Protein AF-B1MA61-F1 (afdb_monomer_lite)

Radius of gyration: 29.43 Å; chains: 1; bounding box: 80×77×82 Å

Secondary structure (DSSP, 8-state):
-PPPPPP-----PPPPEEEEETTEEEEESHHHHHHTSTTHHHHHHHHHTTSTTEEEEEEETTTTEEEEEESS-GGGGSSHHHHHHHHHHH-PPPTT----SHHHHHHT---SS-EEEEEETTEEESSEEEEEETTEEEEE-GGGGSHHHHHHHHHHHHHTTS-EEEESTTTTTTEEEEE--TT-TTHHHHHHHHHHHHHHHHHHHHTS----HHHHHHHHHHHHHHHHHHTT-GGGHHHHHHHHHHHHHHHHHHHHHHHHTT---HHHHHHHHHHHHHHHT-HHHHHHHHHHHHHHHHHHHHHHHHHHHHHHHHHHHHTTT-HHHHHHHHHHHHHHHHS----HHHHHHHHHHHHHHHHHHHHHHHHHHHHHHHHHH-S-SSHHHHHHHHHHHHHHHHHHHHTTEEES-HHHHHHHTT--EEEEETTS--B-TT--TTHHHHHHHHTT-SEEEEEES-SSS----HHHHHT-SEEEE--SS--HHHHHHHHHHTT--EEEEEES-SS-GGGG-SEEEEESGGGGT-TT-SEEESS-BHHHHHHHHHHHHHHHHHHHHHHHHHHHHHHHHHHHHHHH---HHHHHHHHHHHHHHHHHHHHHHHHHHHHHHHHS--

Foldseek 3Di:
DDDDDPDDPPDPFDDWDWDFDFQKIKTFGPVLLVCQAPPNVLVQVQLLLVQPQFFKWKDDNVRSMIMTGGPGTQVVVPCRPVVSVCSNPPPDGDPPQPPQCPVVVSNPDDDNDMQMWGDDNSHTASWRWDDPDDQKIKTAHPQLLPVLLVLLLVLLCVLLVLFDFDDPPCSNVRMTMTGGDPPDPCSVVVSRSLSRLLVSLLVLLCVPPPPPVVVVVVLLVVLLVLLVVCVVVVVSLVVSLVSLCVSLVVLVVVLVVCVVVVQDFVSVLLSVLSVLCSVVSVSNLNSLLVVLVVVLVVLLVVLLSVLLSLQLNLQSVVCSSDSLSSSLSSNLSSLLSSPLDVPPVLRVVRSVCRVVLVVLLVVLCVPPNSQSSSLLSRQDLRSLLSSLVSLLLSLLSSVCSNQQKGANHSVLLVLLLQAQEEEEEPQAPADCVPAAFLRLVVLSVVLRRPFYEYEAAADPDDPDPVCRRNNGPYYYYDDPCDDPLNVLQVVVVVVHAYEYEYEPDDDDSLVRHSAYEYEDDCPSVDNSHRMYHHHNYSVSVSVSSVSSNVVVVVSVVSSVVSVVQSVVLSCCCVPVVQGSNNSSVSSSVVSVVSSVVSVVVSVVSVVVVVVVVD

Organism: Methylobacterium radiotolerans (strain ATCC 27329 / DSM 1819 / JCM 2831 / NBRC 15690 / NCIMB 10815 / 0-1) (NCBI:txid426355)

Structure (mmCIF, N/CA/C/O backbone):
data_AF-B1MA61-F1
#
_entry.id   AF-B1MA61-F1
#
loop_
_atom_site.group_PDB
_atom_site.id
_atom_site.type_symbol
_atom_site.label_atom_id
_atom_site.label_alt_id
_atom_site.label_comp_id
_atom_site.label_asym_id
_atom_site.label_entity_id
_atom_site.label_seq_id
_atom_site.pdbx_PDB_ins_code
_atom_site.Cartn_x
_atom_site.Cartn_y
_atom_site.Cartn_z
_atom_site.occupancy
_atom_site.B_iso_or_equiv
_atom_site.auth_seq_id
_atom_site.auth_comp_id
_atom_site.auth_asym_id
_atom_site.auth_atom_id
_atom_site.pdbx_PDB_model_num
ATOM 1 N N . MET A 1 1 ? -4.453 -53.811 1.223 1.00 41.31 1 MET A N 1
ATOM 2 C CA . MET A 1 1 ? -3.571 -53.604 0.053 1.00 41.31 1 MET A CA 1
ATOM 3 C C . MET A 1 1 ? -3.976 -52.305 -0.628 1.00 41.31 1 MET A C 1
ATOM 5 O O . MET A 1 1 ? -5.119 -52.232 -1.062 1.00 41.31 1 MET A O 1
ATOM 9 N N . PRO A 1 2 ? -3.129 -51.264 -0.660 1.00 44.72 2 PRO A N 1
ATOM 10 C CA . PRO A 1 2 ? -3.457 -50.029 -1.361 1.00 44.72 2 PRO A CA 1
ATOM 11 C C . PRO A 1 2 ? -3.292 -50.233 -2.873 1.00 44.72 2 PRO A C 1
ATOM 13 O O . PRO A 1 2 ? -2.256 -50.705 -3.335 1.00 44.72 2 PRO A O 1
ATOM 16 N N . SER A 1 3 ? -4.338 -49.909 -3.632 1.00 50.31 3 SER A N 1
ATOM 17 C CA . SER A 1 3 ? -4.369 -49.947 -5.095 1.00 50.31 3 SER A CA 1
ATOM 18 C C . SER A 1 3 ? -3.313 -49.009 -5.682 1.00 50.31 3 SER A C 1
ATOM 20 O O . SER A 1 3 ? -3.292 -47.821 -5.353 1.00 50.31 3 SER A O 1
ATOM 22 N N . ALA A 1 4 ? -2.453 -49.540 -6.552 1.00 47.12 4 ALA A N 1
ATOM 23 C CA . ALA A 1 4 ? -1.447 -48.765 -7.268 1.00 47.12 4 ALA A CA 1
ATOM 24 C C . ALA A 1 4 ? -2.108 -47.604 -8.041 1.00 47.12 4 ALA A C 1
ATOM 26 O O . ALA A 1 4 ? -3.145 -47.814 -8.677 1.00 47.12 4 ALA A O 1
ATOM 27 N N . PRO A 1 5 ? -1.545 -46.382 -7.997 1.00 57.44 5 PRO A N 1
ATOM 28 C CA . PRO A 1 5 ? -2.091 -45.262 -8.748 1.00 57.44 5 PRO A CA 1
ATOM 29 C C . PRO A 1 5 ? -2.050 -45.582 -10.252 1.00 57.44 5 PRO A C 1
ATOM 31 O O . PRO A 1 5 ? -1.060 -46.150 -10.723 1.00 57.44 5 PRO A O 1
ATOM 34 N N . PRO A 1 6 ? -3.101 -45.235 -11.017 1.00 61.69 6 PRO A N 1
ATOM 35 C CA . PRO A 1 6 ? -3.156 -45.504 -12.448 1.00 61.69 6 PRO A CA 1
ATOM 36 C C . PRO A 1 6 ? -1.943 -44.873 -13.135 1.00 61.69 6 PRO A C 1
ATOM 38 O O . PRO A 1 6 ? -1.631 -43.698 -12.919 1.00 61.69 6 PRO A O 1
ATOM 41 N N . GLY A 1 7 ? -1.235 -45.677 -13.932 1.00 58.34 7 GLY A N 1
ATOM 42 C CA . GLY A 1 7 ? -0.021 -45.263 -14.624 1.00 58.34 7 GLY A CA 1
ATOM 43 C C . GLY A 1 7 ? -0.262 -43.986 -15.424 1.00 58.34 7 GLY A C 1
ATOM 44 O O . GLY A 1 7 ? -1.071 -43.969 -16.350 1.00 58.34 7 GLY A O 1
ATOM 45 N N . ARG A 1 8 ? 0.444 -42.905 -15.064 1.00 55.75 8 ARG A N 1
ATOM 46 C CA . ARG A 1 8 ? 0.536 -41.689 -15.881 1.00 55.75 8 ARG A CA 1
ATOM 47 C C . ARG A 1 8 ? 1.063 -42.099 -17.254 1.00 55.75 8 ARG A C 1
ATOM 49 O O . ARG A 1 8 ? 2.262 -42.323 -17.404 1.00 55.75 8 ARG A O 1
ATOM 56 N N . GLN A 1 9 ? 0.183 -42.185 -18.251 1.00 56.47 9 GLN A N 1
ATOM 57 C CA . GLN A 1 9 ? 0.598 -42.208 -19.649 1.00 56.47 9 GLN A CA 1
ATOM 58 C C . GLN A 1 9 ? 1.488 -40.983 -19.876 1.00 56.47 9 GLN A C 1
ATOM 60 O O . GLN A 1 9 ? 1.076 -39.848 -19.618 1.00 56.47 9 GLN A O 1
ATOM 65 N N . ALA A 1 10 ? 2.736 -41.218 -20.279 1.00 53.38 10 ALA A N 1
ATOM 66 C CA . ALA A 1 10 ? 3.677 -40.162 -20.602 1.00 53.38 10 ALA A CA 1
ATOM 67 C C . ALA A 1 10 ? 3.117 -39.376 -21.795 1.00 53.38 10 ALA A C 1
ATOM 69 O O . ALA A 1 10 ? 3.215 -39.808 -22.939 1.00 53.38 10 ALA A O 1
ATOM 70 N N . SER A 1 11 ? 2.477 -38.240 -21.510 1.00 59.09 11 SER A N 1
ATOM 71 C CA . SER A 1 11 ? 2.082 -37.260 -22.517 1.00 59.09 11 SER A CA 1
ATOM 72 C C . SER A 1 11 ? 3.323 -36.920 -23.341 1.00 59.09 11 SER A C 1
ATOM 74 O O . SER A 1 11 ? 4.295 -36.374 -22.811 1.00 59.09 11 SER A O 1
ATOM 76 N N . ILE A 1 12 ? 3.316 -37.313 -24.618 1.00 70.38 12 ILE A N 1
ATOM 77 C CA . ILE A 1 12 ? 4.352 -36.954 -25.585 1.00 70.38 12 ILE A CA 1
ATOM 78 C C . ILE A 1 12 ? 4.347 -35.428 -25.643 1.00 70.38 12 ILE A C 1
ATOM 80 O O . ILE A 1 12 ? 3.415 -34.816 -26.163 1.00 70.38 12 ILE A O 1
ATOM 84 N N . ALA A 1 13 ? 5.348 -34.811 -25.013 1.00 66.81 13 ALA A N 1
ATOM 85 C CA . ALA A 1 13 ? 5.424 -33.366 -24.895 1.00 66.81 13 ALA A CA 1
ATOM 86 C C . ALA A 1 13 ? 5.412 -32.748 -26.297 1.00 66.81 13 ALA A C 1
ATOM 88 O O . ALA A 1 13 ? 6.254 -33.090 -27.127 1.00 66.81 13 ALA A O 1
ATOM 89 N N . ALA A 1 14 ? 4.460 -31.844 -26.547 1.00 75.62 14 ALA A N 1
ATOM 90 C CA . ALA A 1 14 ? 4.357 -31.146 -27.820 1.00 75.62 14 ALA A CA 1
ATOM 91 C C . ALA A 1 14 ? 5.721 -30.533 -28.212 1.00 75.62 14 ALA A C 1
ATOM 93 O O . ALA A 1 14 ? 6.403 -29.965 -27.343 1.00 75.62 14 ALA A O 1
ATOM 94 N N . PRO A 1 15 ? 6.141 -30.664 -29.485 1.00 84.31 15 PRO A N 1
ATOM 95 C CA . PRO A 1 15 ? 7.455 -30.223 -29.935 1.00 84.31 15 PRO A CA 1
ATOM 96 C C . PRO A 1 15 ? 7.645 -28.712 -29.736 1.00 84.31 15 PRO A C 1
ATOM 98 O O . PRO A 1 15 ? 6.693 -27.932 -29.792 1.00 84.31 15 PRO A O 1
ATOM 101 N N . LEU A 1 16 ? 8.893 -28.294 -29.499 1.00 90.94 16 LEU A N 1
ATOM 102 C CA . LEU A 1 16 ? 9.270 -26.881 -29.442 1.00 90.94 16 LEU A CA 1
ATOM 103 C C . LEU A 1 16 ? 9.000 -26.235 -30.807 1.00 90.94 16 LEU A C 1
ATOM 105 O O . LEU A 1 16 ? 9.601 -26.625 -31.806 1.00 90.94 16 LEU A O 1
ATOM 109 N N . SER A 1 17 ? 8.127 -25.233 -30.845 1.00 92.69 17 SER A N 1
ATOM 110 C CA . SER A 1 17 ? 7.888 -24.443 -32.054 1.00 92.69 17 SER A CA 1
ATOM 111 C C . SER A 1 17 ? 8.859 -23.264 -32.102 1.00 92.69 17 SER A C 1
ATOM 113 O O . SER A 1 17 ? 9.049 -22.571 -31.102 1.00 92.69 17 SER A O 1
ATOM 115 N N . VAL A 1 18 ? 9.496 -23.057 -33.255 1.00 93.25 18 VAL A N 1
ATOM 116 C CA . VAL A 1 18 ? 10.453 -21.968 -33.487 1.00 93.25 18 VAL A CA 1
ATOM 117 C C . VAL A 1 18 ? 9.957 -21.142 -34.664 1.00 93.25 18 VAL A C 1
ATOM 119 O O . VAL A 1 18 ? 9.772 -21.669 -35.758 1.00 93.25 18 VAL A O 1
ATOM 122 N N . ARG A 1 19 ? 9.747 -19.843 -34.451 1.00 93.94 19 ARG A N 1
ATOM 123 C CA . ARG A 1 19 ? 9.324 -18.898 -35.485 1.00 93.94 19 ARG A CA 1
ATOM 124 C C . ARG A 1 19 ? 10.304 -17.737 -35.561 1.00 93.94 19 ARG A C 1
ATOM 126 O O . ARG A 1 19 ? 10.623 -17.124 -34.550 1.00 93.94 19 ARG A O 1
ATOM 133 N N . VAL A 1 20 ? 10.744 -17.408 -36.769 1.00 93.12 20 VAL A N 1
ATOM 134 C CA . VAL A 1 20 ? 11.578 -16.230 -37.035 1.00 93.12 20 VAL A CA 1
ATOM 135 C C . VAL A 1 20 ? 10.686 -15.104 -37.553 1.00 93.12 20 VAL A C 1
ATOM 137 O O . VAL A 1 20 ? 9.903 -15.318 -38.477 1.00 93.12 20 VAL A O 1
ATOM 140 N N . ALA A 1 21 ? 10.786 -13.919 -36.956 1.00 92.50 21 ALA A N 1
ATOM 141 C CA . ALA A 1 21 ? 10.020 -12.734 -37.326 1.00 92.50 21 ALA A CA 1
ATOM 142 C C . ALA A 1 21 ? 10.944 -11.504 -37.379 1.00 92.50 21 ALA A C 1
ATOM 144 O O . ALA A 1 21 ? 11.102 -10.769 -36.409 1.00 92.50 21 ALA A O 1
ATOM 145 N N . GLY A 1 22 ? 11.589 -11.284 -38.528 1.00 92.62 22 GLY A N 1
ATOM 146 C CA . GLY A 1 22 ? 12.503 -10.154 -38.722 1.00 92.62 22 GLY A CA 1
ATOM 147 C C . GLY A 1 22 ? 13.729 -10.231 -37.805 1.00 92.62 22 GLY A C 1
ATOM 148 O O . GLY A 1 22 ? 14.616 -11.060 -38.016 1.00 92.62 22 GLY A O 1
ATOM 149 N N . SER A 1 23 ? 13.789 -9.347 -36.808 1.00 94.38 23 SER A N 1
ATOM 150 C CA . SER A 1 23 ? 14.844 -9.301 -35.788 1.00 94.38 23 SER A CA 1
ATOM 151 C C . SER A 1 23 ? 14.492 -10.047 -34.496 1.00 94.38 23 SER A C 1
ATOM 153 O O . SER A 1 23 ? 15.244 -9.952 -33.528 1.00 94.38 23 SER A O 1
ATOM 155 N N . SER A 1 24 ? 13.385 -10.798 -34.456 1.00 95.06 24 SER A N 1
ATOM 156 C CA . SER A 1 24 ? 13.044 -11.640 -33.309 1.00 95.06 24 SER A CA 1
ATOM 157 C C . SER A 1 24 ? 12.932 -13.128 -33.646 1.00 95.06 24 SER A C 1
ATOM 159 O O . SER A 1 24 ? 12.522 -13.525 -34.741 1.00 95.06 24 SER A O 1
ATOM 161 N N . LEU A 1 25 ? 13.338 -13.970 -32.692 1.00 95.00 25 LEU A N 1
ATOM 162 C CA . LEU A 1 25 ? 13.192 -15.423 -32.730 1.00 95.00 25 LEU A CA 1
ATOM 163 C C . LEU A 1 25 ? 12.288 -15.857 -31.581 1.00 95.00 25 LEU A C 1
ATOM 165 O O . LEU A 1 25 ? 12.649 -15.723 -30.416 1.00 95.00 25 LEU A O 1
ATOM 169 N N . VAL A 1 26 ? 11.117 -16.386 -31.912 1.00 95.69 26 VAL A N 1
ATOM 170 C CA . VAL A 1 26 ? 10.102 -16.810 -30.951 1.00 95.69 26 VAL A CA 1
ATOM 171 C C . VAL A 1 26 ? 10.159 -18.324 -30.784 1.00 95.69 26 VAL A C 1
ATOM 173 O O . VAL A 1 26 ? 9.972 -19.077 -31.736 1.00 95.69 26 VAL A O 1
ATOM 176 N N . LEU A 1 27 ? 10.403 -18.754 -29.555 1.00 94.88 27 LEU A N 1
ATOM 177 C CA . LEU A 1 27 ? 10.313 -20.122 -29.069 1.00 94.88 27 LEU A CA 1
ATOM 178 C C . LEU A 1 27 ? 8.980 -20.270 -28.331 1.00 94.88 27 LEU A C 1
ATOM 180 O O . LEU A 1 27 ? 8.715 -19.510 -27.404 1.00 94.88 27 LEU A O 1
ATOM 184 N N . SER A 1 28 ? 8.150 -21.239 -28.699 1.00 95.25 28 SER A N 1
ATOM 185 C CA . SER A 1 28 ? 6.861 -21.473 -28.031 1.00 95.25 28 SER A CA 1
ATOM 186 C C . SER A 1 28 ? 6.576 -22.953 -27.787 1.00 95.25 28 SER A C 1
ATOM 188 O O . SER A 1 28 ? 7.010 -23.825 -28.546 1.00 95.25 28 SER A O 1
ATOM 190 N N . GLY A 1 29 ? 5.828 -23.238 -26.719 1.00 93.31 29 GLY A N 1
ATOM 191 C CA . GLY A 1 29 ? 5.382 -24.579 -26.338 1.00 93.31 29 GLY A CA 1
ATOM 192 C C . GLY A 1 29 ? 5.949 -25.048 -24.997 1.00 93.31 29 GLY A C 1
ATOM 193 O O . GLY A 1 29 ? 6.686 -24.336 -24.318 1.00 93.31 29 GLY A O 1
ATOM 194 N N . ALA A 1 30 ? 5.630 -26.284 -24.602 1.00 90.25 30 ALA A N 1
ATOM 195 C CA . ALA A 1 30 ? 5.961 -26.809 -23.271 1.00 90.25 30 ALA A CA 1
ATOM 196 C C . ALA A 1 30 ? 7.470 -26.792 -22.959 1.00 90.25 30 ALA A C 1
ATOM 198 O O . ALA A 1 30 ? 7.871 -26.570 -21.818 1.00 90.25 30 ALA A O 1
ATOM 199 N N . VAL A 1 31 ? 8.323 -26.999 -23.969 1.00 90.12 31 VAL A N 1
ATOM 200 C CA . VAL A 1 31 ? 9.783 -26.903 -23.817 1.00 90.12 31 VAL A CA 1
ATOM 201 C C . VAL A 1 31 ? 10.214 -25.471 -23.500 1.00 90.12 31 VAL A C 1
ATOM 203 O O . VAL A 1 31 ? 11.005 -25.292 -22.582 1.00 90.12 31 VAL A O 1
ATOM 206 N N . ALA A 1 32 ? 9.666 -24.459 -24.178 1.00 89.38 32 ALA A N 1
ATOM 207 C CA . ALA A 1 32 ? 9.949 -23.057 -23.870 1.00 89.38 32 ALA A CA 1
ATOM 208 C C . ALA A 1 32 ? 9.453 -22.688 -22.460 1.00 89.38 32 ALA A C 1
ATOM 210 O O . ALA A 1 32 ? 10.186 -22.069 -21.695 1.00 89.38 32 ALA A O 1
ATOM 211 N N . GLY A 1 33 ? 8.276 -23.178 -22.058 1.00 86.88 33 GLY A N 1
ATOM 212 C CA . GLY A 1 33 ? 7.789 -23.038 -20.682 1.00 86.88 33 GLY A CA 1
ATOM 213 C C . GLY A 1 33 ? 8.710 -23.674 -19.629 1.00 86.88 33 GLY A C 1
ATOM 214 O O . GLY A 1 33 ? 8.856 -23.123 -18.541 1.00 86.88 33 GLY A O 1
ATOM 215 N N . ARG A 1 34 ? 9.365 -24.803 -19.948 1.00 88.56 34 ARG A N 1
ATOM 216 C CA . ARG A 1 34 ? 10.376 -25.439 -19.078 1.00 88.56 34 ARG A CA 1
ATOM 217 C C . ARG A 1 34 ? 11.704 -24.687 -19.069 1.00 88.56 34 ARG A C 1
ATOM 219 O O . ARG A 1 34 ? 12.266 -24.512 -17.999 1.00 88.56 34 ARG A O 1
ATOM 226 N N . LEU A 1 35 ? 12.180 -24.223 -20.226 1.00 86.69 35 LEU A N 1
ATOM 227 C CA . LEU A 1 35 ? 13.386 -23.391 -20.335 1.00 86.69 35 LEU A CA 1
ATOM 228 C C . LEU A 1 35 ? 13.227 -22.058 -19.598 1.00 86.69 35 LEU A C 1
ATOM 230 O O . LEU A 1 35 ? 14.199 -21.517 -19.096 1.00 86.69 35 LEU A O 1
ATOM 234 N N . GLY A 1 36 ? 12.003 -21.539 -19.503 1.00 82.00 36 GLY A N 1
ATOM 235 C CA . GLY A 1 36 ? 11.681 -20.345 -18.727 1.00 82.00 36 GLY A CA 1
ATOM 236 C C . GLY A 1 36 ? 11.646 -20.551 -17.206 1.00 82.00 36 GLY A C 1
ATOM 237 O O . GLY A 1 36 ? 11.332 -19.609 -16.485 1.00 82.00 36 GLY A O 1
ATOM 238 N N . ARG A 1 37 ? 11.914 -21.766 -16.708 1.00 82.94 37 ARG A N 1
ATOM 239 C CA . ARG A 1 37 ? 11.865 -22.133 -15.285 1.00 82.94 37 ARG A CA 1
ATOM 240 C C . ARG A 1 37 ? 13.173 -22.785 -14.853 1.00 82.94 37 ARG A C 1
ATOM 242 O O . ARG A 1 37 ? 13.928 -23.309 -15.670 1.00 82.94 37 ARG A O 1
ATOM 249 N N . GLU A 1 38 ? 13.443 -22.763 -13.556 1.00 78.06 38 GLU A N 1
ATOM 250 C CA . GLU A 1 38 ? 14.659 -23.371 -13.027 1.00 78.06 38 GLU A CA 1
ATOM 251 C C . GLU A 1 38 ? 14.584 -24.886 -12.848 1.00 78.06 38 GLU A C 1
ATOM 253 O O . GLU A 1 38 ? 13.495 -25.429 -12.634 1.00 78.06 38 GLU A O 1
ATOM 258 N N . PRO A 1 39 ? 15.734 -25.579 -12.993 1.00 81.38 39 PRO A N 1
ATOM 259 C CA . PRO A 1 39 ? 17.101 -25.037 -13.170 1.00 81.38 39 PRO A CA 1
ATOM 260 C C . PRO A 1 39 ? 17.488 -24.626 -14.610 1.00 81.38 39 PRO A C 1
ATOM 262 O O . PRO A 1 39 ? 18.492 -23.951 -14.821 1.00 81.38 39 PRO A O 1
ATOM 265 N N . ALA A 1 40 ? 16.683 -24.987 -15.615 1.00 84.06 40 ALA A N 1
ATOM 266 C CA . ALA A 1 40 ? 17.041 -24.842 -17.033 1.00 84.06 40 ALA A CA 1
ATOM 267 C C . ALA A 1 40 ? 17.211 -23.387 -17.513 1.00 84.06 40 ALA A C 1
ATOM 269 O O . ALA A 1 40 ? 17.925 -23.137 -18.486 1.00 84.06 40 ALA A O 1
ATOM 270 N N . LEU A 1 41 ? 16.565 -22.431 -16.842 1.00 86.12 41 LEU A N 1
ATOM 271 C CA . LEU A 1 41 ? 16.629 -21.014 -17.190 1.00 86.12 41 LEU A CA 1
ATOM 272 C C . LEU A 1 41 ? 18.042 -20.436 -17.109 1.00 86.12 41 LEU A C 1
ATOM 274 O O . LEU A 1 41 ? 18.435 -19.693 -18.009 1.00 86.12 41 LEU A O 1
ATOM 278 N N . SER A 1 42 ? 18.796 -20.765 -16.059 1.00 83.56 42 SER A N 1
ATOM 279 C CA . SER A 1 42 ? 20.150 -20.239 -15.886 1.00 83.56 42 SER A CA 1
ATOM 280 C C . SER A 1 42 ? 21.032 -20.674 -17.059 1.00 83.56 42 SER A C 1
ATOM 282 O O . SER A 1 42 ? 21.524 -19.837 -17.819 1.00 83.56 42 SER A O 1
ATOM 284 N N . ASP A 1 43 ? 21.101 -21.980 -17.326 1.00 85.50 43 ASP A N 1
ATOM 285 C CA . ASP A 1 43 ? 21.864 -22.531 -18.451 1.00 85.50 43 ASP A CA 1
ATOM 286 C C . ASP A 1 43 ? 21.434 -21.937 -19.797 1.00 85.50 43 ASP A C 1
ATOM 288 O O . ASP A 1 43 ? 22.270 -21.592 -20.639 1.00 85.50 43 ASP A O 1
ATOM 292 N N . PHE A 1 44 ? 20.125 -21.774 -20.001 1.00 89.06 44 PHE A N 1
ATOM 293 C CA . PHE A 1 44 ? 19.578 -21.169 -21.209 1.00 89.06 44 PHE A CA 1
ATOM 294 C C . PHE A 1 44 ? 20.045 -19.717 -21.392 1.00 89.06 44 PHE A C 1
ATOM 296 O O . PHE A 1 44 ? 20.511 -19.354 -22.477 1.00 89.06 44 PHE A O 1
ATOM 303 N N . LEU A 1 45 ? 19.980 -18.891 -20.344 1.00 88.50 45 LEU A N 1
ATOM 304 C CA . LEU A 1 45 ? 20.441 -17.501 -20.379 1.00 88.50 45 LEU A CA 1
ATOM 305 C C . LEU A 1 45 ? 21.956 -17.403 -20.603 1.00 88.50 45 LEU A C 1
ATOM 307 O O . LEU A 1 45 ? 22.404 -16.569 -21.398 1.00 88.50 45 LEU A O 1
ATOM 311 N N . HIS A 1 46 ? 22.740 -18.293 -19.982 1.00 85.81 46 HIS A N 1
ATOM 312 C CA . HIS A 1 46 ? 24.188 -18.375 -20.197 1.00 85.81 46 HIS A CA 1
ATOM 313 C C . HIS A 1 46 ? 24.536 -18.659 -21.662 1.00 85.81 46 HIS A C 1
ATOM 315 O O . HIS A 1 46 ? 25.456 -18.048 -22.215 1.00 85.81 46 HIS A O 1
ATOM 321 N N . ARG A 1 47 ? 23.781 -19.546 -22.319 1.00 88.31 47 ARG A N 1
ATOM 322 C CA . ARG A 1 47 ? 23.954 -19.834 -23.750 1.00 88.31 47 ARG A CA 1
ATOM 323 C C . ARG A 1 47 ? 23.499 -18.662 -24.619 1.00 88.31 47 ARG A C 1
ATOM 325 O O . ARG A 1 47 ? 24.217 -18.297 -25.548 1.00 88.31 47 ARG A O 1
ATOM 332 N N . CYS A 1 48 ? 22.372 -18.023 -24.295 1.00 87.12 48 CYS A N 1
ATOM 333 C CA . CYS A 1 48 ? 21.861 -16.869 -25.043 1.00 87.12 48 CYS A CA 1
ATOM 334 C C . CYS A 1 48 ? 22.872 -15.718 -25.106 1.00 87.12 48 CYS A C 1
ATOM 336 O O . CYS A 1 48 ? 23.052 -15.108 -26.153 1.00 87.12 48 CYS A O 1
ATOM 338 N N . LEU A 1 49 ? 23.606 -15.457 -24.026 1.00 85.56 49 LEU A N 1
ATOM 339 C CA . LEU A 1 49 ? 24.618 -14.398 -23.992 1.00 85.56 49 LEU A CA 1
ATOM 340 C C . LEU A 1 49 ? 25.811 -14.602 -24.935 1.00 85.56 49 LEU A C 1
ATOM 342 O O . LEU A 1 49 ? 26.565 -13.658 -25.181 1.00 85.56 49 LEU A O 1
ATOM 346 N N . ARG A 1 50 ? 25.988 -15.809 -25.479 1.00 86.19 50 ARG A N 1
ATOM 347 C CA . ARG A 1 50 ? 26.993 -16.094 -26.512 1.00 86.19 50 ARG A CA 1
ATOM 348 C C . ARG A 1 50 ? 26.515 -15.739 -27.919 1.00 86.19 50 ARG A C 1
ATOM 350 O O . ARG A 1 50 ? 27.324 -15.768 -28.835 1.00 86.19 50 ARG A O 1
ATOM 357 N N . LEU A 1 51 ? 25.228 -15.444 -28.098 1.00 89.19 51 LEU A N 1
ATOM 3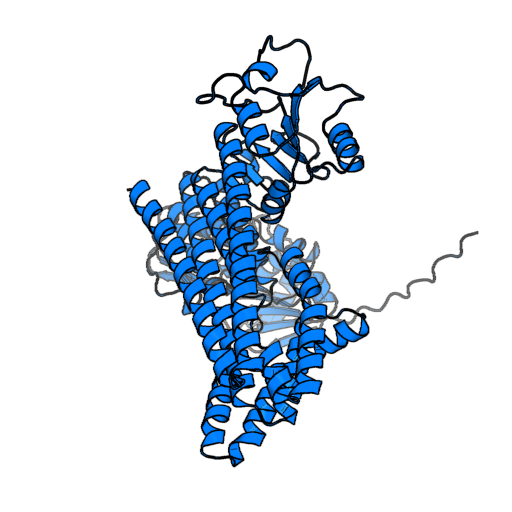58 C CA . LEU A 1 51 ? 24.669 -15.093 -29.397 1.00 89.19 51 LEU A CA 1
ATOM 359 C C . LEU A 1 51 ? 25.090 -13.673 -29.769 1.00 89.19 51 LEU A C 1
ATOM 361 O O . LEU A 1 51 ? 24.761 -12.716 -29.065 1.00 89.19 51 LEU A O 1
ATOM 365 N N . ASP A 1 52 ? 25.803 -13.520 -30.877 1.00 88.31 52 ASP A N 1
ATOM 366 C CA . ASP A 1 52 ? 26.177 -12.204 -31.385 1.00 88.31 52 ASP A CA 1
ATOM 367 C C . ASP A 1 52 ? 24.940 -11.426 -31.849 1.00 88.31 52 ASP A C 1
ATOM 369 O O . ASP A 1 52 ? 24.000 -11.976 -32.422 1.00 88.31 52 ASP A O 1
ATOM 373 N N . GLY A 1 53 ? 24.911 -10.127 -31.546 1.00 90.25 53 GLY A N 1
ATOM 374 C CA . GLY A 1 53 ? 23.790 -9.252 -31.895 1.00 90.25 53 GLY A CA 1
ATOM 375 C C . GLY A 1 53 ? 22.522 -9.424 -31.051 1.00 90.25 53 GLY A C 1
ATOM 376 O O . GLY A 1 53 ? 21.562 -8.700 -31.298 1.00 90.25 53 GLY A O 1
ATOM 377 N N . LEU A 1 54 ? 22.493 -10.324 -30.059 1.00 92.81 54 LEU A N 1
ATOM 378 C CA . LEU A 1 54 ? 21.371 -10.420 -29.117 1.00 92.81 54 LEU A CA 1
ATOM 379 C C . LEU A 1 54 ? 21.253 -9.120 -28.303 1.00 92.81 54 LEU A C 1
ATOM 381 O O . LEU A 1 54 ? 22.159 -8.793 -27.540 1.00 92.81 54 LEU A O 1
ATOM 385 N N . GLU A 1 55 ? 20.137 -8.407 -28.436 1.00 95.00 55 GLU A N 1
ATOM 386 C CA . GLU A 1 55 ? 19.794 -7.229 -27.628 1.00 95.00 55 GLU A CA 1
ATOM 387 C C . GLU A 1 55 ? 19.033 -7.592 -26.359 1.00 95.00 55 GLU A C 1
ATOM 389 O O . GLU A 1 55 ? 19.160 -6.898 -25.352 1.00 95.00 55 GLU A O 1
ATOM 394 N N . GLY A 1 56 ? 18.225 -8.650 -26.386 1.00 94.19 56 GLY A N 1
ATOM 395 C CA . GLY A 1 56 ? 17.427 -9.023 -25.230 1.00 94.19 56 GLY A CA 1
ATOM 396 C C . GLY A 1 56 ? 16.669 -10.332 -25.375 1.00 94.19 56 GLY A C 1
ATOM 397 O O . GLY A 1 56 ? 16.626 -10.936 -26.441 1.00 94.19 56 GLY A O 1
ATOM 398 N N . VAL A 1 57 ? 16.070 -10.772 -24.277 1.00 94.75 57 VAL A N 1
ATOM 399 C CA . VAL A 1 57 ? 15.272 -11.990 -24.166 1.00 94.75 57 VAL A CA 1
ATOM 400 C C . VAL A 1 57 ? 13.978 -11.647 -23.445 1.00 94.75 57 VAL A C 1
ATOM 402 O O . VAL A 1 57 ? 14.002 -11.218 -22.293 1.00 94.75 57 VAL A O 1
ATOM 405 N N . ARG A 1 58 ? 12.841 -11.826 -24.109 1.00 94.56 58 ARG A N 1
ATOM 406 C CA . ARG A 1 58 ? 11.512 -11.633 -23.538 1.00 94.56 58 ARG A CA 1
ATOM 407 C C . ARG A 1 58 ? 10.892 -12.974 -23.160 1.00 94.56 58 ARG A C 1
ATOM 409 O O . ARG A 1 58 ? 10.774 -13.859 -23.995 1.00 94.56 58 ARG A O 1
ATOM 416 N N . PHE A 1 59 ? 10.464 -13.104 -21.916 1.00 92.25 59 PHE A N 1
ATOM 417 C CA . PHE A 1 59 ? 9.764 -14.262 -21.378 1.00 92.25 59 PHE A CA 1
ATOM 418 C C . PHE A 1 59 ? 8.284 -13.944 -21.231 1.00 92.25 59 PHE A C 1
ATOM 420 O O . PHE A 1 59 ? 7.935 -12.914 -20.664 1.00 92.25 59 PHE A O 1
ATOM 427 N N . ASP A 1 60 ? 7.430 -14.841 -21.699 1.00 92.38 60 ASP A N 1
ATOM 428 C CA . ASP A 1 60 ? 6.000 -14.871 -21.419 1.00 92.38 60 ASP A CA 1
ATOM 429 C C . ASP A 1 60 ? 5.650 -16.294 -20.971 1.00 92.38 60 ASP A C 1
ATOM 431 O O . ASP A 1 60 ? 5.414 -17.201 -21.772 1.00 92.38 60 ASP A O 1
ATOM 435 N N . LEU A 1 61 ? 5.738 -16.525 -19.660 1.00 88.50 61 LEU A N 1
ATOM 436 C CA . LEU A 1 61 ? 5.570 -17.863 -19.094 1.00 88.50 61 LEU A CA 1
ATOM 437 C C . LEU A 1 61 ? 4.108 -18.316 -19.084 1.00 88.50 61 LEU A C 1
ATOM 439 O O . LEU A 1 61 ? 3.870 -19.525 -19.061 1.00 88.50 61 LEU A O 1
ATOM 443 N N . ALA A 1 62 ? 3.158 -17.376 -19.120 1.00 87.94 62 ALA A N 1
ATOM 444 C CA . ALA A 1 62 ? 1.734 -17.671 -19.234 1.00 87.94 62 ALA A CA 1
ATOM 445 C C . ALA A 1 62 ? 1.421 -18.293 -20.603 1.00 87.94 62 ALA A C 1
ATOM 447 O O . ALA A 1 62 ? 0.700 -19.286 -20.677 1.00 87.94 62 ALA A O 1
ATOM 448 N N . GLU A 1 63 ? 2.046 -17.781 -21.667 1.00 91.50 63 GLU A N 1
ATOM 449 C CA . GLU A 1 63 ? 1.945 -18.336 -23.024 1.00 91.50 63 GLU A CA 1
ATOM 450 C C . GLU A 1 63 ? 2.990 -19.427 -23.331 1.00 91.50 63 GLU A C 1
ATOM 452 O O . GLU A 1 63 ? 3.035 -19.953 -24.445 1.00 91.50 63 GLU A O 1
ATOM 457 N N . ALA A 1 64 ? 3.851 -19.775 -22.365 1.00 92.62 64 ALA A N 1
ATOM 458 C CA . ALA A 1 64 ? 5.007 -20.654 -22.563 1.00 92.62 64 ALA A CA 1
ATOM 459 C C . ALA A 1 64 ? 5.848 -20.239 -23.790 1.00 92.62 64 ALA A C 1
ATOM 461 O O . ALA A 1 64 ? 6.186 -21.059 -24.651 1.00 92.62 64 ALA A O 1
ATOM 462 N N . ARG A 1 65 ? 6.160 -18.942 -23.869 1.00 94.31 65 ARG A N 1
ATOM 463 C CA . ARG A 1 65 ? 6.810 -18.282 -24.999 1.00 94.31 65 ARG A CA 1
ATOM 464 C C . ARG A 1 65 ? 8.079 -17.549 -24.553 1.00 94.31 65 ARG A C 1
ATOM 466 O O . ARG A 1 65 ? 8.093 -16.850 -23.545 1.00 94.31 65 ARG A O 1
ATOM 473 N N . ILE A 1 66 ? 9.153 -17.695 -25.324 1.00 94.75 66 ILE A N 1
ATOM 474 C CA . ILE A 1 66 ? 10.419 -16.971 -25.162 1.00 94.75 66 ILE A CA 1
ATOM 475 C C . ILE A 1 66 ? 10.746 -16.302 -26.494 1.00 94.75 66 ILE A C 1
ATOM 477 O O . ILE A 1 66 ? 10.791 -16.960 -27.524 1.00 94.75 66 ILE A O 1
ATOM 481 N N . GLU A 1 67 ? 10.988 -15.002 -26.496 1.00 96.38 67 GLU A N 1
ATOM 482 C CA . GLU A 1 67 ? 11.342 -14.228 -27.680 1.00 96.38 67 GLU A CA 1
ATOM 483 C C . GLU A 1 67 ? 12.756 -13.656 -27.531 1.00 96.38 67 GLU A C 1
ATOM 485 O O . GLU A 1 67 ? 13.022 -12.837 -26.657 1.00 96.38 67 GLU A O 1
ATOM 490 N N . LEU A 1 68 ? 13.680 -14.092 -28.384 1.00 95.75 68 LEU A N 1
ATOM 491 C CA . LEU A 1 68 ? 15.027 -13.534 -28.484 1.00 95.75 68 LEU A CA 1
ATOM 492 C C . LEU A 1 68 ? 14.993 -12.335 -29.432 1.00 95.75 68 LEU A C 1
ATOM 494 O O . LEU A 1 68 ? 14.540 -12.463 -30.568 1.00 95.75 68 LEU A O 1
ATOM 498 N N . LEU A 1 69 ? 15.472 -11.183 -28.974 1.00 95.81 69 LEU A N 1
ATOM 499 C CA . LEU A 1 69 ? 15.490 -9.919 -29.705 1.00 95.81 69 LEU A CA 1
ATOM 500 C C . LEU A 1 69 ? 16.916 -9.623 -30.173 1.00 95.81 69 LEU A C 1
ATOM 502 O O . LEU A 1 69 ? 17.833 -9.597 -29.354 1.00 95.81 69 LEU A O 1
ATOM 506 N N . PHE A 1 70 ? 17.102 -9.365 -31.465 1.00 94.81 70 PHE A N 1
ATOM 507 C CA . PHE A 1 70 ? 18.396 -9.062 -32.078 1.00 94.81 70 PHE A CA 1
ATOM 508 C C . PHE A 1 70 ? 18.445 -7.627 -32.611 1.00 94.81 70 PHE A C 1
ATOM 510 O O . PHE A 1 70 ? 17.426 -7.058 -32.999 1.00 94.81 70 PHE A O 1
ATOM 517 N N . SER A 1 71 ? 19.647 -7.054 -32.677 1.00 93.12 71 SER A N 1
ATOM 518 C CA . SER A 1 71 ? 19.876 -5.698 -33.199 1.00 93.12 71 SER A CA 1
ATOM 519 C C . SER A 1 71 ? 19.747 -5.603 -34.716 1.00 93.12 71 SER A C 1
ATOM 521 O O . SER A 1 71 ? 19.550 -4.523 -35.270 1.00 93.12 71 SER A O 1
ATOM 523 N N . ARG A 1 72 ? 19.863 -6.740 -35.408 1.00 92.94 72 ARG A N 1
ATOM 524 C CA . ARG A 1 72 ? 19.747 -6.861 -36.863 1.00 92.94 72 ARG A CA 1
ATOM 525 C C . ARG A 1 72 ? 18.811 -8.021 -37.217 1.00 92.94 72 ARG A C 1
ATOM 527 O O . ARG A 1 72 ? 18.674 -8.948 -36.417 1.00 92.94 72 ARG A O 1
ATOM 534 N N . PRO A 1 73 ? 18.169 -7.999 -38.399 1.00 92.38 73 PRO A N 1
ATOM 535 C CA . PRO A 1 73 ? 17.361 -9.120 -38.867 1.00 92.38 73 PRO A CA 1
ATOM 536 C C . PRO A 1 73 ? 18.154 -10.432 -38.869 1.00 92.38 73 PRO A C 1
ATOM 538 O O . PRO A 1 73 ? 19.297 -10.466 -39.323 1.00 92.38 73 PRO A O 1
ATOM 541 N N . ILE A 1 74 ? 17.535 -11.526 -38.418 1.00 86.12 74 ILE A N 1
ATOM 542 C CA . ILE A 1 74 ? 18.205 -12.832 -38.266 1.00 86.12 74 ILE A CA 1
ATOM 543 C C . ILE A 1 74 ? 18.686 -13.388 -39.614 1.00 86.12 74 ILE A C 1
ATOM 545 O O . ILE A 1 74 ? 19.713 -14.057 -39.680 1.00 86.12 74 ILE A O 1
ATOM 549 N N . ALA A 1 75 ? 17.994 -13.060 -40.707 1.00 80.88 75 ALA A N 1
ATOM 550 C CA . ALA A 1 75 ? 18.404 -13.444 -42.059 1.00 80.88 75 ALA A CA 1
ATOM 551 C C . ALA A 1 75 ? 19.768 -12.853 -42.468 1.00 80.88 75 ALA A C 1
ATOM 553 O O . ALA A 1 75 ? 20.497 -13.469 -43.237 1.00 80.88 75 ALA A O 1
ATOM 554 N N . ALA A 1 76 ? 20.142 -11.692 -41.921 1.00 73.88 76 ALA A N 1
ATOM 555 C CA . ALA A 1 76 ? 21.422 -11.045 -42.204 1.00 73.88 76 ALA A CA 1
ATOM 556 C C . ALA A 1 76 ? 22.602 -11.662 -41.425 1.00 73.88 76 ALA A C 1
ATOM 558 O O . ALA A 1 76 ? 23.743 -11.260 -41.632 1.00 73.88 76 ALA A O 1
ATOM 559 N N . LEU A 1 77 ? 22.351 -12.629 -40.532 1.00 70.31 77 LEU A N 1
ATOM 560 C CA . LEU A 1 77 ? 23.375 -13.283 -39.707 1.00 70.31 77 LEU A CA 1
ATOM 561 C C . LEU A 1 77 ? 24.063 -14.487 -40.390 1.00 70.31 77 LEU A C 1
ATOM 563 O O . LEU A 1 77 ? 24.808 -15.190 -39.716 1.00 70.31 77 LEU A O 1
ATOM 567 N N . GLY A 1 78 ? 23.851 -14.726 -41.694 1.00 64.44 78 GLY A N 1
ATOM 568 C CA . GLY A 1 78 ? 24.599 -15.684 -42.538 1.00 64.44 78 GLY A CA 1
ATOM 569 C C . GLY A 1 78 ? 24.431 -17.165 -42.158 1.00 64.44 78 GLY A C 1
ATOM 570 O O . GLY A 1 78 ? 23.733 -17.910 -42.837 1.00 64.44 78 GLY A O 1
ATOM 571 N N . ASP A 1 79 ? 25.006 -17.564 -41.022 1.00 69.62 79 ASP A N 1
ATOM 572 C CA . ASP A 1 79 ? 24.923 -18.889 -40.381 1.00 69.62 79 ASP A CA 1
ATOM 573 C C . ASP A 1 79 ? 23.875 -18.955 -39.243 1.00 69.62 79 ASP A C 1
ATOM 575 O O . ASP A 1 79 ? 23.780 -19.944 -38.506 1.00 69.62 79 ASP A O 1
ATOM 579 N N . GLY A 1 80 ? 23.080 -17.890 -39.087 1.00 69.19 80 GLY A N 1
ATOM 580 C CA . GLY A 1 80 ? 22.369 -17.510 -37.860 1.00 69.19 80 GLY A CA 1
ATOM 581 C C . GLY A 1 80 ? 21.624 -18.626 -37.120 1.00 69.19 80 GLY A C 1
ATOM 582 O O . GLY A 1 80 ? 21.885 -18.848 -35.940 1.00 69.19 80 GLY A O 1
ATOM 583 N N . LEU A 1 81 ? 20.727 -19.371 -37.779 1.00 80.06 81 LEU A N 1
ATOM 584 C CA . LEU A 1 81 ? 19.940 -20.418 -37.102 1.00 80.06 81 LEU A CA 1
ATOM 585 C C . LEU A 1 81 ? 20.764 -21.658 -36.735 1.00 80.06 81 LEU A C 1
ATOM 587 O O . LEU A 1 81 ? 20.535 -22.245 -35.678 1.00 80.06 81 LEU A O 1
ATOM 591 N N . ARG A 1 82 ? 21.730 -22.059 -37.573 1.00 84.50 82 ARG A N 1
ATOM 592 C CA . ARG A 1 82 ? 22.603 -23.208 -37.273 1.00 84.50 82 ARG A CA 1
ATOM 593 C C . ARG A 1 82 ? 23.587 -22.863 -36.162 1.00 84.50 82 ARG A C 1
ATOM 595 O O . ARG A 1 82 ? 23.794 -23.680 -35.268 1.00 84.50 82 ARG A O 1
ATOM 602 N N . GLY A 1 83 ? 24.145 -21.653 -36.189 1.00 81.69 83 GLY A N 1
ATOM 603 C CA . GLY A 1 83 ? 24.988 -21.124 -35.118 1.00 81.69 83 GLY A CA 1
ATOM 604 C C . GLY A 1 83 ? 24.228 -21.025 -33.797 1.00 81.69 83 GLY A C 1
ATOM 605 O O . GLY A 1 83 ? 24.711 -21.503 -32.774 1.00 81.69 83 GLY A O 1
ATOM 606 N N . LEU A 1 84 ? 22.996 -20.510 -33.832 1.00 83.75 84 LEU A N 1
ATOM 607 C CA . LEU A 1 84 ? 22.118 -20.431 -32.666 1.00 83.75 84 LEU A CA 1
ATOM 608 C C . LEU A 1 84 ? 21.780 -21.818 -32.112 1.00 83.75 84 LEU A C 1
ATOM 610 O O . LEU A 1 84 ? 21.922 -22.043 -30.913 1.00 83.75 84 LEU A O 1
ATOM 614 N N . ALA A 1 85 ? 21.410 -22.771 -32.972 1.00 86.25 85 ALA A N 1
ATOM 615 C CA . ALA A 1 85 ? 21.145 -24.147 -32.560 1.00 86.25 85 ALA A CA 1
ATOM 616 C C . ALA A 1 85 ? 22.382 -24.811 -31.933 1.00 86.25 85 ALA A C 1
ATOM 618 O O . ALA A 1 85 ? 22.256 -25.479 -30.909 1.00 86.25 85 ALA A O 1
ATOM 619 N N . ARG A 1 86 ? 23.576 -24.592 -32.500 1.00 88.44 86 ARG A N 1
ATOM 620 C CA . ARG A 1 86 ? 24.847 -25.108 -31.967 1.00 88.44 86 ARG A CA 1
ATOM 621 C C . ARG A 1 86 ? 25.175 -24.504 -30.601 1.00 88.44 86 ARG A C 1
ATOM 623 O O . ARG A 1 86 ? 25.464 -25.238 -29.664 1.00 88.44 86 ARG A O 1
ATOM 630 N N . ILE A 1 87 ? 25.068 -23.182 -30.456 1.00 85.12 87 ILE A N 1
ATOM 631 C CA . ILE A 1 87 ? 25.318 -22.477 -29.187 1.00 85.12 87 ILE A CA 1
ATOM 632 C C . ILE A 1 87 ? 24.335 -22.931 -28.102 1.00 85.12 87 ILE A C 1
ATOM 634 O O . ILE A 1 87 ? 24.739 -23.165 -26.962 1.00 85.12 87 ILE A O 1
ATOM 638 N N . LEU A 1 88 ? 23.057 -23.096 -28.456 1.00 83.19 88 LEU A N 1
ATOM 639 C CA . LEU A 1 88 ? 22.031 -23.566 -27.530 1.00 83.19 88 LEU A CA 1
ATOM 640 C C . LEU A 1 88 ? 22.151 -25.056 -27.197 1.00 83.19 88 LEU A C 1
ATOM 642 O O . LEU A 1 88 ? 21.616 -25.448 -26.165 1.00 83.19 88 LEU A O 1
ATOM 646 N N . ARG A 1 89 ? 22.826 -25.881 -28.009 1.00 84.81 89 ARG A N 1
ATOM 647 C CA . ARG A 1 89 ? 22.994 -27.325 -27.765 1.00 84.81 89 ARG A CA 1
ATOM 648 C C . ARG A 1 89 ? 24.283 -27.648 -27.009 1.00 84.81 89 ARG A C 1
ATOM 650 O O . ARG A 1 89 ? 24.211 -28.268 -25.952 1.00 84.81 89 ARG A O 1
ATOM 657 N N . ASP A 1 90 ? 25.415 -27.161 -27.512 1.00 80.31 90 ASP A N 1
ATOM 658 C CA . ASP A 1 90 ? 26.755 -27.652 -27.155 1.00 80.31 90 ASP A CA 1
ATOM 659 C C . ASP A 1 90 ? 27.543 -26.662 -26.279 1.00 80.31 90 ASP A C 1
ATOM 661 O O . ASP A 1 90 ? 28.691 -26.900 -25.903 1.00 80.31 90 ASP A O 1
ATOM 665 N N . GLY A 1 91 ? 26.953 -25.508 -25.962 1.00 68.69 91 GLY A N 1
ATOM 666 C CA . GLY A 1 91 ? 27.605 -24.498 -25.146 1.00 68.69 91 GLY A CA 1
ATOM 667 C C . GLY A 1 91 ? 27.735 -24.938 -23.690 1.00 68.69 91 GLY A C 1
ATOM 668 O O . GLY A 1 91 ? 26.756 -24.865 -22.948 1.00 68.69 91 GLY A O 1
ATOM 669 N N . ALA A 1 92 ? 28.951 -25.300 -23.263 1.00 72.31 92 ALA A N 1
ATOM 670 C CA . ALA A 1 92 ? 29.293 -25.311 -21.843 1.00 72.31 92 ALA A CA 1
ATOM 671 C C . ALA A 1 92 ? 28.947 -23.935 -21.228 1.00 72.31 92 ALA A C 1
ATOM 673 O O . ALA A 1 92 ? 29.184 -22.903 -21.886 1.00 72.31 92 ALA A O 1
ATOM 674 N N . PRO A 1 93 ? 28.336 -23.896 -20.028 1.00 66.75 93 PRO A N 1
ATOM 675 C CA . PRO A 1 93 ? 28.016 -22.642 -19.359 1.00 66.75 93 PRO A CA 1
ATOM 676 C C . PRO A 1 93 ? 29.304 -21.837 -19.144 1.00 66.75 93 PRO A C 1
ATOM 678 O O . PRO A 1 93 ? 30.357 -22.390 -18.849 1.00 66.75 93 PRO A O 1
ATOM 681 N N . ARG A 1 94 ? 29.252 -20.515 -19.353 1.00 63.88 94 ARG A N 1
ATOM 682 C CA . ARG A 1 94 ? 30.378 -19.639 -18.993 1.00 63.88 94 ARG A CA 1
ATOM 683 C C . ARG A 1 94 ? 30.404 -19.462 -17.477 1.00 63.88 94 ARG A C 1
ATOM 685 O O . ARG A 1 94 ? 29.415 -18.975 -16.934 1.00 63.88 94 ARG A O 1
ATOM 692 N N . ASP A 1 95 ? 31.553 -19.719 -16.858 1.00 59.41 95 ASP A N 1
ATOM 693 C CA . ASP A 1 95 ? 31.768 -19.572 -15.407 1.00 59.41 95 ASP A CA 1
ATOM 694 C C . ASP A 1 95 ? 31.688 -18.115 -14.905 1.00 59.41 95 ASP A C 1
ATOM 696 O O . ASP A 1 95 ? 31.527 -17.864 -13.716 1.00 59.41 95 ASP A O 1
ATOM 700 N N . ASN A 1 96 ? 31.745 -17.128 -15.807 1.00 57.47 96 ASN A N 1
ATOM 701 C CA . ASN A 1 96 ? 31.910 -15.710 -15.449 1.00 57.47 96 ASN A CA 1
ATOM 702 C C . ASN A 1 96 ? 30.652 -14.853 -15.600 1.00 57.47 96 ASN A C 1
ATOM 704 O O . ASN A 1 96 ? 30.730 -13.621 -15.610 1.00 57.47 96 ASN A O 1
ATOM 708 N N . LEU A 1 97 ? 29.484 -15.471 -15.729 1.00 57.06 97 LEU A N 1
ATOM 709 C CA . LEU A 1 97 ? 28.240 -14.719 -15.721 1.00 57.06 97 LEU A CA 1
ATOM 710 C C . LEU A 1 97 ? 27.936 -14.273 -14.296 1.00 57.06 97 LEU A C 1
ATOM 712 O O . LEU A 1 97 ? 27.353 -14.990 -13.491 1.00 57.06 97 LEU A O 1
ATOM 716 N N . ARG A 1 98 ? 28.363 -13.046 -13.991 1.00 58.50 98 ARG A N 1
ATOM 717 C CA . ARG A 1 98 ? 28.012 -12.328 -12.768 1.00 58.50 98 ARG A CA 1
ATOM 718 C C . ARG A 1 98 ? 26.538 -11.933 -12.835 1.00 58.50 98 ARG A C 1
ATOM 720 O O . ARG A 1 98 ? 26.211 -10.764 -12.997 1.00 58.50 98 ARG A O 1
ATOM 727 N N . SER A 1 99 ? 25.641 -12.911 -12.753 1.00 51.09 99 SER A N 1
ATOM 728 C CA . SER A 1 99 ? 24.237 -12.637 -12.474 1.00 51.09 99 SER A CA 1
ATOM 729 C C . SER A 1 99 ? 24.123 -12.237 -11.007 1.00 51.09 99 SER A C 1
ATOM 731 O O . SER A 1 99 ? 23.924 -13.062 -10.115 1.00 51.09 99 SER A O 1
ATOM 733 N N . THR A 1 100 ? 24.270 -10.948 -10.756 1.00 58.47 100 THR A N 1
ATOM 734 C CA . THR A 1 100 ? 24.086 -10.333 -9.450 1.00 58.47 100 THR A CA 1
ATOM 735 C C . THR A 1 100 ? 22.592 -10.315 -9.128 1.00 58.47 100 THR A C 1
ATOM 737 O O . THR A 1 100 ? 21.850 -9.559 -9.729 1.00 58.47 100 THR A O 1
ATOM 740 N N . ALA A 1 101 ? 22.131 -11.185 -8.225 1.00 56.59 101 ALA A N 1
ATOM 741 C CA . ALA A 1 101 ? 20.765 -11.246 -7.671 1.00 56.59 101 ALA A CA 1
ATOM 742 C C . ALA A 1 101 ? 19.594 -11.600 -8.623 1.00 56.59 101 ALA A C 1
ATOM 744 O O . ALA A 1 101 ? 18.656 -12.266 -8.184 1.00 56.59 101 ALA A O 1
ATOM 745 N N . PHE A 1 102 ? 19.650 -11.248 -9.909 1.00 61.81 102 PHE A N 1
ATOM 746 C CA . PHE A 1 102 ? 18.520 -11.369 -10.830 1.00 61.81 102 PHE A CA 1
ATOM 747 C C . PHE A 1 102 ? 18.081 -12.818 -11.112 1.00 61.81 102 PHE A C 1
ATOM 749 O O . PHE A 1 102 ? 16.912 -13.130 -10.914 1.00 61.81 102 PHE A O 1
ATOM 756 N N . ILE A 1 103 ? 18.984 -13.738 -11.493 1.00 65.12 103 ILE A N 1
ATOM 757 C CA . ILE A 1 103 ? 18.618 -15.154 -11.752 1.00 65.12 103 ILE A CA 1
ATOM 758 C C . ILE A 1 103 ? 17.958 -15.803 -10.519 1.00 65.12 103 ILE A C 1
ATOM 760 O O . ILE A 1 103 ? 16.964 -16.521 -10.645 1.00 65.12 103 ILE A O 1
ATOM 764 N N . ARG A 1 104 ? 18.431 -15.471 -9.309 1.00 63.50 104 ARG A N 1
ATOM 765 C CA . ARG A 1 104 ? 17.836 -15.958 -8.054 1.00 63.50 104 ARG A CA 1
ATOM 766 C C . ARG A 1 104 ? 16.406 -15.445 -7.856 1.00 63.50 104 ARG A C 1
ATOM 768 O O . ARG A 1 104 ? 15.546 -16.201 -7.423 1.00 63.50 104 ARG A O 1
ATOM 775 N N . ASP A 1 105 ? 16.141 -14.190 -8.197 1.00 62.84 105 ASP A N 1
ATOM 776 C CA . ASP A 1 105 ? 14.798 -13.616 -8.106 1.00 62.84 105 ASP A CA 1
ATOM 777 C C . ASP A 1 105 ? 13.872 -14.110 -9.230 1.00 62.84 105 ASP A C 1
ATOM 779 O O . ASP A 1 105 ? 12.666 -14.232 -9.020 1.00 62.84 105 ASP A O 1
ATOM 783 N N . VAL A 1 106 ? 14.409 -14.417 -10.414 1.00 65.00 106 VAL A N 1
ATOM 784 C CA . VAL A 1 106 ? 13.631 -14.894 -11.571 1.00 65.00 106 VAL A CA 1
ATOM 785 C C . VAL A 1 106 ? 13.185 -16.332 -11.405 1.00 65.00 106 VAL A C 1
ATOM 787 O O . VAL A 1 106 ? 12.050 -16.656 -11.750 1.00 65.00 106 VAL A O 1
ATOM 790 N N . SER A 1 107 ? 14.059 -17.174 -10.860 1.00 62.47 107 SER A N 1
ATOM 791 C CA . SER A 1 107 ? 13.802 -18.592 -10.615 1.00 62.47 107 SER A CA 1
ATOM 792 C C . SER A 1 107 ? 12.687 -18.837 -9.604 1.00 62.47 107 SER A C 1
ATOM 794 O O . SER A 1 107 ? 11.917 -19.785 -9.741 1.00 62.47 107 SER A O 1
ATOM 796 N N . GLN A 1 108 ? 12.572 -17.958 -8.608 1.00 63.53 108 GLN A N 1
ATOM 797 C CA . GLN A 1 108 ? 11.604 -18.078 -7.520 1.00 63.53 108 GLN A CA 1
ATOM 798 C C . GLN A 1 108 ? 10.231 -17.474 -7.847 1.00 63.53 108 GLN A C 1
ATOM 800 O O . GLN A 1 108 ? 9.310 -17.584 -7.036 1.00 63.53 108 GLN A O 1
ATOM 805 N N . ARG A 1 109 ? 10.061 -16.826 -9.007 1.00 63.62 109 ARG A N 1
ATOM 806 C CA . ARG A 1 109 ? 8.843 -16.071 -9.336 1.00 63.62 109 ARG A CA 1
ATOM 807 C C . ARG A 1 109 ? 8.037 -16.731 -10.450 1.00 63.62 109 ARG A C 1
ATOM 809 O O . ARG A 1 109 ? 8.547 -17.045 -11.521 1.00 63.62 109 ARG A O 1
ATOM 816 N N . VAL A 1 110 ? 6.734 -16.877 -10.215 1.00 59.16 110 VAL A N 1
ATOM 817 C CA . VAL A 1 110 ? 5.751 -17.127 -11.275 1.00 59.16 110 VAL A CA 1
ATOM 818 C C . VAL A 1 110 ? 5.444 -15.777 -11.913 1.00 59.16 110 VAL A C 1
ATOM 820 O O . VAL A 1 110 ? 4.802 -14.926 -11.304 1.00 59.16 110 VAL A O 1
ATOM 823 N N . TRP A 1 111 ? 5.968 -15.547 -13.111 1.00 68.81 111 TRP A N 1
ATOM 824 C CA . TRP A 1 111 ? 5.731 -14.309 -13.843 1.00 68.81 111 TRP A CA 1
ATOM 825 C C . TRP A 1 111 ? 4.363 -14.382 -14.520 1.00 68.81 111 TRP A C 1
ATOM 827 O O . TRP A 1 111 ? 4.188 -15.122 -15.486 1.00 68.81 111 TRP A O 1
ATOM 837 N N . GLU A 1 112 ? 3.394 -13.639 -13.990 1.00 71.88 112 GLU A N 1
ATOM 838 C CA . GLU A 1 112 ? 2.081 -13.468 -14.629 1.00 71.88 112 GLU A CA 1
ATOM 839 C C . GLU A 1 112 ? 2.158 -12.520 -15.835 1.00 71.88 112 GLU A C 1
ATOM 841 O O . GLU A 1 112 ? 1.352 -12.618 -16.755 1.00 71.88 112 GLU A O 1
ATOM 846 N N . GLU A 1 113 ? 3.153 -11.628 -15.848 1.00 81.56 113 GLU A N 1
ATOM 847 C CA . GLU A 1 113 ? 3.370 -10.647 -16.908 1.00 81.56 113 GLU A CA 1
ATOM 848 C C . GLU A 1 113 ? 4.635 -10.950 -17.724 1.00 81.56 113 GLU A C 1
ATOM 850 O O . GLU A 1 113 ? 5.622 -11.456 -17.174 1.00 81.56 113 GLU A O 1
ATOM 855 N N . PRO A 1 114 ? 4.663 -10.577 -19.018 1.00 87.44 114 PRO A N 1
ATOM 856 C CA . PRO A 1 114 ? 5.855 -10.719 -19.835 1.00 87.44 114 PRO A CA 1
ATOM 857 C C . PRO A 1 114 ? 7.027 -9.881 -19.305 1.00 87.44 114 PRO A C 1
ATOM 859 O O . PRO A 1 114 ? 6.893 -8.685 -19.044 1.00 87.44 114 PRO A O 1
ATOM 862 N N . VAL A 1 115 ? 8.214 -10.478 -19.226 1.00 87.94 115 VAL A N 1
ATOM 863 C CA . VAL A 1 115 ? 9.449 -9.830 -18.754 1.00 87.94 115 VAL A CA 1
ATOM 864 C C . VAL A 1 115 ? 10.422 -9.719 -19.902 1.00 87.94 115 VAL A C 1
ATOM 866 O O . VAL A 1 115 ? 10.580 -10.669 -20.650 1.00 87.94 115 VAL A O 1
ATOM 869 N N . THR A 1 116 ? 11.115 -8.594 -20.051 1.00 92.12 116 THR A N 1
ATOM 870 C CA . THR A 1 116 ? 12.207 -8.470 -21.027 1.00 92.12 116 THR A CA 1
ATOM 871 C C . THR A 1 116 ? 13.523 -8.232 -20.311 1.00 92.12 116 THR A C 1
ATOM 873 O O . THR A 1 116 ? 13.631 -7.296 -19.525 1.00 92.12 116 THR A O 1
ATOM 876 N N . LEU A 1 117 ? 14.505 -9.080 -20.598 1.00 92.56 117 LEU A N 1
ATOM 877 C CA . LEU A 1 117 ? 15.896 -8.922 -20.197 1.00 92.56 117 LEU A CA 1
ATOM 878 C C . LEU A 1 117 ? 16.645 -8.284 -21.349 1.00 92.56 117 LEU A C 1
ATOM 880 O O . LEU A 1 117 ? 16.595 -8.784 -22.464 1.00 92.56 117 LEU A O 1
ATOM 884 N N . TRP A 1 118 ? 17.353 -7.206 -21.092 1.00 94.12 118 TRP A N 1
ATOM 885 C CA . TRP A 1 118 ? 18.209 -6.530 -22.043 1.00 94.12 118 TRP A CA 1
ATOM 886 C C . TRP A 1 118 ? 19.655 -6.909 -21.783 1.00 94.12 118 TRP A C 1
ATOM 888 O O . TRP A 1 118 ? 20.104 -6.999 -20.640 1.00 94.12 118 TRP A O 1
ATOM 898 N N . ARG A 1 119 ? 20.393 -7.121 -22.866 1.00 91.75 119 ARG A N 1
ATOM 899 C CA . ARG A 1 119 ? 21.826 -7.348 -22.829 1.00 91.75 119 ARG A CA 1
ATOM 900 C C . ARG A 1 119 ? 22.559 -6.014 -22.858 1.00 91.75 119 ARG A C 1
ATOM 902 O O . ARG A 1 119 ? 22.359 -5.205 -23.759 1.00 91.75 119 ARG A O 1
ATOM 909 N N . SER A 1 120 ? 23.478 -5.835 -21.918 1.00 88.81 120 SER A N 1
ATOM 910 C CA . SER A 1 120 ? 24.470 -4.763 -21.929 1.00 88.81 120 SER A CA 1
ATOM 911 C C . SER A 1 120 ? 25.862 -5.365 -21.761 1.00 88.81 120 SER A C 1
ATOM 913 O O . SER A 1 120 ? 26.303 -5.673 -20.653 1.00 88.81 120 SER A O 1
ATOM 915 N N . GLY A 1 121 ? 26.548 -5.597 -22.882 1.00 87.00 121 GLY A N 1
ATOM 916 C CA . GLY A 1 121 ? 27.834 -6.293 -22.900 1.00 87.00 121 GLY A CA 1
ATOM 917 C C . GLY A 1 121 ? 27.697 -7.749 -22.448 1.00 87.00 121 GLY A C 1
ATOM 918 O O . GLY A 1 121 ? 27.134 -8.579 -23.165 1.00 87.00 121 GLY A O 1
ATOM 919 N N . GLN A 1 122 ? 28.226 -8.061 -21.264 1.00 84.19 122 GLN A N 1
ATOM 920 C CA . GLN A 1 122 ? 28.149 -9.394 -20.650 1.00 84.19 122 GLN A CA 1
ATOM 921 C C . GLN A 1 122 ? 27.030 -9.520 -19.604 1.00 84.19 122 GLN A C 1
ATOM 923 O O . GLN A 1 122 ? 26.893 -10.572 -18.987 1.00 84.19 122 GLN A O 1
ATOM 928 N N . LEU A 1 123 ? 26.238 -8.466 -19.403 1.00 83.12 123 LEU A N 1
ATOM 929 C CA . LEU A 1 123 ? 25.186 -8.419 -18.393 1.00 83.12 123 LEU A CA 1
ATOM 930 C C . LEU A 1 123 ? 23.817 -8.590 -19.030 1.00 83.12 123 LEU A C 1
ATOM 932 O O . LEU A 1 123 ? 23.560 -8.030 -20.096 1.00 83.12 123 LEU A O 1
ATOM 936 N N . LEU A 1 124 ? 22.944 -9.325 -18.347 1.00 87.50 124 LEU A N 1
ATOM 937 C CA . LEU A 1 124 ? 21.506 -9.305 -18.585 1.00 87.50 124 LEU A CA 1
ATOM 938 C C . LEU A 1 124 ? 20.848 -8.580 -17.425 1.00 87.50 124 LEU A C 1
ATOM 940 O O . LEU A 1 124 ? 21.115 -8.908 -16.274 1.00 87.50 124 LEU A O 1
ATOM 944 N N . SER A 1 125 ? 19.990 -7.625 -17.748 1.00 90.12 125 SER A N 1
ATOM 945 C CA . SER A 1 125 ? 19.233 -6.852 -16.772 1.00 90.12 125 SER A CA 1
ATOM 946 C C . SER A 1 125 ? 17.823 -6.615 -17.289 1.00 90.12 125 SER A C 1
ATOM 948 O O . SER A 1 125 ? 17.611 -6.507 -18.492 1.00 90.12 125 SER A O 1
ATOM 950 N N . THR A 1 126 ? 16.838 -6.472 -16.414 1.00 91.50 126 THR A N 1
ATOM 951 C CA . THR A 1 126 ? 15.522 -5.915 -16.787 1.00 91.50 126 THR A CA 1
ATOM 952 C C . THR A 1 126 ? 15.631 -4.484 -17.313 1.00 91.50 126 THR A C 1
ATOM 954 O O . THR A 1 126 ? 14.770 -4.026 -18.070 1.00 91.50 126 THR A O 1
ATOM 957 N N . TRP A 1 127 ? 16.710 -3.784 -16.965 1.00 93.38 127 TRP A N 1
ATOM 958 C CA . TRP A 1 127 ? 16.993 -2.413 -17.354 1.00 93.38 127 TRP A CA 1
ATOM 959 C C . TRP A 1 127 ? 17.684 -2.348 -18.709 1.00 93.38 127 TRP A C 1
ATOM 961 O O . TRP A 1 127 ? 18.705 -2.993 -18.948 1.00 93.38 127 TRP A O 1
ATOM 971 N N . ARG A 1 128 ? 17.163 -1.501 -19.601 1.00 94.31 128 ARG A N 1
ATOM 972 C CA . ARG A 1 128 ? 17.837 -1.203 -20.863 1.00 94.31 128 ARG A CA 1
ATOM 973 C C . ARG A 1 128 ? 18.791 -0.034 -20.670 1.00 94.31 128 ARG A C 1
ATOM 975 O O . ARG A 1 128 ? 18.369 1.062 -20.302 1.00 94.31 128 ARG A O 1
ATOM 982 N N . LEU A 1 129 ? 20.062 -0.273 -20.959 1.00 93.69 129 LEU A N 1
ATOM 983 C CA . LEU A 1 129 ? 21.121 0.726 -20.921 1.00 93.69 129 LEU A CA 1
ATOM 984 C C . LEU A 1 129 ? 21.324 1.350 -22.300 1.00 93.69 129 LEU A C 1
ATOM 986 O O . LEU A 1 129 ? 21.477 0.639 -23.291 1.00 93.69 129 LEU A O 1
ATOM 990 N N . TYR A 1 130 ? 21.368 2.678 -22.347 1.00 92.88 130 TYR A N 1
ATOM 991 C CA . TYR A 1 130 ? 21.754 3.432 -23.533 1.00 92.88 130 TYR A CA 1
ATOM 992 C C . TYR A 1 130 ? 22.953 4.325 -23.195 1.00 92.88 130 TYR A C 1
ATOM 994 O O . TYR A 1 130 ? 22.803 5.256 -22.398 1.00 92.88 130 TYR A O 1
ATOM 1002 N N . PRO A 1 131 ? 24.140 4.080 -23.773 1.00 91.38 131 PRO A N 1
ATOM 1003 C CA . PRO A 1 131 ? 25.235 5.034 -23.671 1.00 91.38 131 PRO A CA 1
ATOM 1004 C C . PRO A 1 131 ? 24.857 6.291 -24.465 1.00 91.38 131 PRO A C 1
ATOM 1006 O O . PRO A 1 131 ? 24.557 6.204 -25.654 1.00 91.38 131 PRO A O 1
ATOM 1009 N N . ILE A 1 132 ? 24.834 7.455 -23.811 1.00 91.50 132 ILE A N 1
ATOM 1010 C CA . ILE A 1 132 ? 24.563 8.740 -24.488 1.00 91.50 132 ILE A CA 1
ATOM 1011 C C . ILE A 1 132 ? 25.871 9.356 -25.023 1.00 91.50 132 ILE A C 1
ATOM 1013 O O . ILE A 1 132 ? 25.845 10.203 -25.911 1.00 91.50 132 ILE A O 1
ATOM 1017 N N . GLY A 1 133 ? 27.019 8.897 -24.519 1.00 89.81 133 GLY A N 1
ATOM 1018 C CA . GLY A 1 133 ? 28.341 9.436 -24.828 1.00 89.81 133 GLY A CA 1
ATOM 1019 C C . GLY A 1 133 ? 28.977 10.105 -23.610 1.00 89.81 133 GLY A C 1
ATOM 1020 O O . GLY A 1 133 ? 28.292 10.512 -22.665 1.00 89.81 133 GLY A O 1
ATOM 1021 N N . GLY A 1 134 ? 30.310 10.170 -23.610 1.00 87.12 134 GLY A N 1
ATOM 1022 C CA . GLY A 1 134 ? 31.081 10.529 -22.420 1.00 87.12 134 GLY A CA 1
ATOM 1023 C C . GLY A 1 134 ? 30.768 9.588 -21.253 1.00 87.12 134 GLY A C 1
ATOM 1024 O O . GLY A 1 134 ? 30.550 8.394 -21.446 1.00 87.12 134 GLY A O 1
ATOM 1025 N N . ASN A 1 135 ? 30.667 10.144 -20.048 1.00 89.50 135 ASN A N 1
ATOM 1026 C CA . ASN A 1 135 ? 30.392 9.371 -18.833 1.00 89.50 135 ASN A CA 1
ATOM 1027 C C . ASN A 1 135 ? 28.893 9.313 -18.500 1.00 89.50 135 ASN A C 1
ATOM 1029 O O . ASN A 1 135 ? 28.520 9.161 -17.340 1.00 89.50 135 ASN A O 1
ATOM 1033 N N . ARG A 1 136 ? 28.019 9.500 -19.500 1.00 92.25 136 ARG A N 1
ATOM 1034 C CA . ARG A 1 136 ? 26.563 9.548 -19.321 1.00 92.25 136 ARG A CA 1
ATOM 1035 C C . ARG A 1 136 ? 25.890 8.286 -19.838 1.00 92.25 136 ARG A C 1
ATOM 1037 O O . ARG A 1 136 ? 26.112 7.842 -20.967 1.00 92.25 136 ARG A O 1
ATOM 1044 N N . VAL A 1 137 ? 25.006 7.755 -19.010 1.00 92.69 137 VAL A N 1
ATOM 1045 C CA . VAL A 1 137 ? 24.270 6.521 -19.244 1.00 92.69 137 VAL A CA 1
ATOM 1046 C C . VAL A 1 137 ? 22.793 6.781 -18.991 1.00 92.69 137 VAL A C 1
ATOM 1048 O O . VAL A 1 137 ? 22.412 7.308 -17.950 1.00 92.69 137 VAL A O 1
ATOM 1051 N N . ARG A 1 138 ? 21.945 6.386 -19.937 1.00 93.75 138 ARG A N 1
ATOM 1052 C CA . ARG A 1 138 ? 20.492 6.411 -19.784 1.00 93.75 138 ARG A CA 1
ATOM 1053 C C . ARG A 1 138 ? 19.989 5.029 -19.418 1.00 93.75 138 ARG A C 1
ATOM 1055 O O . ARG A 1 138 ? 20.124 4.082 -20.193 1.00 93.75 138 ARG A O 1
ATOM 1062 N N . LEU A 1 139 ? 19.372 4.937 -18.250 1.00 94.06 139 LEU A N 1
ATOM 1063 C CA . LEU A 1 139 ? 18.631 3.771 -17.799 1.00 94.06 139 LEU A CA 1
ATOM 1064 C C . LEU A 1 139 ? 17.185 3.888 -18.260 1.00 94.06 139 LEU A C 1
ATOM 1066 O O . LEU A 1 139 ? 16.516 4.866 -17.946 1.00 94.06 139 LEU A O 1
ATOM 1070 N N . ARG A 1 140 ? 16.671 2.890 -18.974 1.00 93.69 140 ARG A N 1
ATOM 1071 C CA . ARG A 1 140 ? 15.262 2.811 -19.365 1.00 93.69 140 ARG A CA 1
ATOM 1072 C C . ARG A 1 140 ? 14.627 1.575 -18.751 1.00 93.69 140 ARG A C 1
ATOM 1074 O O . ARG A 1 140 ? 15.127 0.465 -18.918 1.00 93.69 140 ARG A O 1
ATOM 1081 N N . HIS A 1 141 ? 13.481 1.766 -18.110 1.00 92.06 141 HIS A N 1
ATOM 1082 C CA . HIS A 1 141 ? 12.694 0.674 -17.554 1.00 92.06 141 HIS A CA 1
ATOM 1083 C C . HIS A 1 141 ? 11.208 1.029 -17.552 1.00 92.06 141 HIS A C 1
ATOM 1085 O O . HIS A 1 141 ? 10.839 2.190 -17.382 1.00 92.06 141 HIS A O 1
ATOM 1091 N N . ALA A 1 142 ? 10.333 0.036 -17.726 1.00 88.56 142 ALA A N 1
ATOM 1092 C CA . ALA A 1 142 ? 8.888 0.272 -17.755 1.00 88.56 142 ALA A CA 1
ATOM 1093 C C . ALA A 1 142 ? 8.375 0.864 -16.430 1.00 88.56 142 ALA A C 1
ATOM 1095 O O . ALA A 1 142 ? 7.504 1.732 -16.449 1.00 88.56 142 ALA A O 1
ATOM 1096 N N . ILE A 1 143 ? 8.973 0.461 -15.301 1.00 88.25 143 ILE A N 1
ATOM 1097 C CA . ILE A 1 143 ? 8.605 0.947 -13.961 1.00 88.25 143 ILE A CA 1
ATOM 1098 C C . ILE A 1 143 ? 8.816 2.452 -13.798 1.00 88.25 143 ILE A C 1
ATOM 1100 O O . ILE A 1 143 ? 8.084 3.093 -13.058 1.00 88.25 143 ILE A O 1
ATOM 1104 N N . LEU A 1 144 ? 9.769 3.035 -14.533 1.00 90.44 144 LEU A N 1
ATOM 1105 C CA . LEU A 1 144 ? 10.060 4.464 -14.462 1.00 90.44 144 LEU A CA 1
ATOM 1106 C C . LEU A 1 144 ? 8.953 5.332 -15.070 1.00 90.44 144 LEU A C 1
ATOM 1108 O O . LEU A 1 144 ? 8.992 6.544 -14.905 1.00 90.44 144 LEU A O 1
ATOM 1112 N N . ARG A 1 145 ? 7.978 4.742 -15.778 1.00 87.50 145 ARG A N 1
ATOM 1113 C CA . ARG A 1 145 ? 6.778 5.466 -16.226 1.00 87.50 145 ARG A CA 1
ATOM 1114 C C . ARG A 1 145 ? 5.861 5.837 -15.065 1.00 87.50 145 ARG A C 1
ATOM 1116 O O . ARG A 1 145 ? 5.056 6.756 -15.196 1.00 87.50 145 ARG A O 1
ATOM 1123 N N . ASP A 1 146 ? 5.953 5.116 -13.949 1.00 86.62 146 ASP A N 1
ATOM 1124 C CA . ASP A 1 146 ? 5.282 5.523 -12.727 1.00 86.62 146 ASP A CA 1
ATOM 1125 C C . ASP A 1 146 ? 6.112 6.615 -12.029 1.00 86.62 146 ASP A C 1
ATOM 1127 O O . ASP A 1 146 ? 7.246 6.352 -11.618 1.00 86.62 146 ASP A O 1
ATOM 1131 N N . PRO A 1 147 ? 5.569 7.836 -11.856 1.00 86.69 147 PRO A N 1
ATOM 1132 C CA . PRO A 1 147 ? 6.310 8.948 -11.268 1.00 86.69 147 PRO A CA 1
ATOM 1133 C C . PRO A 1 147 ? 6.804 8.663 -9.845 1.00 86.69 147 PRO A C 1
ATOM 1135 O O . PRO A 1 147 ? 7.839 9.191 -9.454 1.00 86.69 147 PRO A O 1
ATOM 1138 N N . THR A 1 148 ? 6.104 7.830 -9.069 1.00 86.75 148 THR A N 1
ATOM 1139 C CA . THR A 1 148 ? 6.543 7.486 -7.707 1.00 86.75 148 THR A CA 1
ATOM 1140 C C . THR A 1 148 ? 7.733 6.538 -7.723 1.00 86.75 148 THR A C 1
ATOM 1142 O O . THR A 1 148 ? 8.716 6.795 -7.037 1.00 86.75 148 THR A O 1
ATOM 1145 N N . ALA A 1 149 ? 7.689 5.483 -8.541 1.00 89.00 149 ALA A N 1
ATOM 1146 C CA . ALA A 1 149 ? 8.838 4.607 -8.742 1.00 89.00 149 ALA A CA 1
ATOM 1147 C C . ALA A 1 149 ? 10.049 5.380 -9.285 1.00 89.00 149 ALA A C 1
ATOM 1149 O O . ALA A 1 149 ? 11.163 5.184 -8.806 1.00 89.00 149 ALA A O 1
ATOM 1150 N N . HIS A 1 150 ? 9.831 6.292 -10.239 1.00 90.69 150 HIS A N 1
ATOM 1151 C CA . HIS A 1 150 ? 10.883 7.174 -10.748 1.00 90.69 150 HIS A CA 1
ATOM 1152 C C . HIS A 1 150 ? 11.491 8.034 -9.635 1.00 90.69 150 HIS A C 1
ATOM 1154 O O . HIS A 1 150 ? 12.710 8.024 -9.474 1.00 90.69 150 HIS A O 1
ATOM 1160 N N . ALA A 1 151 ? 10.669 8.692 -8.812 1.00 88.75 151 ALA A N 1
ATOM 1161 C CA . ALA A 1 151 ? 11.136 9.506 -7.688 1.00 88.75 151 ALA A CA 1
ATOM 1162 C C . ALA A 1 151 ? 11.919 8.685 -6.646 1.00 88.75 151 ALA A C 1
ATOM 1164 O O . ALA A 1 151 ? 12.980 9.107 -6.200 1.00 88.75 151 ALA A O 1
ATOM 1165 N N . ILE A 1 152 ? 11.449 7.482 -6.302 1.00 89.25 152 ILE A N 1
ATOM 1166 C CA . ILE A 1 152 ? 12.128 6.598 -5.341 1.00 89.25 152 ILE A CA 1
ATOM 1167 C C . ILE A 1 152 ? 13.480 6.139 -5.892 1.00 89.25 152 ILE A C 1
ATOM 1169 O O . ILE A 1 152 ? 14.495 6.269 -5.212 1.00 89.25 152 ILE A O 1
ATOM 1173 N N . ILE A 1 153 ? 13.524 5.646 -7.133 1.00 90.44 153 ILE A N 1
ATOM 1174 C CA . ILE A 1 153 ? 14.767 5.162 -7.750 1.00 90.44 153 ILE A CA 1
ATOM 1175 C C . ILE A 1 153 ? 15.762 6.309 -7.925 1.00 90.44 153 ILE A C 1
ATOM 1177 O O . ILE A 1 153 ? 16.937 6.154 -7.604 1.00 90.44 153 ILE A O 1
ATOM 1181 N N . THR A 1 154 ? 15.310 7.477 -8.382 1.00 88.88 154 THR A N 1
ATOM 1182 C CA . THR A 1 154 ? 16.196 8.640 -8.539 1.00 88.88 154 THR A CA 1
ATOM 1183 C C . THR A 1 154 ? 16.732 9.126 -7.195 1.00 88.88 154 THR A C 1
ATOM 1185 O O . THR A 1 154 ? 17.937 9.349 -7.079 1.00 88.88 154 THR A O 1
ATOM 1188 N N . SER A 1 155 ? 15.894 9.217 -6.155 1.00 87.00 155 SER A N 1
ATOM 1189 C CA . SER A 1 155 ? 16.346 9.580 -4.807 1.00 87.00 155 SER A CA 1
ATOM 1190 C C . SER A 1 155 ? 17.276 8.525 -4.193 1.00 87.00 155 SER A C 1
ATOM 1192 O O . SER A 1 155 ? 18.258 8.904 -3.553 1.00 87.00 155 SER A O 1
ATOM 1194 N N . PHE A 1 156 ? 17.044 7.230 -4.434 1.00 88.50 156 PHE A N 1
ATOM 1195 C CA . PHE A 1 156 ? 17.940 6.156 -3.997 1.00 88.50 156 PHE A CA 1
ATOM 1196 C C . PHE A 1 156 ? 19.324 6.277 -4.646 1.00 88.50 156 PHE A C 1
ATOM 1198 O O . PHE A 1 156 ? 20.333 6.354 -3.945 1.00 88.50 156 PHE A O 1
ATOM 1205 N N . LEU A 1 157 ? 19.372 6.329 -5.982 1.00 88.06 157 LEU A N 1
ATOM 1206 C CA . LEU A 1 157 ? 20.626 6.367 -6.741 1.00 88.06 157 LEU A CA 1
ATOM 1207 C C . LEU A 1 157 ? 21.431 7.635 -6.428 1.00 88.06 157 LEU A C 1
ATOM 1209 O O . LEU A 1 157 ? 22.652 7.575 -6.287 1.00 88.06 157 LEU A O 1
ATOM 1213 N N . ARG A 1 158 ? 20.741 8.770 -6.243 1.00 87.00 158 ARG A N 1
ATOM 1214 C CA . ARG A 1 158 ? 21.350 10.039 -5.826 1.00 87.00 158 ARG A CA 1
ATOM 1215 C C . ARG A 1 158 ? 22.014 9.928 -4.453 1.00 87.00 158 ARG A C 1
ATOM 1217 O O . ARG A 1 158 ? 23.162 10.330 -4.307 1.00 87.00 158 ARG A O 1
ATOM 1224 N N . ARG A 1 159 ? 21.319 9.376 -3.450 1.00 85.75 159 ARG A N 1
ATOM 1225 C CA . ARG A 1 159 ? 21.851 9.241 -2.078 1.00 85.75 159 ARG A CA 1
ATOM 1226 C C . ARG A 1 159 ? 23.037 8.289 -1.992 1.00 85.75 159 ARG A C 1
ATOM 1228 O O . ARG A 1 159 ? 23.888 8.462 -1.129 1.00 85.75 159 ARG A O 1
ATOM 1235 N N . ARG A 1 160 ? 23.121 7.313 -2.897 1.00 83.88 160 ARG A N 1
ATOM 1236 C CA . ARG A 1 160 ? 24.286 6.431 -2.995 1.00 83.88 160 ARG A CA 1
ATOM 1237 C C . ARG A 1 160 ? 25.538 7.095 -3.552 1.00 83.88 160 ARG A C 1
ATOM 1239 O O . ARG A 1 160 ? 26.606 6.497 -3.468 1.00 83.88 160 ARG A O 1
ATOM 1246 N N . GLY A 1 161 ? 25.430 8.293 -4.128 1.00 80.50 161 GLY A N 1
ATOM 1247 C CA . GLY A 1 161 ? 26.559 8.968 -4.770 1.00 80.50 161 GLY A CA 1
ATOM 1248 C C . GLY A 1 161 ? 27.082 8.231 -6.008 1.00 80.50 161 GLY A C 1
ATOM 1249 O O . GLY A 1 161 ? 28.117 8.603 -6.550 1.00 80.50 161 GLY A O 1
ATOM 1250 N N . ALA A 1 162 ? 26.377 7.192 -6.470 1.00 67.56 162 ALA A N 1
ATOM 1251 C CA . ALA A 1 162 ? 26.794 6.375 -7.603 1.00 67.56 162 ALA A CA 1
ATOM 1252 C C . ALA A 1 162 ? 26.586 7.096 -8.945 1.00 67.56 162 ALA A C 1
ATOM 1254 O O . ALA A 1 162 ? 27.224 6.742 -9.936 1.00 67.56 162 ALA A O 1
ATOM 1255 N N . ALA A 1 163 ? 25.715 8.110 -8.978 1.00 65.44 163 ALA A N 1
ATOM 1256 C CA . ALA A 1 163 ? 25.498 8.941 -10.149 1.00 65.44 163 ALA A CA 1
ATOM 1257 C C . ALA A 1 163 ? 24.985 10.341 -9.787 1.00 65.44 163 ALA A C 1
ATOM 1259 O O . ALA A 1 163 ? 24.108 10.494 -8.932 1.00 65.44 163 ALA A O 1
ATOM 1260 N N . THR A 1 164 ? 25.467 11.361 -10.499 1.00 75.06 164 THR A N 1
ATOM 1261 C CA . THR A 1 164 ? 24.807 12.670 -10.532 1.00 75.06 164 THR A CA 1
ATOM 1262 C C . THR A 1 164 ? 23.638 12.603 -11.516 1.00 75.06 164 THR A C 1
ATOM 1264 O O . THR A 1 164 ? 23.793 12.216 -12.677 1.00 75.06 164 THR A O 1
ATOM 1267 N N . LEU A 1 165 ? 22.433 12.919 -11.031 1.00 71.44 165 LEU A N 1
ATOM 1268 C CA . LEU A 1 165 ? 21.221 12.941 -11.849 1.00 71.44 165 LEU A CA 1
ATOM 1269 C C . LEU A 1 165 ? 21.294 14.130 -12.814 1.00 71.44 165 LEU A C 1
ATOM 1271 O O . LEU A 1 165 ? 21.415 15.270 -12.370 1.00 71.44 165 LEU A O 1
ATOM 1275 N N . VAL A 1 166 ? 21.216 13.863 -14.119 1.00 63.12 166 VAL A N 1
ATOM 1276 C CA . VAL A 1 166 ? 21.425 14.898 -15.148 1.00 63.12 166 VAL A CA 1
ATOM 1277 C C . VAL A 1 166 ? 20.118 15.600 -15.542 1.00 63.12 166 VAL A C 1
ATOM 1279 O O . VAL A 1 166 ? 20.148 16.793 -15.832 1.00 63.12 166 VAL A O 1
ATOM 1282 N N . ASP A 1 167 ? 18.968 14.907 -15.530 1.00 71.88 167 ASP A N 1
ATOM 1283 C CA . ASP A 1 167 ? 17.668 15.513 -15.873 1.00 71.88 167 ASP A CA 1
ATOM 1284 C C . ASP A 1 167 ? 16.461 14.825 -15.194 1.00 71.88 167 ASP A C 1
ATOM 1286 O O . ASP A 1 167 ? 16.233 13.617 -15.330 1.00 71.88 167 ASP A O 1
ATOM 1290 N N . GLY A 1 168 ? 15.652 15.623 -14.487 1.00 61.38 168 GLY A N 1
ATOM 1291 C CA . GLY A 1 168 ? 14.419 15.207 -13.810 1.00 61.38 168 GLY A CA 1
ATOM 1292 C C . GLY A 1 168 ? 13.160 15.211 -14.692 1.00 61.38 168 GLY A C 1
ATOM 1293 O O . GLY A 1 168 ? 12.120 14.711 -14.264 1.00 61.38 168 GLY A O 1
ATOM 1294 N N . ARG A 1 169 ? 13.209 15.731 -15.930 1.00 66.88 169 ARG A N 1
ATOM 1295 C CA . ARG A 1 169 ? 12.029 15.825 -16.826 1.00 66.88 169 ARG A CA 1
ATOM 1296 C C . ARG A 1 169 ? 11.639 14.502 -17.510 1.00 66.88 169 ARG A C 1
ATOM 1298 O O . ARG A 1 169 ? 10.684 14.453 -18.283 1.00 66.88 169 ARG A O 1
ATOM 1305 N N . SER A 1 170 ? 12.335 13.416 -17.192 1.00 66.94 170 SER A N 1
ATOM 1306 C CA . SER A 1 170 ? 12.292 12.112 -17.869 1.00 66.94 170 SER A CA 1
ATOM 1307 C C . SER A 1 170 ? 11.227 11.122 -17.361 1.00 66.94 170 SER A C 1
ATOM 1309 O O . SER A 1 170 ? 11.035 10.056 -17.953 1.00 66.94 170 SER A O 1
ATOM 1311 N N . GLY A 1 171 ? 10.479 11.460 -16.304 1.00 66.62 171 GLY A N 1
ATOM 1312 C CA . GLY A 1 171 ? 9.515 10.532 -15.691 1.00 66.62 171 GLY A CA 1
ATOM 1313 C C . GLY A 1 171 ? 8.417 10.031 -16.644 1.00 66.62 171 GLY A C 1
ATOM 1314 O O . GLY A 1 171 ? 8.020 8.872 -16.584 1.00 66.62 171 GLY A O 1
ATOM 1315 N N . ARG A 1 172 ? 7.954 10.853 -17.600 1.00 75.50 172 ARG A N 1
ATOM 1316 C CA . ARG A 1 172 ? 6.918 10.422 -18.569 1.00 75.50 172 ARG A CA 1
ATOM 1317 C C . ARG A 1 172 ? 7.437 9.446 -19.624 1.00 75.50 172 ARG A C 1
ATOM 1319 O O . ARG A 1 172 ? 6.676 8.635 -20.144 1.00 75.50 172 ARG A O 1
ATOM 1326 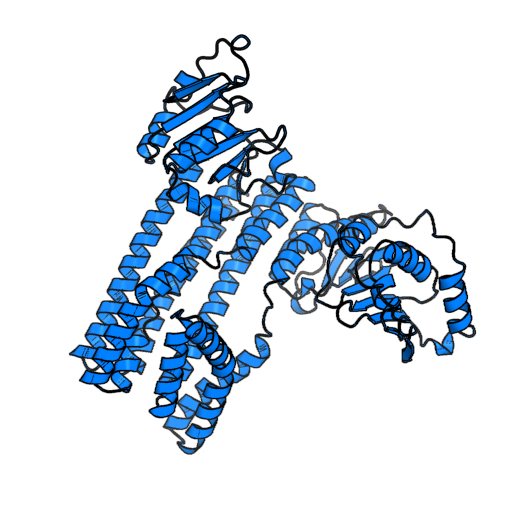N N . SER A 1 173 ? 8.719 9.519 -19.954 1.00 81.94 173 SER A N 1
ATOM 1327 C CA . SER A 1 173 ? 9.339 8.717 -21.010 1.00 81.94 173 SER A CA 1
ATOM 1328 C C . SER A 1 173 ? 9.927 7.397 -20.501 1.00 81.94 173 SER A C 1
ATOM 1330 O O . SER A 1 173 ? 10.331 6.557 -21.310 1.00 81.94 173 SER A O 1
ATOM 1332 N N . GLY A 1 174 ? 9.916 7.167 -19.182 1.00 88.38 174 GLY A N 1
ATOM 1333 C CA . GLY A 1 174 ? 10.349 5.912 -18.567 1.00 88.38 174 GLY A CA 1
ATOM 1334 C C . GLY A 1 174 ? 11.861 5.703 -18.620 1.00 88.38 174 GLY A C 1
ATOM 1335 O O . GLY A 1 174 ? 12.319 4.572 -18.807 1.00 88.38 174 GLY A O 1
ATOM 1336 N N . PHE A 1 175 ? 12.634 6.783 -18.503 1.00 92.00 175 PHE A N 1
ATOM 1337 C CA . PHE A 1 175 ? 14.088 6.714 -18.407 1.00 92.00 175 PHE A CA 1
ATOM 1338 C C . PHE A 1 175 ? 14.641 7.626 -17.306 1.00 92.00 175 PHE A C 1
ATOM 1340 O O . PHE A 1 175 ? 13.938 8.501 -16.810 1.00 92.00 175 PHE A O 1
ATOM 1347 N N . VAL A 1 176 ? 15.885 7.382 -16.903 1.00 91.69 176 VAL A N 1
ATOM 1348 C CA . VAL A 1 176 ? 16.668 8.174 -15.949 1.00 91.69 176 VAL A CA 1
ATOM 1349 C C . VAL A 1 176 ? 18.067 8.342 -16.533 1.00 91.69 176 VAL A C 1
ATOM 1351 O O . VAL A 1 176 ? 18.699 7.355 -16.912 1.00 91.69 176 VAL A O 1
ATOM 1354 N N . ASP A 1 177 ? 18.544 9.584 -16.595 1.00 92.31 177 ASP A N 1
ATOM 1355 C CA . ASP A 1 177 ? 19.881 9.908 -17.092 1.00 92.31 177 ASP A CA 1
ATOM 1356 C C . ASP A 1 177 ? 20.845 10.060 -15.918 1.00 92.31 177 ASP A C 1
ATOM 1358 O O . ASP A 1 177 ? 20.649 10.887 -15.023 1.00 92.31 177 ASP A O 1
ATOM 1362 N N . LEU A 1 178 ? 21.887 9.239 -15.941 1.00 91.81 178 LEU A N 1
ATOM 1363 C CA . LEU A 1 178 ? 22.908 9.138 -14.914 1.00 91.81 178 LEU A CA 1
ATOM 1364 C C . LEU A 1 178 ? 24.258 9.545 -15.489 1.00 91.81 178 LEU A C 1
ATOM 1366 O O . LEU A 1 178 ? 24.591 9.205 -16.626 1.00 91.81 178 LEU A O 1
ATOM 1370 N N . GLN A 1 179 ? 25.062 10.230 -14.690 1.00 91.75 179 GLN A N 1
ATOM 1371 C CA . GLN A 1 179 ? 26.475 10.425 -14.975 1.00 91.75 179 GLN A CA 1
ATOM 1372 C C . GLN A 1 179 ? 27.294 9.513 -14.059 1.00 91.75 179 GLN A C 1
ATOM 1374 O O . GLN A 1 179 ? 27.299 9.678 -12.842 1.00 91.75 179 GLN A O 1
ATOM 1379 N N . CYS A 1 180 ? 27.953 8.532 -14.667 1.00 89.38 180 CYS A N 1
ATOM 1380 C CA . CYS A 1 180 ? 28.829 7.581 -13.999 1.00 89.38 180 CYS A CA 1
ATOM 1381 C C . CYS A 1 180 ? 30.226 8.189 -13.826 1.00 89.38 180 CYS A C 1
ATOM 1383 O O . CYS A 1 180 ? 30.656 9.018 -14.629 1.00 89.38 180 CYS A O 1
ATOM 1385 N N . ASN A 1 181 ? 30.974 7.759 -12.811 1.00 86.62 181 ASN A N 1
ATOM 1386 C CA . ASN A 1 181 ? 32.388 8.114 -12.716 1.00 86.62 181 ASN A CA 1
ATOM 1387 C C . ASN A 1 181 ? 33.187 7.291 -13.752 1.00 86.62 181 ASN A C 1
ATOM 1389 O O . ASN A 1 181 ? 33.147 6.062 -13.676 1.00 86.62 181 ASN A O 1
ATOM 1393 N N . PRO A 1 182 ? 33.919 7.915 -14.699 1.00 81.94 182 PRO A N 1
ATOM 1394 C CA . PRO A 1 182 ? 34.725 7.192 -15.692 1.00 81.94 182 PRO A CA 1
ATOM 1395 C C . PRO A 1 182 ? 35.798 6.298 -15.072 1.00 81.94 182 PRO A C 1
ATOM 1397 O O . PRO A 1 182 ? 36.214 5.324 -15.692 1.00 81.94 182 PRO A O 1
ATOM 1400 N N . HIS A 1 183 ? 36.266 6.640 -13.871 1.00 85.69 183 HIS A N 1
ATOM 1401 C CA . HIS A 1 183 ? 37.359 5.941 -13.203 1.00 85.69 183 HIS A CA 1
ATOM 1402 C C . HIS A 1 183 ? 36.908 4.688 -12.443 1.00 85.69 183 HIS A C 1
ATOM 1404 O O . HIS A 1 183 ? 37.759 3.926 -11.995 1.00 85.69 183 HIS A O 1
ATOM 1410 N N . ASP A 1 184 ? 35.599 4.449 -12.304 1.00 87.00 184 ASP A N 1
ATOM 1411 C CA . ASP A 1 184 ? 35.070 3.236 -11.678 1.00 87.00 184 ASP A CA 1
ATOM 1412 C C . ASP A 1 184 ? 34.504 2.285 -12.754 1.00 87.00 184 ASP A C 1
ATOM 1414 O O . ASP A 1 184 ? 33.347 2.432 -13.169 1.00 87.00 184 ASP A O 1
ATOM 1418 N N . PRO A 1 185 ? 35.275 1.268 -13.197 1.00 81.25 185 PRO A N 1
ATOM 1419 C CA . PRO A 1 185 ? 34.823 0.304 -14.204 1.00 81.25 185 PRO A CA 1
ATOM 1420 C C . PRO A 1 185 ? 33.642 -0.552 -13.718 1.00 81.25 185 PRO A C 1
ATOM 1422 O O . PRO A 1 185 ? 32.971 -1.206 -14.519 1.00 81.25 185 PRO A O 1
ATOM 1425 N N . HIS A 1 186 ? 33.361 -0.552 -12.412 1.00 87.25 186 HIS A N 1
ATOM 1426 C CA . HIS A 1 186 ? 32.249 -1.268 -11.801 1.00 87.25 186 HIS A CA 1
ATOM 1427 C C . HIS A 1 186 ? 31.048 -0.368 -11.495 1.00 87.25 186 HIS A C 1
ATOM 1429 O O . HIS A 1 186 ? 30.031 -0.880 -11.024 1.00 87.25 186 HIS A O 1
ATOM 1435 N N . CYS A 1 187 ? 31.109 0.930 -11.807 1.00 87.00 187 CYS A N 1
ATOM 1436 C CA . CYS A 1 187 ? 30.025 1.874 -11.537 1.00 87.00 187 CYS A CA 1
ATOM 1437 C C . CYS A 1 187 ? 28.710 1.420 -12.185 1.00 87.00 187 CYS A C 1
ATOM 1439 O O . CYS A 1 187 ? 27.690 1.307 -11.511 1.00 87.00 187 CYS A O 1
ATOM 1441 N N . LEU A 1 188 ? 28.743 1.048 -13.469 1.00 85.31 188 LEU A N 1
ATOM 1442 C CA . LEU A 1 188 ? 27.557 0.600 -14.205 1.00 85.31 188 LEU A CA 1
ATOM 1443 C C . LEU A 1 188 ? 26.976 -0.713 -13.654 1.00 85.31 188 LEU A C 1
ATOM 1445 O O . LEU A 1 188 ? 25.761 -0.852 -13.549 1.00 85.31 188 LEU A O 1
ATOM 1449 N N . LEU A 1 189 ? 27.839 -1.655 -13.262 1.00 86.50 189 LEU A N 1
ATOM 1450 C CA . LEU A 1 189 ? 27.437 -2.913 -12.624 1.00 86.50 189 LEU A CA 1
ATOM 1451 C C . LEU A 1 189 ? 26.744 -2.667 -11.282 1.00 86.50 189 LEU A C 1
ATOM 1453 O O . LEU A 1 189 ? 25.699 -3.251 -11.000 1.00 86.50 189 LEU A O 1
ATOM 1457 N N . ARG A 1 190 ? 27.329 -1.787 -10.464 1.00 86.44 190 ARG A N 1
ATOM 1458 C CA . ARG A 1 190 ? 26.793 -1.416 -9.155 1.00 86.44 190 ARG A CA 1
ATOM 1459 C C . ARG A 1 190 ? 25.448 -0.711 -9.300 1.00 86.44 190 ARG A C 1
ATOM 1461 O O . ARG A 1 190 ? 24.500 -1.109 -8.638 1.00 86.44 190 ARG A O 1
ATOM 1468 N N . LEU A 1 191 ? 25.353 0.255 -10.215 1.00 86.75 191 LEU A N 1
ATOM 1469 C CA . LEU A 1 191 ? 24.121 0.989 -10.515 1.00 86.75 191 LEU A CA 1
ATOM 1470 C C . LEU A 1 191 ? 22.992 0.066 -10.975 1.00 86.75 191 LEU A C 1
ATOM 1472 O O . LEU A 1 191 ? 21.866 0.212 -10.509 1.00 86.75 191 LEU A O 1
ATOM 1476 N N . LEU A 1 192 ? 23.283 -0.886 -11.867 1.00 88.38 192 LEU A N 1
ATOM 1477 C CA . LEU A 1 192 ? 22.294 -1.865 -12.315 1.00 88.38 192 LEU A CA 1
ATOM 1478 C C . LEU A 1 192 ? 21.817 -2.756 -11.168 1.00 88.38 192 LEU A C 1
ATOM 1480 O O . LEU A 1 192 ? 20.616 -2.873 -10.959 1.00 88.38 192 LEU A O 1
ATOM 1484 N N . SER A 1 193 ? 22.747 -3.335 -10.406 1.00 85.81 193 SER A N 1
ATOM 1485 C CA . SER A 1 193 ? 22.421 -4.190 -9.258 1.00 85.81 193 SER A CA 1
ATOM 1486 C C . SER A 1 193 ? 21.581 -3.439 -8.214 1.00 85.81 193 SER A C 1
ATOM 1488 O O . SER A 1 193 ? 20.595 -3.958 -7.687 1.00 85.81 193 SER A O 1
ATOM 1490 N N . GLU A 1 194 ? 21.915 -2.172 -7.956 1.00 86.25 194 GLU A N 1
ATOM 1491 C CA . GLU A 1 194 ? 21.144 -1.302 -7.071 1.00 86.25 194 GLU A CA 1
ATOM 1492 C C . GLU A 1 194 ? 19.744 -1.013 -7.635 1.00 86.25 194 GLU A C 1
ATOM 1494 O O . GLU A 1 194 ? 18.755 -1.208 -6.924 1.00 86.25 194 GLU A O 1
ATOM 1499 N N . ALA A 1 195 ? 19.632 -0.634 -8.910 1.00 88.12 195 ALA A N 1
ATOM 1500 C CA . ALA A 1 195 ? 18.349 -0.383 -9.564 1.00 88.12 195 ALA A CA 1
ATOM 1501 C C . ALA A 1 195 ? 17.443 -1.628 -9.570 1.00 88.12 195 ALA A C 1
ATOM 1503 O O . ALA A 1 195 ? 16.258 -1.521 -9.252 1.00 88.12 195 ALA A O 1
ATOM 1504 N N . GLU A 1 196 ? 17.997 -2.810 -9.846 1.00 87.75 196 GLU A N 1
ATOM 1505 C CA . GLU A 1 196 ? 17.293 -4.099 -9.796 1.00 87.75 196 GLU A CA 1
ATOM 1506 C C . GLU A 1 196 ? 16.814 -4.439 -8.380 1.00 87.75 196 GLU A C 1
ATOM 1508 O O . GLU A 1 196 ? 15.687 -4.906 -8.194 1.00 87.75 196 GLU A O 1
ATOM 1513 N N . SER A 1 197 ? 17.632 -4.158 -7.360 1.00 84.19 197 SER A N 1
ATOM 1514 C CA . SER A 1 197 ? 17.263 -4.423 -5.967 1.00 84.19 197 SER A CA 1
ATOM 1515 C C . SER A 1 197 ? 16.040 -3.613 -5.518 1.00 84.19 197 SER A C 1
ATOM 1517 O O . SER A 1 197 ? 15.185 -4.132 -4.794 1.00 84.19 197 SER A O 1
ATOM 1519 N N . ILE A 1 198 ? 15.917 -2.368 -5.990 1.00 85.62 198 ILE A N 1
ATOM 1520 C CA . ILE A 1 198 ? 14.772 -1.487 -5.716 1.00 85.62 198 ILE A CA 1
ATOM 1521 C C . ILE A 1 198 ? 13.601 -1.843 -6.627 1.00 85.62 198 ILE A C 1
ATOM 1523 O O . ILE A 1 198 ? 12.451 -1.800 -6.202 1.00 85.62 198 ILE A O 1
ATOM 1527 N N . GLU A 1 199 ? 13.862 -2.218 -7.878 1.00 87.81 199 GLU A N 1
ATOM 1528 C CA . GLU A 1 199 ? 12.830 -2.691 -8.796 1.00 87.81 199 GLU A CA 1
ATOM 1529 C C . GLU A 1 199 ? 12.084 -3.888 -8.203 1.00 87.81 199 GLU A C 1
ATOM 1531 O O . GLU A 1 199 ? 10.856 -3.920 -8.243 1.00 87.81 199 GLU A O 1
ATOM 1536 N N . ALA A 1 200 ? 12.800 -4.845 -7.606 1.00 83.00 200 ALA A N 1
ATOM 1537 C CA . ALA A 1 200 ? 12.194 -5.986 -6.930 1.00 83.00 200 ALA A CA 1
ATOM 1538 C C . ALA A 1 200 ? 11.232 -5.552 -5.812 1.00 83.00 200 ALA A C 1
ATOM 1540 O O . ALA A 1 200 ? 10.162 -6.142 -5.656 1.00 83.00 200 ALA A O 1
ATOM 1541 N N . VAL A 1 201 ? 11.584 -4.496 -5.076 1.00 84.12 201 VAL A N 1
ATOM 1542 C CA . VAL A 1 201 ? 10.727 -3.893 -4.051 1.00 84.12 201 VAL A CA 1
ATOM 1543 C C . VAL A 1 201 ? 9.508 -3.225 -4.693 1.00 84.12 201 VAL A C 1
ATOM 1545 O O . VAL A 1 201 ? 8.372 -3.545 -4.351 1.00 84.12 201 VAL A O 1
ATOM 1548 N N . LEU A 1 202 ? 9.720 -2.353 -5.678 1.00 85.44 202 LEU A N 1
ATOM 1549 C CA . LEU A 1 202 ? 8.660 -1.589 -6.339 1.00 85.44 202 LEU A CA 1
ATOM 1550 C C . LEU A 1 202 ? 7.696 -2.469 -7.141 1.00 85.44 202 LEU A C 1
ATOM 1552 O O . LEU A 1 202 ? 6.514 -2.156 -7.230 1.00 85.44 202 LEU A O 1
ATOM 1556 N N . ARG A 1 203 ? 8.142 -3.599 -7.694 1.00 82.25 203 ARG A N 1
ATOM 1557 C CA . ARG A 1 203 ? 7.255 -4.552 -8.377 1.00 82.25 203 ARG A CA 1
ATOM 1558 C C . ARG A 1 203 ? 6.230 -5.176 -7.437 1.00 82.25 203 ARG A C 1
ATOM 1560 O O . ARG A 1 203 ? 5.123 -5.452 -7.886 1.00 82.25 203 ARG A O 1
ATOM 1567 N N . ARG A 1 204 ? 6.529 -5.326 -6.138 1.00 77.44 204 ARG A N 1
ATOM 1568 C CA . ARG A 1 204 ? 5.527 -5.784 -5.152 1.00 77.44 204 ARG A CA 1
ATOM 1569 C C . ARG A 1 204 ? 4.330 -4.832 -5.067 1.00 77.44 204 ARG A C 1
ATOM 1571 O O . ARG A 1 204 ? 3.227 -5.268 -4.759 1.00 77.44 204 ARG A O 1
ATOM 1578 N N . ARG A 1 205 ? 4.521 -3.557 -5.422 1.00 74.88 205 ARG A N 1
ATOM 1579 C CA . ARG A 1 205 ? 3.451 -2.560 -5.571 1.00 74.88 205 ARG A CA 1
ATOM 1580 C C . ARG A 1 205 ? 2.574 -2.798 -6.800 1.00 74.88 205 ARG A C 1
ATOM 1582 O O . ARG A 1 205 ? 1.370 -2.570 -6.747 1.00 74.88 205 ARG A O 1
ATOM 1589 N N . ALA A 1 206 ? 3.182 -3.222 -7.910 1.00 60.50 206 ALA A N 1
ATOM 1590 C CA . ALA A 1 206 ? 2.545 -3.306 -9.226 1.00 60.50 206 ALA A CA 1
ATOM 1591 C C . ALA A 1 206 ? 1.508 -4.438 -9.345 1.00 60.50 206 ALA A C 1
ATOM 1593 O O . ALA A 1 206 ? 0.681 -4.408 -10.250 1.00 60.50 206 ALA A O 1
ATOM 1594 N N . VAL A 1 207 ? 1.494 -5.387 -8.399 1.00 57.03 207 VAL A N 1
ATOM 1595 C CA . VAL A 1 207 ? 0.544 -6.518 -8.353 1.00 57.03 207 VAL A CA 1
ATOM 1596 C C . VAL A 1 207 ? -0.906 -6.069 -8.117 1.00 57.03 207 VAL A C 1
ATOM 1598 O O . VAL A 1 207 ? -1.840 -6.848 -8.282 1.00 57.03 207 VAL A O 1
ATOM 1601 N N . ILE A 1 208 ? -1.147 -4.802 -7.771 1.00 56.06 208 ILE A N 1
ATOM 1602 C CA . ILE A 1 208 ? -2.488 -4.229 -7.886 1.00 56.06 208 ILE A CA 1
ATOM 1603 C C . ILE A 1 208 ? -2.622 -3.763 -9.336 1.00 56.06 208 ILE A C 1
ATOM 1605 O O . ILE A 1 208 ? -2.103 -2.683 -9.635 1.00 56.06 208 ILE A O 1
ATOM 1609 N N . PRO A 1 209 ? -3.281 -4.527 -10.237 1.00 47.41 209 PRO A N 1
ATOM 1610 C CA . PRO A 1 209 ? -3.418 -4.123 -11.623 1.00 47.41 209 PRO A CA 1
ATOM 1611 C C . PRO A 1 209 ? -4.016 -2.725 -11.632 1.00 47.41 209 PRO A C 1
ATOM 1613 O O . PRO A 1 209 ? -5.160 -2.499 -11.225 1.00 47.41 209 PRO A O 1
ATOM 1616 N N . LEU A 1 210 ? -3.202 -1.769 -12.068 1.00 46.44 210 LEU A N 1
ATOM 1617 C CA . LEU A 1 210 ? -3.641 -0.444 -12.455 1.00 46.44 210 LEU A CA 1
ATOM 1618 C C . LEU A 1 210 ? -4.477 -0.664 -13.714 1.00 46.44 210 LEU A C 1
ATOM 1620 O O . LEU A 1 210 ? -3.988 -0.474 -14.821 1.00 46.44 210 LEU A O 1
ATOM 1624 N N . ALA A 1 211 ? -5.708 -1.160 -13.540 1.00 48.28 211 ALA A N 1
ATOM 1625 C CA . ALA A 1 211 ? -6.674 -1.331 -14.611 1.00 48.28 211 ALA A CA 1
ATOM 1626 C C . ALA A 1 211 ? -6.651 -0.042 -15.421 1.00 48.28 211 ALA A C 1
ATOM 1628 O O . ALA A 1 211 ? -6.867 1.028 -14.852 1.00 48.28 211 ALA A O 1
ATOM 1629 N N . ASN A 1 212 ? -6.255 -0.174 -16.687 1.00 45.03 212 ASN A N 1
ATOM 1630 C CA . ASN A 1 212 ? -5.745 0.897 -17.529 1.00 45.03 212 ASN A CA 1
ATOM 1631 C C . ASN A 1 212 ? -6.661 2.138 -17.428 1.00 45.03 212 ASN A C 1
ATOM 1633 O O . ASN A 1 212 ? -7.734 2.162 -18.040 1.00 45.03 212 ASN A O 1
ATOM 1637 N N . PRO A 1 213 ? -6.316 3.145 -16.597 1.00 53.38 213 PRO A N 1
ATOM 1638 C CA . PRO A 1 213 ? -7.281 4.156 -16.169 1.00 53.38 213 PRO A CA 1
ATOM 1639 C C . PRO A 1 213 ? -7.591 5.157 -17.281 1.00 53.38 213 PRO A C 1
ATOM 1641 O O . PRO A 1 213 ? -8.531 5.946 -17.144 1.00 53.38 213 PRO A O 1
ATOM 1644 N N . GLU A 1 214 ? -6.798 5.138 -18.354 1.00 61.81 214 GLU A N 1
ATOM 1645 C CA . GLU A 1 214 ? -6.868 6.072 -19.473 1.00 61.81 214 GLU A CA 1
ATOM 1646 C C . GLU A 1 214 ? -8.120 5.835 -20.321 1.00 61.81 214 GLU A C 1
ATOM 1648 O O . GLU A 1 214 ? -8.881 6.775 -20.544 1.00 61.81 214 GLU A O 1
ATOM 1653 N N . GLY A 1 215 ? -8.422 4.580 -20.676 1.00 69.56 215 GLY A N 1
ATOM 1654 C CA . GLY A 1 215 ? -9.631 4.251 -21.444 1.00 69.56 215 GLY A CA 1
ATOM 1655 C C . GLY A 1 215 ? -10.918 4.575 -20.679 1.00 69.56 215 GLY A C 1
ATOM 1656 O O . GLY A 1 215 ? -11.842 5.182 -21.217 1.00 69.56 215 GLY A O 1
ATOM 1657 N N . GLY A 1 216 ? -10.948 4.272 -19.377 1.00 79.44 216 GLY A N 1
ATOM 1658 C CA . GLY A 1 216 ? -12.079 4.633 -18.518 1.00 79.44 216 GLY A CA 1
ATOM 1659 C C . GLY A 1 216 ? -12.206 6.141 -18.265 1.00 79.44 216 GLY A C 1
ATOM 1660 O O . GLY A 1 216 ? -13.277 6.603 -17.885 1.00 79.44 216 GLY A O 1
ATOM 1661 N N . ALA A 1 217 ? -11.134 6.926 -18.449 1.00 84.19 217 ALA A N 1
ATOM 1662 C CA . ALA A 1 217 ? -11.149 8.379 -18.229 1.00 84.19 217 ALA A CA 1
ATOM 1663 C C . ALA A 1 217 ? -12.031 9.088 -19.212 1.00 84.19 217 ALA A C 1
ATOM 1665 O O . ALA A 1 217 ? -12.914 9.858 -18.834 1.00 84.19 217 ALA A O 1
ATOM 1666 N N . LEU A 1 218 ? -11.751 8.798 -20.471 1.00 89.50 218 LEU A N 1
ATOM 1667 C CA . LEU A 1 218 ? -12.404 9.444 -21.573 1.00 89.50 218 LEU A CA 1
ATOM 1668 C C . LEU A 1 218 ? -13.888 9.085 -21.565 1.00 89.50 218 LEU A C 1
ATOM 1670 O O . LEU A 1 218 ? -14.708 9.981 -21.695 1.00 89.50 218 LEU A O 1
ATOM 1674 N N . LEU A 1 219 ? -14.232 7.824 -21.275 1.00 90.19 219 LEU A N 1
ATOM 1675 C CA . LEU A 1 219 ? -15.622 7.379 -21.159 1.00 90.19 219 LEU A CA 1
ATOM 1676 C C . LEU A 1 219 ? -16.383 8.052 -20.009 1.00 90.19 219 LEU A C 1
ATOM 1678 O O . LEU A 1 219 ? -17.501 8.505 -20.222 1.00 90.19 219 LEU A O 1
ATOM 1682 N N . ILE A 1 220 ? -15.803 8.158 -18.807 1.00 89.12 220 ILE A N 1
ATOM 1683 C CA . ILE A 1 220 ? -16.486 8.792 -17.661 1.00 89.12 220 ILE A CA 1
ATOM 1684 C C . ILE A 1 220 ? -16.670 10.299 -17.896 1.00 89.12 220 ILE A C 1
ATOM 1686 O O . ILE A 1 220 ? -17.748 10.832 -17.637 1.00 89.12 220 ILE A O 1
ATOM 1690 N N . ASN A 1 221 ? -15.650 10.978 -18.430 1.00 92.44 221 ASN A N 1
ATOM 1691 C CA . ASN A 1 221 ? -15.742 12.399 -18.773 1.00 92.44 221 ASN A CA 1
ATOM 1692 C C . ASN A 1 221 ? -16.747 12.643 -19.908 1.00 92.44 221 ASN A C 1
ATOM 1694 O O . ASN A 1 221 ? -17.561 13.558 -19.813 1.00 92.44 221 ASN A O 1
ATOM 1698 N N . ALA A 1 222 ? -16.722 11.806 -20.952 1.00 93.56 222 ALA A N 1
ATOM 1699 C CA . ALA A 1 222 ? -17.679 11.867 -22.051 1.00 93.56 222 ALA A CA 1
ATOM 1700 C C . ALA A 1 222 ? -19.105 11.610 -21.557 1.00 93.56 222 ALA A C 1
ATOM 1702 O O . ALA A 1 222 ? -20.012 12.327 -21.959 1.00 93.56 222 ALA A O 1
ATOM 1703 N N . ASN A 1 223 ? -19.310 10.653 -20.645 1.00 93.56 223 ASN A N 1
ATOM 1704 C CA . ASN A 1 223 ? -20.625 10.389 -20.069 1.00 93.56 223 ASN A CA 1
ATOM 1705 C C . ASN A 1 223 ? -21.174 11.599 -19.306 1.00 93.56 223 ASN A C 1
ATOM 1707 O O . ASN A 1 223 ? -22.331 11.951 -19.492 1.00 93.56 223 ASN A O 1
ATOM 1711 N N . LEU A 1 224 ? -20.353 12.259 -18.480 1.00 93.81 224 LEU A N 1
ATOM 1712 C CA . LEU A 1 224 ? -20.779 13.469 -17.772 1.00 93.81 224 LEU A CA 1
ATOM 1713 C C . LEU A 1 224 ? -21.121 14.600 -18.749 1.00 93.81 224 LEU A C 1
ATOM 1715 O O . LEU A 1 224 ? -22.168 15.227 -18.610 1.00 93.81 224 LEU A O 1
ATOM 1719 N N . ALA A 1 225 ? -20.277 14.829 -19.758 1.00 94.62 225 ALA A N 1
ATOM 1720 C CA . ALA A 1 225 ? -20.525 15.843 -20.779 1.00 94.62 225 ALA A CA 1
ATOM 1721 C C . ALA A 1 225 ? -21.808 15.556 -21.577 1.00 94.62 225 ALA A C 1
ATOM 1723 O O . ALA A 1 225 ? -22.610 16.460 -21.786 1.00 94.62 225 ALA A O 1
ATOM 1724 N N . LEU A 1 226 ? -22.035 14.299 -21.972 1.00 94.25 226 LEU A N 1
ATOM 1725 C CA . LEU A 1 226 ? -23.243 13.873 -22.680 1.00 94.25 226 LEU A CA 1
ATOM 1726 C C . LEU A 1 226 ? -24.487 13.956 -21.799 1.00 94.25 226 LEU A C 1
ATOM 1728 O O . LEU A 1 226 ? -25.522 14.394 -22.282 1.00 94.25 226 LEU A O 1
ATOM 1732 N N . ALA A 1 227 ? -24.396 13.589 -20.520 1.00 92.81 227 ALA A N 1
ATOM 1733 C CA . ALA A 1 227 ? -25.510 13.703 -19.585 1.00 92.81 227 ALA A CA 1
ATOM 1734 C C . ALA A 1 227 ? -25.914 15.169 -19.372 1.00 92.81 227 ALA A C 1
ATOM 1736 O O . ALA A 1 227 ? -27.099 15.490 -19.396 1.00 92.81 227 ALA A O 1
ATOM 1737 N N . LEU A 1 228 ? -24.938 16.072 -19.220 1.00 92.62 228 LEU A N 1
ATOM 1738 C CA . LEU A 1 228 ? -25.191 17.514 -19.151 1.00 92.62 228 LEU A CA 1
ATOM 1739 C C . LEU A 1 228 ? -25.747 18.035 -20.480 1.00 92.62 228 LEU A C 1
ATOM 1741 O O . LEU A 1 228 ? -26.730 18.770 -20.484 1.00 92.62 228 LEU A O 1
ATOM 1745 N N . GLY A 1 229 ? -25.184 17.602 -21.610 1.00 93.56 229 GLY A N 1
ATOM 1746 C CA . GLY A 1 229 ? -25.661 17.969 -22.942 1.00 93.56 229 GLY A CA 1
ATOM 1747 C C . GLY A 1 229 ? -27.082 17.477 -23.223 1.00 93.56 229 GLY A C 1
ATOM 1748 O O . GLY A 1 229 ? -27.841 18.173 -23.889 1.00 93.56 229 GLY A O 1
ATOM 1749 N N . ALA A 1 230 ? -27.482 16.334 -22.658 1.00 92.75 230 ALA A N 1
ATOM 1750 C CA . ALA A 1 230 ? -28.823 15.774 -22.808 1.00 92.75 230 ALA A CA 1
ATOM 1751 C C . ALA A 1 230 ? -29.924 16.666 -22.215 1.00 92.75 230 ALA A C 1
ATOM 1753 O O . ALA A 1 230 ? -31.068 16.569 -22.650 1.00 92.75 230 ALA A O 1
ATOM 1754 N N . SER A 1 231 ? -29.585 17.572 -21.287 1.00 89.31 231 SER A N 1
ATOM 1755 C CA . SER A 1 231 ? -30.532 18.585 -20.797 1.00 89.31 231 SER A CA 1
ATOM 1756 C C . SER A 1 231 ? -30.921 19.608 -21.871 1.00 89.31 231 SER A C 1
ATOM 1758 O O . SER A 1 231 ? -32.041 20.108 -21.857 1.00 89.31 231 SER A O 1
ATOM 1760 N N . ALA A 1 232 ? -30.019 19.886 -22.819 1.00 94.69 232 ALA A N 1
ATOM 1761 C CA . ALA A 1 232 ? -30.262 20.767 -23.960 1.00 94.69 232 ALA A CA 1
ATOM 1762 C C . ALA A 1 232 ? -30.666 19.994 -25.229 1.00 94.69 232 ALA A C 1
ATOM 1764 O O . ALA A 1 232 ? -31.398 20.519 -26.064 1.00 94.69 232 ALA A O 1
ATOM 1765 N N . PHE A 1 233 ? -30.198 18.751 -25.387 1.00 95.31 233 PHE A N 1
ATOM 1766 C CA . PHE A 1 233 ? -30.470 17.908 -26.551 1.00 95.31 233 PHE A CA 1
ATOM 1767 C C . PHE A 1 233 ? -30.843 16.475 -26.120 1.00 95.31 233 PHE A C 1
ATOM 1769 O O . PHE A 1 233 ? -29.970 15.603 -26.047 1.00 95.31 233 PHE A O 1
ATOM 1776 N N . PRO A 1 234 ? -32.139 16.195 -25.858 1.00 94.31 234 PRO A N 1
ATOM 1777 C CA . PRO A 1 234 ? -32.604 14.919 -25.298 1.00 94.31 234 PRO A CA 1
ATOM 1778 C C . PRO A 1 234 ? -32.204 13.668 -26.092 1.00 94.31 234 PRO A C 1
ATOM 1780 O O . PRO A 1 234 ? -32.066 12.591 -25.522 1.00 94.31 234 PRO A O 1
ATOM 1783 N N . ALA A 1 235 ? -31.936 13.791 -27.395 1.00 95.25 235 ALA A N 1
ATOM 1784 C CA . ALA A 1 235 ? -31.457 12.681 -28.222 1.00 95.25 235 ALA A CA 1
ATOM 1785 C C . ALA A 1 235 ? -30.077 12.125 -27.796 1.00 95.25 235 ALA A C 1
ATOM 1787 O O . ALA A 1 235 ? -29.722 11.016 -28.192 1.00 95.25 235 ALA A O 1
ATOM 1788 N N . LEU A 1 236 ? -29.306 12.838 -26.961 1.00 94.31 236 LEU A N 1
ATOM 1789 C CA . LEU A 1 236 ? -28.054 12.326 -26.373 1.00 94.31 236 LEU A CA 1
ATOM 1790 C C . LEU A 1 236 ? -28.282 11.363 -25.204 1.00 94.31 236 LEU A C 1
ATOM 1792 O O . LEU A 1 236 ? -27.371 10.619 -24.835 1.00 94.31 236 LEU A O 1
ATOM 1796 N N . MET A 1 237 ? -29.482 11.359 -24.624 1.00 93.62 237 MET A N 1
ATOM 1797 C CA . MET A 1 237 ? -29.853 10.530 -23.480 1.00 93.62 237 MET A CA 1
ATOM 1798 C C . MET A 1 237 ? -29.561 9.030 -23.682 1.00 93.62 237 MET A C 1
ATOM 1800 O O . MET A 1 237 ? -28.854 8.466 -22.844 1.00 93.62 237 MET A O 1
ATOM 1804 N N . PRO A 1 238 ? -29.981 8.368 -24.786 1.00 95.38 238 PRO A N 1
ATOM 1805 C CA . PRO A 1 238 ? -29.666 6.954 -25.009 1.00 95.38 238 PRO A CA 1
ATOM 1806 C C . PRO A 1 238 ? -28.160 6.685 -25.118 1.00 95.38 238 PRO A C 1
ATOM 1808 O O . PRO A 1 238 ? -27.687 5.642 -24.668 1.00 95.38 238 PRO A O 1
ATOM 1811 N N . VAL A 1 239 ? -27.386 7.631 -25.661 1.00 95.69 239 VAL A N 1
ATOM 1812 C CA . VAL A 1 239 ? -25.925 7.504 -25.767 1.00 95.69 239 VAL A CA 1
ATOM 1813 C C . VAL A 1 239 ? -25.278 7.585 -24.382 1.00 95.69 239 VAL A C 1
ATOM 1815 O O . VAL A 1 239 ? -24.441 6.746 -24.047 1.00 95.69 239 VAL A O 1
ATOM 1818 N N . SER A 1 240 ? -25.697 8.540 -23.544 1.00 94.06 240 SER A N 1
ATOM 1819 C CA . SER A 1 240 ? -25.238 8.630 -22.150 1.00 94.06 240 SER A CA 1
ATOM 1820 C C . SER A 1 240 ? -25.626 7.382 -21.348 1.00 94.06 240 SER A C 1
ATOM 1822 O O . SER A 1 240 ? -24.779 6.808 -20.665 1.00 94.06 240 SER A O 1
ATOM 1824 N N . ALA A 1 241 ? -26.860 6.892 -21.492 1.00 94.44 241 ALA A N 1
ATOM 1825 C CA . ALA A 1 241 ? -27.320 5.666 -20.843 1.00 94.44 241 ALA A CA 1
ATOM 1826 C C . ALA A 1 241 ? -26.479 4.442 -21.250 1.00 94.44 241 ALA A C 1
ATOM 1828 O O . ALA A 1 241 ? -26.068 3.660 -20.390 1.00 94.44 241 ALA A O 1
ATOM 1829 N N . ALA A 1 242 ? -26.158 4.302 -22.540 1.00 95.38 242 ALA A N 1
ATOM 1830 C CA . ALA A 1 242 ? -25.311 3.222 -23.041 1.00 95.38 242 ALA A CA 1
ATOM 1831 C C . ALA A 1 242 ? -23.887 3.292 -22.467 1.00 95.38 242 ALA A C 1
ATOM 1833 O O . ALA A 1 242 ? -23.363 2.281 -21.994 1.00 95.38 242 ALA A O 1
ATOM 1834 N N . ILE A 1 243 ? -23.269 4.479 -22.444 1.00 93.81 243 ILE A N 1
ATOM 1835 C CA . ILE A 1 243 ? -21.928 4.655 -21.864 1.00 93.81 243 ILE A CA 1
ATOM 1836 C C . ILE A 1 243 ? -21.949 4.368 -20.359 1.00 93.81 243 ILE A C 1
ATOM 1838 O O . ILE A 1 243 ? -21.052 3.687 -19.862 1.00 93.81 243 ILE A O 1
ATOM 1842 N N . LEU A 1 244 ? -22.972 4.836 -19.638 1.00 90.75 244 LEU A N 1
ATOM 1843 C CA . LEU A 1 244 ? -23.162 4.558 -18.215 1.00 90.75 244 LEU A CA 1
ATOM 1844 C C . LEU A 1 244 ? -23.277 3.049 -17.949 1.00 90.75 244 LEU A C 1
ATOM 1846 O O . LEU A 1 244 ? -22.597 2.530 -17.065 1.00 90.75 244 LEU A O 1
ATOM 1850 N N . ALA A 1 245 ? -24.077 2.329 -18.740 1.00 92.88 245 ALA A N 1
ATOM 1851 C CA . ALA A 1 245 ? -24.228 0.881 -18.621 1.00 92.88 245 ALA A CA 1
ATOM 1852 C C . ALA A 1 245 ? -22.905 0.136 -18.879 1.00 92.88 245 ALA A C 1
ATOM 1854 O O . ALA A 1 245 ? -22.534 -0.749 -18.105 1.00 92.88 245 ALA A O 1
ATOM 1855 N N . VAL A 1 246 ? -22.157 0.528 -19.917 1.00 92.62 246 VAL A N 1
ATOM 1856 C CA . VAL A 1 246 ? -20.840 -0.050 -20.238 1.00 92.62 246 VAL A CA 1
ATOM 1857 C C . VAL A 1 246 ? -19.824 0.232 -19.129 1.00 92.62 246 VAL A C 1
ATOM 1859 O O . VAL A 1 246 ? -19.104 -0.676 -18.711 1.00 92.62 246 VAL A O 1
ATOM 1862 N N . ALA A 1 247 ? -19.783 1.463 -18.612 1.00 87.56 247 ALA A N 1
ATOM 1863 C CA . ALA A 1 247 ? -18.872 1.855 -17.540 1.00 87.56 247 ALA A CA 1
ATOM 1864 C C . ALA A 1 247 ? -19.170 1.118 -16.221 1.00 87.56 247 ALA A C 1
ATOM 1866 O O . ALA A 1 247 ? -18.239 0.733 -15.511 1.00 87.56 247 ALA A O 1
ATOM 1867 N N . SER A 1 248 ? -20.448 0.874 -15.913 1.00 87.00 248 SER A N 1
ATOM 1868 C CA . SER A 1 248 ? -20.885 0.192 -14.687 1.00 87.00 248 SER A CA 1
ATOM 1869 C C . SER A 1 248 ? -20.888 -1.340 -14.788 1.00 87.00 248 SER A C 1
ATOM 1871 O O . SER A 1 248 ? -20.997 -2.022 -13.767 1.00 87.00 248 SER A O 1
ATOM 1873 N N . TRP A 1 249 ? -20.730 -1.918 -15.984 1.00 92.56 249 TRP A N 1
ATOM 1874 C CA . TRP A 1 249 ? -20.803 -3.368 -16.202 1.00 92.56 249 TRP A CA 1
ATOM 1875 C C . TRP A 1 249 ? -19.827 -4.206 -15.351 1.00 92.56 249 TRP A C 1
ATOM 1877 O O . TRP A 1 249 ? -20.257 -5.211 -14.774 1.00 92.56 249 TRP A O 1
ATOM 1887 N N . PRO A 1 250 ? -18.535 -3.840 -15.200 1.00 87.69 250 PRO A N 1
ATOM 1888 C CA . PRO A 1 250 ? -17.618 -4.602 -14.352 1.00 87.69 250 PRO A CA 1
ATOM 1889 C C . PRO A 1 250 ? -18.070 -4.638 -12.886 1.00 87.69 250 PRO A C 1
ATOM 1891 O O . PRO A 1 250 ? -18.020 -5.700 -12.258 1.00 87.69 250 PRO A O 1
ATOM 1894 N N . ALA A 1 251 ? -18.566 -3.507 -12.369 1.00 84.56 251 ALA A N 1
ATOM 1895 C CA . ALA A 1 251 ? -19.108 -3.405 -11.017 1.00 84.56 251 ALA A CA 1
ATOM 1896 C C . ALA A 1 251 ? -20.376 -4.256 -10.867 1.00 84.56 251 ALA A C 1
ATOM 1898 O O . ALA A 1 251 ? -20.473 -5.033 -9.921 1.00 84.56 251 ALA A O 1
ATOM 1899 N N . ALA A 1 252 ? -21.278 -4.223 -11.852 1.00 88.94 252 ALA A N 1
ATOM 1900 C CA . ALA A 1 252 ? -22.479 -5.055 -11.862 1.00 88.94 252 ALA A CA 1
ATOM 1901 C C . ALA A 1 252 ? -22.149 -6.557 -11.859 1.00 88.94 252 ALA A C 1
ATOM 1903 O O . ALA A 1 252 ? -22.740 -7.335 -11.107 1.00 88.94 252 ALA A O 1
ATOM 1904 N N . ARG A 1 253 ? -21.145 -6.982 -12.640 1.00 92.19 253 ARG A N 1
ATOM 1905 C CA . ARG A 1 253 ? -20.681 -8.377 -12.651 1.00 92.19 253 ARG A CA 1
ATOM 1906 C C . ARG A 1 253 ? -20.092 -8.791 -11.302 1.00 92.19 253 ARG A C 1
ATOM 1908 O O . ARG A 1 253 ? -20.281 -9.935 -10.888 1.00 92.19 253 ARG A O 1
ATOM 1915 N N . GLN A 1 254 ? -19.373 -7.896 -10.627 1.00 85.69 254 GLN A N 1
ATOM 1916 C CA . GLN A 1 254 ? -18.838 -8.147 -9.290 1.00 85.69 254 GLN A CA 1
ATOM 1917 C C . GLN A 1 254 ? -19.952 -8.208 -8.238 1.00 85.69 254 GLN A C 1
ATOM 1919 O O . GLN A 1 254 ? -19.998 -9.180 -7.484 1.00 85.69 254 GLN A O 1
ATOM 1924 N N . ALA A 1 255 ? -20.884 -7.254 -8.251 1.00 89.06 255 ALA A N 1
ATOM 1925 C CA . ALA A 1 255 ? -22.069 -7.244 -7.398 1.00 89.06 255 ALA A CA 1
ATOM 1926 C C . ALA A 1 255 ? -22.889 -8.531 -7.557 1.00 89.06 255 ALA A C 1
ATOM 1928 O O . ALA A 1 255 ? -23.272 -9.143 -6.567 1.00 89.06 255 ALA A O 1
ATOM 1929 N N . TRP A 1 256 ? -23.079 -9.014 -8.788 1.00 93.81 256 TRP A N 1
ATOM 1930 C CA . TRP A 1 256 ? -23.775 -10.277 -9.049 1.00 93.81 256 TRP A CA 1
ATOM 1931 C C . TRP A 1 256 ? -23.067 -11.491 -8.431 1.00 93.81 256 TRP A C 1
ATOM 1933 O O . TRP A 1 256 ? -23.711 -12.371 -7.858 1.00 93.81 256 TRP A O 1
ATOM 1943 N N . ARG A 1 257 ? -21.729 -11.549 -8.508 1.00 93.00 257 ARG A N 1
ATOM 1944 C CA . ARG A 1 257 ? -20.948 -12.612 -7.848 1.00 93.00 257 ARG A CA 1
ATOM 1945 C C . ARG A 1 257 ? -21.070 -12.533 -6.327 1.00 93.00 257 ARG A C 1
ATOM 1947 O O . ARG A 1 257 ? -21.226 -13.573 -5.696 1.00 93.00 257 ARG A O 1
ATOM 1954 N N . GLN A 1 258 ? -21.016 -11.331 -5.755 1.00 88.56 258 GLN A N 1
ATOM 1955 C CA . GLN A 1 258 ? -21.166 -11.113 -4.312 1.00 88.56 258 GLN A CA 1
ATOM 1956 C C . GLN A 1 258 ? -22.573 -11.491 -3.831 1.00 88.56 258 GLN A C 1
ATOM 1958 O O . GLN A 1 258 ? -22.710 -12.232 -2.858 1.00 88.56 258 GLN A O 1
ATOM 1963 N N . LEU A 1 259 ? -23.611 -11.105 -4.577 1.00 91.81 259 LEU A N 1
ATOM 1964 C CA . LEU A 1 259 ? -24.997 -11.469 -4.292 1.00 91.81 259 LEU A CA 1
ATOM 1965 C C . LEU A 1 259 ? -25.200 -12.991 -4.341 1.00 91.81 259 LEU A C 1
ATOM 1967 O O . LEU A 1 259 ? -25.813 -13.559 -3.440 1.00 91.81 259 LEU A O 1
ATOM 1971 N N . ARG A 1 260 ? -24.601 -13.682 -5.326 1.00 95.56 260 ARG A N 1
ATOM 1972 C CA . ARG A 1 260 ? -24.568 -15.159 -5.372 1.00 95.56 260 ARG A CA 1
ATOM 1973 C C . ARG A 1 260 ? -23.875 -15.783 -4.159 1.00 95.56 260 ARG A C 1
ATOM 1975 O O . ARG A 1 260 ? -24.236 -16.883 -3.757 1.00 95.56 260 ARG A O 1
ATOM 1982 N N . GLN A 1 261 ? -22.912 -15.084 -3.564 1.00 93.69 261 GLN A N 1
ATOM 1983 C CA . GLN A 1 261 ? -22.234 -15.483 -2.327 1.00 93.69 261 GLN A CA 1
ATOM 1984 C C . GLN A 1 261 ? -22.980 -15.033 -1.057 1.00 93.69 261 GLN A C 1
ATOM 1986 O O . GLN A 1 261 ? -22.442 -15.193 0.037 1.00 93.69 261 GLN A O 1
ATOM 1991 N N . ARG A 1 262 ? -24.197 -14.474 -1.180 1.00 92.94 262 ARG A N 1
ATOM 1992 C CA . ARG A 1 262 ? -24.990 -13.889 -0.081 1.00 92.94 262 ARG A CA 1
ATOM 1993 C C . ARG A 1 262 ? -24.242 -12.801 0.697 1.00 92.94 262 ARG A C 1
ATOM 1995 O O . ARG A 1 262 ? -24.460 -12.622 1.890 1.00 92.94 262 ARG A O 1
ATOM 2002 N N . ARG A 1 263 ? -23.348 -12.078 0.021 1.00 86.25 263 ARG A N 1
ATOM 2003 C CA . ARG A 1 263 ? -22.651 -10.912 0.567 1.00 86.25 263 ARG A CA 1
ATOM 2004 C C . ARG A 1 263 ? -23.211 -9.663 -0.092 1.00 86.25 263 ARG A C 1
ATOM 2006 O O . ARG A 1 263 ? -23.171 -9.541 -1.315 1.00 86.25 263 ARG A O 1
ATOM 2013 N N . VAL A 1 264 ? -23.748 -8.761 0.721 1.00 83.75 264 VAL A N 1
ATOM 2014 C CA . VAL A 1 264 ? -24.240 -7.459 0.272 1.00 83.75 264 VAL A CA 1
ATOM 2015 C C . VAL A 1 264 ? -23.214 -6.423 0.711 1.00 83.75 264 VAL A C 1
ATOM 2017 O O . VAL A 1 264 ? -23.101 -6.131 1.892 1.00 83.75 264 VAL A O 1
ATOM 2020 N N . ASP A 1 265 ? -22.437 -5.949 -0.254 1.00 82.50 265 ASP A N 1
ATOM 2021 C CA . ASP A 1 265 ? -21.348 -4.979 -0.086 1.00 82.50 265 ASP A CA 1
ATOM 2022 C C . ASP A 1 265 ? -21.723 -3.688 -0.845 1.00 82.50 265 ASP A C 1
ATOM 2024 O O . ASP A 1 265 ? -22.664 -3.668 -1.648 1.00 82.50 265 ASP A O 1
ATOM 2028 N N . VAL A 1 266 ? -20.968 -2.611 -0.651 1.00 78.06 266 VAL A N 1
ATOM 2029 C CA . VAL A 1 266 ? -21.131 -1.295 -1.292 1.00 78.06 266 VAL A CA 1
ATOM 2030 C C . VAL A 1 266 ? -21.262 -1.401 -2.811 1.00 78.06 266 VAL A C 1
ATOM 2032 O O . VAL A 1 266 ? -22.037 -0.672 -3.428 1.00 78.06 266 VAL A O 1
ATOM 2035 N N . THR A 1 267 ? -20.552 -2.347 -3.435 1.00 82.88 267 THR A N 1
ATOM 2036 C CA . THR A 1 267 ? -20.623 -2.579 -4.890 1.00 82.88 267 THR A CA 1
ATOM 2037 C C . THR A 1 267 ? -22.044 -2.941 -5.344 1.00 82.88 267 THR A C 1
ATOM 2039 O O . THR A 1 267 ? -22.474 -2.530 -6.425 1.00 82.88 267 THR A O 1
ATOM 2042 N N . VAL A 1 268 ? -22.800 -3.672 -4.518 1.00 86.19 268 VAL A N 1
ATOM 2043 C CA . VAL A 1 268 ? -24.202 -4.025 -4.787 1.00 86.19 268 VAL A CA 1
ATOM 2044 C C . VAL A 1 268 ? -25.080 -2.778 -4.723 1.00 86.19 268 VAL A C 1
ATOM 2046 O O . VAL A 1 268 ? -25.840 -2.531 -5.658 1.00 86.19 268 VAL A O 1
ATOM 2049 N N . VAL A 1 269 ? -24.918 -1.948 -3.686 1.00 82.06 269 VAL A N 1
ATOM 2050 C CA . VAL A 1 269 ? -25.663 -0.685 -3.529 1.00 82.06 269 VAL A CA 1
ATOM 2051 C C . VAL A 1 269 ? -25.410 0.252 -4.714 1.00 82.06 269 VAL A C 1
ATOM 2053 O O . VAL A 1 269 ? -26.357 0.746 -5.322 1.00 82.06 269 VAL A O 1
ATOM 2056 N N . LEU A 1 270 ? -24.148 0.434 -5.116 1.00 81.44 270 LEU A N 1
ATOM 2057 C CA . LEU A 1 270 ? -23.773 1.265 -6.269 1.00 81.44 270 LEU A CA 1
ATOM 2058 C C . LEU A 1 270 ? -24.337 0.734 -7.596 1.00 81.44 270 LEU A C 1
ATOM 2060 O O . LEU A 1 270 ? -24.718 1.517 -8.470 1.00 81.44 270 LEU A O 1
ATOM 2064 N N . THR A 1 271 ? -24.413 -0.590 -7.749 1.00 87.75 271 THR A N 1
ATOM 2065 C CA . THR A 1 271 ? -25.014 -1.223 -8.932 1.00 87.75 271 THR A CA 1
ATOM 2066 C C . THR A 1 271 ? -26.522 -0.978 -8.973 1.00 87.75 271 THR A C 1
ATOM 2068 O O . THR A 1 271 ? -27.040 -0.602 -10.023 1.00 87.75 271 THR A O 1
ATOM 2071 N N . ILE A 1 272 ? -27.216 -1.123 -7.838 1.00 86.44 272 ILE A N 1
ATOM 2072 C CA . ILE A 1 272 ? -28.653 -0.827 -7.718 1.00 86.44 272 ILE A CA 1
ATOM 2073 C C . ILE A 1 272 ? -28.916 0.650 -8.026 1.00 86.44 272 ILE A C 1
ATOM 2075 O O . ILE A 1 272 ? -29.789 0.955 -8.831 1.00 86.44 272 ILE A O 1
ATOM 2079 N N . LEU A 1 273 ? -28.120 1.563 -7.462 1.00 81.94 273 LEU A N 1
ATOM 2080 C CA . LEU A 1 273 ? -28.208 2.998 -7.745 1.00 81.94 273 LEU A CA 1
ATOM 2081 C C . LEU A 1 273 ? -28.031 3.313 -9.232 1.00 81.94 273 LEU A C 1
ATOM 2083 O O . LEU A 1 273 ? -28.788 4.103 -9.791 1.00 81.94 273 LEU A O 1
ATOM 2087 N N . SER A 1 274 ? -27.051 2.678 -9.879 1.00 84.38 274 SER A N 1
ATOM 2088 C CA . SER A 1 274 ? -26.805 2.851 -11.314 1.00 84.38 274 SER A CA 1
ATOM 2089 C C . SER A 1 274 ? -27.970 2.325 -12.154 1.00 84.38 274 SER A C 1
ATOM 2091 O O . SER A 1 274 ? -28.366 2.971 -13.120 1.00 84.38 274 SER A O 1
ATOM 2093 N N . ALA A 1 275 ? -28.546 1.179 -11.778 1.00 89.12 275 ALA A N 1
ATOM 2094 C CA . ALA A 1 275 ? -29.709 0.610 -12.452 1.00 89.12 275 ALA A CA 1
ATOM 2095 C C . ALA A 1 275 ? -30.952 1.498 -12.289 1.00 89.12 275 ALA A C 1
ATOM 2097 O O . ALA A 1 275 ? -31.619 1.793 -13.275 1.00 89.12 275 ALA A O 1
ATOM 2098 N N . LEU A 1 276 ? -31.220 1.990 -11.075 1.00 84.75 276 LEU A N 1
ATOM 2099 C CA . LEU A 1 276 ? -32.316 2.927 -10.815 1.00 84.75 276 LEU A CA 1
ATOM 2100 C C . LEU A 1 276 ? -32.149 4.223 -11.617 1.00 84.75 276 LEU A C 1
ATOM 2102 O O . LEU A 1 276 ? -33.120 4.717 -12.181 1.00 84.75 276 LEU A O 1
ATOM 2106 N N . ALA A 1 277 ? -30.925 4.745 -11.725 1.00 84.88 277 ALA A N 1
ATOM 2107 C CA . ALA A 1 277 ? -30.653 5.934 -12.528 1.00 84.88 277 ALA A CA 1
ATOM 2108 C C . ALA A 1 277 ? -30.899 5.711 -14.024 1.00 84.88 277 ALA A C 1
ATOM 2110 O O . ALA A 1 277 ? -31.411 6.603 -14.696 1.00 84.88 277 ALA A O 1
ATOM 2111 N N . LEU A 1 278 ? -30.570 4.523 -14.540 1.00 89.12 278 LEU A N 1
ATOM 2112 C CA . LEU A 1 278 ? -30.865 4.153 -15.924 1.00 89.12 278 LEU A CA 1
ATOM 2113 C C . LEU A 1 278 ? -32.371 4.038 -16.178 1.00 89.12 278 LEU A C 1
ATOM 2115 O O . LEU A 1 278 ? -32.837 4.517 -17.205 1.00 89.12 278 LEU A O 1
ATOM 2119 N N . VAL A 1 279 ? -33.121 3.441 -15.247 1.00 88.88 279 VAL A N 1
ATOM 2120 C CA . VAL A 1 279 ? -34.578 3.266 -15.369 1.00 88.88 279 VAL A CA 1
ATOM 2121 C C . VAL A 1 279 ? -35.318 4.603 -15.283 1.00 88.88 279 VAL A C 1
ATOM 2123 O O . VAL A 1 279 ? -36.262 4.823 -16.034 1.00 88.88 279 VAL A O 1
ATOM 2126 N N . ASN A 1 280 ? -34.876 5.509 -14.409 1.00 84.56 280 ASN A N 1
ATOM 2127 C CA . ASN A 1 280 ? -35.533 6.803 -14.202 1.00 84.56 280 ASN A CA 1
ATOM 2128 C C . ASN A 1 280 ? -35.155 7.877 -15.225 1.00 84.56 280 ASN A C 1
ATOM 2130 O O . ASN A 1 280 ? -35.781 8.931 -15.257 1.00 84.56 280 ASN A O 1
ATOM 2134 N N . GLY A 1 281 ? -34.088 7.670 -15.995 1.00 85.94 281 GLY A N 1
ATOM 2135 C CA . GLY A 1 281 ? -33.525 8.728 -16.829 1.00 85.94 281 GLY A CA 1
ATOM 2136 C C . GLY A 1 281 ? -32.691 9.771 -16.070 1.00 85.94 281 GLY A C 1
ATOM 2137 O O . GLY A 1 281 ? -32.290 10.781 -16.647 1.00 85.94 281 GLY A O 1
ATOM 2138 N N . ASP A 1 282 ? -32.370 9.526 -14.795 1.00 86.25 282 ASP A N 1
ATOM 2139 C CA . ASP A 1 282 ? -31.562 10.408 -13.939 1.00 86.25 282 ASP A CA 1
ATOM 2140 C C . ASP A 1 282 ? -30.055 10.278 -14.250 1.00 86.25 282 ASP A C 1
ATOM 2142 O O . ASP A 1 282 ? -29.219 9.956 -13.393 1.00 86.25 282 ASP A O 1
ATOM 2146 N N . HIS A 1 283 ? -29.676 10.512 -15.507 1.00 84.94 283 HIS A N 1
ATOM 2147 C CA . HIS A 1 283 ? -28.307 10.286 -15.974 1.00 84.94 283 HIS A CA 1
ATOM 2148 C C . HIS A 1 283 ? -27.315 11.318 -15.438 1.00 84.94 283 HIS A C 1
ATOM 2150 O O . HIS A 1 283 ? -26.187 10.945 -15.120 1.00 84.94 283 HIS A O 1
ATOM 2156 N N . ILE A 1 284 ? -27.716 12.590 -15.285 1.00 87.81 284 ILE A N 1
ATOM 2157 C CA . ILE A 1 284 ? -26.814 13.658 -14.809 1.00 87.81 284 ILE A CA 1
ATOM 2158 C C . ILE A 1 284 ? -26.268 13.323 -13.423 1.00 87.81 284 ILE A C 1
ATOM 2160 O O . ILE A 1 284 ? -25.044 13.259 -13.269 1.00 87.81 284 ILE A O 1
ATOM 2164 N N . PRO A 1 285 ? -27.110 13.040 -12.409 1.00 79.94 285 PRO A N 1
ATOM 2165 C CA . PRO A 1 285 ? -26.578 12.784 -11.087 1.00 79.94 285 PRO A CA 1
ATOM 2166 C C . PRO A 1 285 ? -25.760 11.481 -11.071 1.00 79.94 285 PRO A C 1
ATOM 2168 O O . PRO A 1 285 ? -24.777 11.388 -10.335 1.00 79.94 285 PRO A O 1
ATOM 2171 N N . ALA A 1 286 ? -26.133 10.449 -11.839 1.00 83.38 286 ALA A N 1
ATOM 2172 C CA . ALA A 1 286 ? -25.366 9.197 -11.897 1.00 83.38 286 ALA A CA 1
ATOM 2173 C C . ALA A 1 286 ? -23.986 9.376 -12.552 1.00 83.38 286 ALA A C 1
ATOM 2175 O O . ALA A 1 286 ? -22.982 8.896 -12.021 1.00 83.38 286 ALA A O 1
ATOM 2176 N N . ALA A 1 287 ? -23.917 10.117 -13.660 1.00 86.62 287 ALA A N 1
ATOM 2177 C CA . ALA A 1 287 ? -22.667 10.451 -14.330 1.00 86.62 287 ALA A CA 1
ATOM 2178 C C . ALA A 1 287 ? -21.765 11.322 -13.441 1.00 86.62 287 ALA A C 1
ATOM 2180 O O . ALA A 1 287 ? -20.567 11.057 -13.345 1.00 86.62 287 ALA A O 1
ATOM 2181 N N . LEU A 1 288 ? -22.341 12.302 -12.732 1.00 85.12 288 LEU A N 1
ATOM 2182 C CA . LEU A 1 288 ? -21.613 13.142 -11.778 1.00 85.12 288 LEU A CA 1
ATOM 2183 C C . LEU A 1 288 ? -21.022 12.312 -10.636 1.00 85.12 288 LEU A C 1
ATOM 2185 O O . LEU A 1 288 ? -19.856 12.479 -10.297 1.00 85.12 288 LEU A O 1
ATOM 2189 N N . MET A 1 289 ? -21.792 11.379 -10.078 1.00 81.88 289 MET A N 1
ATOM 2190 C CA . MET A 1 289 ? -21.325 10.492 -9.012 1.00 81.88 289 MET A CA 1
ATOM 2191 C C . MET A 1 289 ? -20.150 9.611 -9.472 1.00 81.88 289 MET A C 1
ATOM 2193 O O . MET A 1 289 ? -19.132 9.540 -8.784 1.00 81.88 289 MET A O 1
ATOM 2197 N N . LEU A 1 290 ? -20.237 8.990 -10.656 1.00 82.94 290 LEU A N 1
ATOM 2198 C CA . LEU A 1 290 ? -19.122 8.214 -11.223 1.00 82.94 290 LEU A CA 1
ATOM 2199 C C . LEU A 1 290 ? -17.876 9.072 -11.463 1.00 82.94 290 LEU A C 1
ATOM 2201 O O . LEU A 1 290 ? -16.752 8.633 -11.207 1.00 82.94 290 LEU A O 1
ATOM 2205 N N . TRP A 1 291 ? -18.072 10.298 -11.942 1.00 87.44 291 TRP A N 1
ATOM 2206 C CA . TRP A 1 291 ? -16.991 11.250 -12.151 1.00 87.44 291 TRP A CA 1
ATOM 2207 C C . TRP A 1 291 ? -16.338 11.684 -10.831 1.00 87.44 291 TRP A C 1
ATOM 2209 O O . TRP A 1 291 ? -15.111 11.687 -10.731 1.00 87.44 291 TRP A O 1
ATOM 2219 N N . LEU A 1 292 ? -17.132 11.956 -9.792 1.00 81.75 292 LEU A N 1
ATOM 2220 C CA . LEU A 1 292 ? -16.643 12.291 -8.454 1.00 81.75 292 LEU A CA 1
ATOM 2221 C C . LEU A 1 292 ? -15.858 11.137 -7.831 1.00 81.75 292 LEU A C 1
ATOM 2223 O O . LEU A 1 292 ? -14.735 11.358 -7.387 1.00 81.75 292 LEU A O 1
ATOM 2227 N N . PHE A 1 293 ? -16.375 9.902 -7.862 1.00 79.50 293 PHE A N 1
ATOM 2228 C CA . PHE A 1 293 ? -15.640 8.731 -7.363 1.00 79.50 293 PHE A CA 1
ATOM 2229 C C . PHE A 1 293 ? -14.284 8.577 -8.045 1.00 79.50 293 PHE A C 1
ATOM 2231 O O . PHE A 1 293 ? -13.270 8.326 -7.392 1.00 79.50 293 PHE A O 1
ATOM 2238 N N . ARG A 1 294 ? -14.247 8.789 -9.364 1.00 83.62 294 ARG A N 1
ATOM 2239 C CA . ARG A 1 294 ? -13.001 8.780 -10.126 1.00 83.62 294 ARG A CA 1
ATOM 2240 C C . ARG A 1 294 ? -12.049 9.881 -9.659 1.00 83.62 294 ARG A C 1
ATOM 2242 O O . ARG A 1 294 ? -10.859 9.621 -9.489 1.00 83.62 294 ARG A O 1
ATOM 2249 N N . ILE A 1 295 ? -12.534 11.107 -9.481 1.00 83.19 295 ILE A N 1
ATOM 2250 C CA . ILE A 1 295 ? -11.702 12.222 -9.017 1.00 83.19 295 ILE A CA 1
ATOM 2251 C C . ILE A 1 295 ? -11.167 11.968 -7.618 1.00 83.19 295 ILE A C 1
ATOM 2253 O O . ILE A 1 295 ? -9.975 12.172 -7.396 1.00 83.19 295 ILE A O 1
ATOM 2257 N N . TRP A 1 296 ? -11.995 11.475 -6.700 1.00 79.38 296 TRP A N 1
ATOM 2258 C CA . TRP A 1 296 ? -11.559 11.151 -5.348 1.00 79.38 296 TRP A CA 1
ATOM 2259 C C . TRP A 1 296 ? -10.504 10.056 -5.339 1.00 79.38 296 TRP A C 1
ATOM 2261 O O . TRP A 1 296 ? -9.489 10.202 -4.660 1.00 79.38 296 TRP A O 1
ATOM 2271 N N . ASP A 1 297 ? -10.667 9.012 -6.150 1.00 79.94 297 ASP A N 1
ATOM 2272 C CA . ASP A 1 297 ? -9.644 7.982 -6.320 1.00 79.94 297 ASP A CA 1
ATOM 2273 C C . ASP A 1 297 ? -8.337 8.574 -6.881 1.00 79.94 297 ASP A C 1
ATOM 2275 O O . ASP A 1 297 ? -7.255 8.319 -6.350 1.00 79.94 297 ASP A O 1
ATOM 2279 N N . LEU A 1 298 ? -8.410 9.453 -7.887 1.00 82.81 298 LEU A N 1
ATOM 2280 C CA . LEU A 1 298 ? -7.234 10.135 -8.439 1.00 82.81 298 LEU A CA 1
ATOM 2281 C C . LEU A 1 298 ? -6.531 11.035 -7.414 1.00 82.81 298 LEU A C 1
ATOM 2283 O O . LEU A 1 298 ? -5.303 10.988 -7.308 1.00 82.81 298 LEU A O 1
ATOM 2287 N N . LEU A 1 299 ? -7.278 11.853 -6.671 1.00 82.75 299 LEU A N 1
ATOM 2288 C CA . LEU A 1 299 ? -6.739 12.744 -5.643 1.00 82.75 299 LEU A CA 1
ATOM 2289 C C . LEU A 1 299 ? -6.108 11.943 -4.504 1.00 82.75 299 LEU A C 1
ATOM 2291 O O . LEU A 1 299 ? -4.968 12.210 -4.128 1.00 82.75 299 LEU A O 1
ATOM 2295 N N . THR A 1 300 ? -6.787 10.896 -4.038 1.00 76.94 300 THR A N 1
ATOM 2296 C CA . THR A 1 300 ? -6.276 9.985 -3.009 1.00 76.94 300 THR A CA 1
ATOM 2297 C C . THR A 1 300 ? -4.985 9.323 -3.463 1.00 76.94 300 THR A C 1
ATOM 2299 O O . THR A 1 300 ? -3.987 9.363 -2.748 1.00 76.94 300 THR A O 1
ATOM 2302 N N . ARG A 1 301 ? -4.948 8.775 -4.685 1.00 82.31 301 ARG A N 1
ATOM 2303 C CA . ARG A 1 301 ? -3.727 8.186 -5.251 1.00 82.31 301 ARG A CA 1
ATOM 2304 C C . ARG A 1 301 ? -2.599 9.207 -5.331 1.00 82.31 301 ARG A C 1
ATOM 2306 O O . ARG A 1 301 ? -1.470 8.870 -5.003 1.00 82.31 301 ARG A O 1
ATOM 2313 N N . ARG A 1 302 ? -2.873 10.448 -5.743 1.00 84.75 302 ARG A N 1
ATOM 2314 C CA . ARG A 1 302 ? -1.857 11.514 -5.793 1.00 84.75 302 ARG A CA 1
ATOM 2315 C C . ARG A 1 302 ? -1.318 11.870 -4.410 1.00 84.75 302 ARG A C 1
ATOM 2317 O O . ARG A 1 302 ? -0.113 12.070 -4.286 1.00 84.75 302 ARG A O 1
ATOM 2324 N N . SER A 1 303 ? -2.167 11.967 -3.390 1.00 81.75 303 SER A N 1
ATOM 2325 C CA . SER A 1 303 ? -1.724 12.254 -2.018 1.00 81.75 303 SER A CA 1
ATOM 2326 C C . SER A 1 303 ? -0.925 11.086 -1.436 1.00 81.75 303 SER A C 1
ATOM 2328 O O . SER A 1 303 ? 0.171 11.306 -0.933 1.00 81.75 303 SER A O 1
ATOM 2330 N N . LEU A 1 304 ? -1.372 9.840 -1.631 1.00 81.81 304 LEU A N 1
ATOM 2331 C CA . LEU A 1 304 ? -0.624 8.655 -1.191 1.00 81.81 304 LEU A CA 1
ATOM 2332 C C . LEU A 1 304 ? 0.721 8.513 -1.897 1.00 81.81 304 LEU A C 1
ATOM 2334 O O . LEU A 1 304 ? 1.712 8.225 -1.247 1.00 81.81 304 LEU A O 1
ATOM 2338 N N . ARG A 1 305 ? 0.785 8.780 -3.204 1.00 84.81 305 ARG A N 1
ATOM 2339 C CA . ARG A 1 305 ? 2.046 8.780 -3.960 1.00 84.81 305 ARG A CA 1
ATOM 2340 C C . ARG A 1 305 ? 3.049 9.792 -3.422 1.00 84.81 305 ARG A C 1
ATOM 2342 O O . ARG A 1 305 ? 4.235 9.493 -3.371 1.00 84.81 305 ARG A O 1
ATOM 2349 N N . ARG A 1 306 ? 2.587 10.989 -3.050 1.00 85.25 306 ARG A N 1
ATOM 2350 C CA . ARG A 1 306 ? 3.448 12.014 -2.444 1.00 85.25 306 ARG A CA 1
ATOM 2351 C C . ARG A 1 306 ? 3.920 11.587 -1.063 1.00 85.25 306 ARG A C 1
ATOM 2353 O O . ARG A 1 306 ? 5.090 11.767 -0.753 1.00 85.25 306 ARG A O 1
ATOM 2360 N N . ALA A 1 307 ? 3.040 10.973 -0.280 1.00 81.50 307 ALA A N 1
ATOM 2361 C CA . ALA A 1 307 ? 3.411 10.450 1.021 1.00 81.50 307 ALA A CA 1
ATOM 2362 C C . ALA A 1 307 ? 4.385 9.275 0.940 1.00 81.50 307 ALA A C 1
ATOM 2364 O O . ALA A 1 307 ? 5.335 9.235 1.705 1.00 81.50 307 ALA A O 1
ATOM 2365 N N . GLU A 1 308 ? 4.219 8.382 -0.029 1.00 85.56 308 GLU A N 1
ATOM 2366 C CA . GLU A 1 308 ? 5.137 7.276 -0.298 1.00 85.56 308 GLU A CA 1
ATOM 2367 C C . GLU A 1 308 ? 6.549 7.767 -0.617 1.00 85.56 308 GLU A C 1
ATOM 2369 O O . GLU A 1 308 ? 7.513 7.311 -0.002 1.00 85.56 308 GLU A O 1
ATOM 2374 N N . VAL A 1 309 ? 6.669 8.749 -1.516 1.00 85.94 309 VAL A N 1
ATOM 2375 C CA . VAL A 1 309 ? 7.959 9.386 -1.814 1.00 85.94 309 VAL A CA 1
ATOM 2376 C C . VAL A 1 309 ? 8.518 10.076 -0.570 1.00 85.94 309 VAL A C 1
ATOM 2378 O O . VAL A 1 309 ? 9.687 9.884 -0.259 1.00 85.94 309 VAL A O 1
ATOM 2381 N N . GLY A 1 310 ? 7.691 10.809 0.181 1.00 83.81 310 GLY A N 1
ATOM 2382 C CA . GLY A 1 310 ? 8.116 11.483 1.409 1.00 83.81 310 GLY A CA 1
ATOM 2383 C C . GLY A 1 310 ? 8.625 10.517 2.486 1.00 83.81 310 GLY A C 1
ATOM 2384 O O . GLY A 1 310 ? 9.675 10.761 3.074 1.00 83.81 310 GLY A O 1
ATOM 2385 N N . VAL A 1 311 ? 7.928 9.398 2.719 1.00 81.31 311 VAL A N 1
ATOM 2386 C CA . VAL A 1 311 ? 8.345 8.349 3.668 1.00 81.31 311 VAL A CA 1
ATOM 2387 C C . VAL A 1 311 ? 9.684 7.773 3.239 1.00 81.31 311 VAL A C 1
ATOM 2389 O O . VAL A 1 311 ? 10.603 7.699 4.054 1.00 81.31 311 VAL A O 1
ATOM 2392 N N . PHE A 1 312 ? 9.818 7.423 1.957 1.00 86.38 312 PHE A N 1
ATOM 2393 C CA . PHE A 1 312 ? 11.081 6.934 1.424 1.00 86.38 312 PHE A CA 1
ATOM 2394 C C . PHE A 1 312 ? 12.206 7.953 1.620 1.00 86.38 312 PHE A C 1
ATOM 2396 O O . PHE A 1 312 ? 13.255 7.600 2.145 1.00 86.38 312 PHE A O 1
ATOM 2403 N N . GLU A 1 313 ? 12.000 9.217 1.248 1.00 84.94 313 GLU A N 1
ATOM 2404 C CA . GLU A 1 313 ? 13.031 10.248 1.345 1.00 84.94 313 GLU A CA 1
ATOM 2405 C C . GLU A 1 313 ? 13.492 10.498 2.781 1.00 84.94 313 GLU A C 1
ATOM 2407 O O . GLU A 1 313 ? 14.686 10.725 2.976 1.00 84.94 313 GLU A O 1
ATOM 2412 N N . ARG A 1 314 ? 12.591 10.416 3.769 1.00 82.81 314 ARG A N 1
ATOM 2413 C CA . ARG A 1 314 ? 12.927 10.575 5.194 1.00 82.81 314 ARG A CA 1
ATOM 2414 C C . ARG A 1 314 ? 13.652 9.361 5.758 1.00 82.81 314 ARG A C 1
ATOM 2416 O O . ARG A 1 314 ? 14.713 9.519 6.353 1.00 82.81 314 ARG A O 1
ATOM 2423 N N . LEU A 1 315 ? 13.146 8.153 5.507 1.00 79.44 315 LEU A N 1
ATOM 2424 C CA . LEU A 1 315 ? 13.833 6.923 5.915 1.00 79.44 315 LEU A CA 1
ATOM 2425 C C . LEU A 1 315 ? 15.223 6.819 5.272 1.00 79.44 315 LEU A C 1
ATOM 2427 O O . LEU A 1 315 ? 16.190 6.429 5.918 1.00 79.44 315 LEU A O 1
ATOM 2431 N N . ALA A 1 316 ? 15.337 7.237 4.013 1.00 81.25 316 ALA A N 1
ATOM 2432 C CA . ALA A 1 316 ? 16.597 7.287 3.290 1.00 81.25 316 ALA A CA 1
ATOM 2433 C C . ALA A 1 316 ? 17.543 8.406 3.766 1.00 81.25 316 ALA A C 1
ATOM 2435 O O . ALA A 1 316 ? 18.737 8.366 3.472 1.00 81.25 316 ALA A O 1
ATOM 2436 N N . ALA A 1 317 ? 17.033 9.427 4.462 1.00 82.56 317 ALA A N 1
ATOM 2437 C CA . ALA A 1 317 ? 17.865 10.407 5.158 1.00 82.56 317 ALA A CA 1
ATOM 2438 C C . ALA A 1 317 ? 18.428 9.828 6.457 1.00 82.56 317 ALA A C 1
ATOM 2440 O O . ALA A 1 317 ? 19.621 9.963 6.704 1.00 82.56 317 ALA A O 1
ATOM 2441 N N . ALA A 1 318 ? 17.598 9.122 7.226 1.00 76.81 318 ALA A N 1
ATOM 2442 C CA . ALA A 1 318 ? 18.001 8.487 8.479 1.00 76.81 318 ALA A CA 1
ATOM 2443 C C . ALA A 1 318 ? 18.995 7.325 8.287 1.00 76.81 318 ALA A C 1
ATOM 2445 O O . ALA A 1 318 ? 19.727 6.973 9.205 1.00 76.81 318 ALA A O 1
ATOM 2446 N N . SER A 1 319 ? 19.044 6.724 7.096 1.00 78.00 319 SER A N 1
ATOM 2447 C CA . SER A 1 319 ? 19.883 5.556 6.820 1.00 78.00 319 SER A CA 1
ATOM 2448 C C . SER A 1 319 ? 21.381 5.853 6.656 1.00 78.00 319 SER A C 1
ATOM 2450 O O . SER A 1 319 ? 22.133 4.921 6.382 1.00 78.00 319 SER A O 1
ATOM 2452 N N . ASN A 1 320 ? 21.834 7.112 6.750 1.00 79.38 320 ASN A N 1
ATOM 2453 C CA . ASN A 1 320 ? 23.245 7.520 6.593 1.00 79.38 320 ASN A CA 1
ATOM 2454 C C . ASN A 1 320 ? 23.949 6.948 5.338 1.00 79.38 320 ASN A C 1
ATOM 2456 O O . ASN A 1 320 ? 25.159 6.741 5.322 1.00 79.38 320 ASN A O 1
ATOM 2460 N N . GLY A 1 321 ? 23.194 6.656 4.271 1.00 76.75 321 GLY A N 1
ATOM 2461 C CA . GLY A 1 321 ? 23.724 6.048 3.043 1.00 76.75 321 GLY A CA 1
ATOM 2462 C C . GLY A 1 321 ? 23.967 4.529 3.094 1.00 76.75 321 GLY A C 1
ATOM 2463 O O . GLY A 1 321 ? 24.356 3.948 2.071 1.00 76.75 321 GLY A O 1
ATOM 2464 N N . ASP A 1 322 ? 23.695 3.851 4.215 1.00 80.81 322 ASP A N 1
ATOM 2465 C CA . ASP A 1 322 ? 23.764 2.388 4.283 1.00 80.81 322 ASP A CA 1
ATOM 2466 C C . ASP A 1 322 ? 22.776 1.751 3.291 1.00 80.81 322 ASP A C 1
ATOM 2468 O O . ASP A 1 322 ? 21.612 2.138 3.182 1.00 80.81 322 ASP A O 1
ATOM 2472 N N . TRP A 1 323 ? 23.266 0.781 2.516 1.00 79.69 323 TRP A N 1
ATOM 2473 C CA . TRP A 1 323 ? 22.514 0.147 1.433 1.00 79.69 323 TRP A CA 1
ATOM 2474 C C . TRP A 1 323 ? 21.339 -0.645 1.981 1.00 79.69 323 TRP A C 1
ATOM 2476 O O . TRP A 1 323 ? 20.228 -0.557 1.457 1.00 79.69 323 TRP A O 1
ATOM 2486 N N . ALA A 1 324 ? 21.603 -1.444 3.014 1.00 74.69 324 ALA A N 1
ATOM 2487 C CA . ALA A 1 324 ? 20.615 -2.343 3.575 1.00 74.69 324 ALA A CA 1
ATOM 2488 C C . ALA A 1 324 ? 19.487 -1.531 4.215 1.00 74.69 324 ALA A C 1
ATOM 2490 O O . ALA A 1 324 ? 18.312 -1.804 3.969 1.00 74.69 324 ALA A O 1
ATOM 2491 N N . ALA A 1 325 ? 19.848 -0.461 4.923 1.00 74.81 325 ALA A N 1
ATOM 2492 C CA . ALA A 1 325 ? 18.903 0.499 5.457 1.00 74.81 325 ALA A CA 1
ATOM 2493 C C . ALA A 1 325 ? 18.109 1.251 4.372 1.00 74.81 325 ALA A C 1
ATOM 2495 O O . ALA A 1 325 ? 16.887 1.335 4.473 1.00 74.81 325 ALA A O 1
ATOM 2496 N N . LEU A 1 326 ? 18.752 1.729 3.297 1.00 78.50 326 LEU A N 1
ATOM 2497 C CA . LEU A 1 326 ? 18.069 2.372 2.160 1.00 78.50 326 LEU A CA 1
ATOM 2498 C C . LEU A 1 326 ? 17.092 1.426 1.449 1.00 78.50 326 LEU A C 1
ATOM 2500 O O . LEU A 1 326 ? 16.001 1.829 1.038 1.00 78.50 326 LEU A O 1
ATOM 2504 N N . ARG A 1 327 ? 17.472 0.157 1.293 1.00 79.50 327 ARG A N 1
ATOM 2505 C CA . ARG A 1 327 ? 16.605 -0.870 0.713 1.00 79.50 327 ARG A CA 1
ATOM 2506 C C . ARG A 1 327 ? 15.433 -1.180 1.638 1.00 79.50 327 ARG A C 1
ATOM 2508 O O . ARG A 1 327 ? 14.302 -1.223 1.165 1.00 79.50 327 ARG A O 1
ATOM 2515 N N . GLY A 1 328 ? 15.686 -1.340 2.937 1.00 75.06 328 GLY A N 1
ATOM 2516 C CA . GLY A 1 328 ? 14.646 -1.529 3.946 1.00 75.06 328 GLY A CA 1
ATOM 2517 C C . GLY A 1 328 ? 13.690 -0.335 4.025 1.00 75.06 328 GLY A C 1
ATOM 2518 O O . GLY A 1 328 ? 12.487 -0.529 4.167 1.00 75.06 328 GLY A O 1
ATOM 2519 N N . ALA A 1 329 ? 14.194 0.886 3.827 1.00 77.38 329 ALA A N 1
ATOM 2520 C CA . ALA A 1 329 ? 13.406 2.110 3.713 1.00 77.38 329 ALA A CA 1
ATOM 2521 C C . ALA A 1 329 ? 12.476 2.098 2.492 1.00 77.38 329 ALA A C 1
ATOM 2523 O O . ALA A 1 329 ? 11.285 2.388 2.615 1.00 77.38 329 ALA A O 1
ATOM 2524 N N . ALA A 1 330 ? 13.003 1.730 1.319 1.00 80.94 330 ALA A N 1
ATOM 2525 C CA . ALA A 1 330 ? 12.195 1.558 0.114 1.00 80.94 330 ALA A CA 1
ATOM 2526 C C . ALA A 1 330 ? 11.148 0.454 0.300 1.00 80.94 330 ALA A C 1
ATOM 2528 O O . ALA A 1 330 ? 9.996 0.630 -0.086 1.00 80.94 330 ALA A O 1
ATOM 2529 N N . GLU A 1 331 ? 11.527 -0.669 0.914 1.00 82.38 331 GLU A N 1
ATOM 2530 C CA . GLU A 1 331 ? 10.620 -1.785 1.177 1.00 82.38 331 GLU A CA 1
ATOM 2531 C C . GLU A 1 331 ? 9.516 -1.399 2.145 1.00 82.38 331 GLU A C 1
ATOM 2533 O O . GLU A 1 331 ? 8.356 -1.682 1.865 1.00 82.38 331 GLU A O 1
ATOM 2538 N N . ALA A 1 332 ? 9.837 -0.702 3.227 1.00 77.06 332 ALA A N 1
ATOM 2539 C CA . ALA A 1 332 ? 8.851 -0.198 4.163 1.00 77.06 332 ALA A CA 1
ATOM 2540 C C . ALA A 1 332 ? 7.893 0.783 3.492 1.00 77.06 332 ALA A C 1
ATOM 2542 O O . ALA A 1 332 ? 6.687 0.560 3.535 1.00 77.06 332 ALA A O 1
ATOM 2543 N N . ALA A 1 333 ? 8.414 1.800 2.794 1.00 81.44 333 ALA A N 1
ATOM 2544 C CA . ALA A 1 333 ? 7.591 2.759 2.063 1.00 81.44 333 ALA A CA 1
ATOM 2545 C C . ALA A 1 333 ? 6.653 2.029 1.093 1.00 81.44 333 ALA A C 1
ATOM 2547 O O . ALA A 1 333 ? 5.435 2.138 1.200 1.00 81.44 333 ALA A O 1
ATOM 2548 N N . VAL A 1 334 ? 7.189 1.187 0.211 1.00 83.56 334 VAL A N 1
ATOM 2549 C CA . VAL A 1 334 ? 6.364 0.452 -0.751 1.00 83.56 334 VAL A CA 1
ATOM 2550 C C . VAL A 1 334 ? 5.363 -0.458 -0.052 1.00 83.56 334 VAL A C 1
ATOM 2552 O O . VAL A 1 334 ? 4.214 -0.503 -0.472 1.00 83.56 334 VAL A O 1
ATOM 2555 N N . THR A 1 335 ? 5.744 -1.159 1.013 1.00 81.38 335 THR A N 1
ATOM 2556 C CA . THR A 1 335 ? 4.852 -2.106 1.693 1.00 81.38 335 THR A CA 1
ATOM 2557 C C . THR A 1 335 ? 3.717 -1.382 2.416 1.00 81.38 335 THR A C 1
ATOM 2559 O O . THR A 1 335 ? 2.570 -1.787 2.241 1.00 81.38 335 THR A O 1
ATOM 2562 N N . ILE A 1 336 ? 3.980 -0.258 3.095 1.00 75.94 336 ILE A N 1
ATOM 2563 C CA . ILE A 1 336 ? 2.947 0.581 3.733 1.00 75.94 336 ILE A CA 1
ATOM 2564 C C . ILE A 1 336 ? 1.861 0.970 2.723 1.00 75.94 336 ILE A C 1
ATOM 2566 O O . ILE A 1 336 ? 0.667 0.885 3.021 1.00 75.94 336 ILE A O 1
ATOM 2570 N N . PHE A 1 337 ? 2.261 1.377 1.513 1.00 78.44 337 PHE A N 1
ATOM 2571 C CA . PHE A 1 337 ? 1.330 1.876 0.498 1.00 78.44 337 PHE A CA 1
ATOM 2572 C C . PHE A 1 337 ? 0.787 0.790 -0.443 1.00 78.44 337 PHE A C 1
ATOM 2574 O O . PHE A 1 337 ? -0.316 0.938 -0.968 1.00 78.44 337 PHE A O 1
ATOM 2581 N N . ALA A 1 338 ? 1.499 -0.322 -0.631 1.00 75.06 338 ALA A N 1
ATOM 2582 C CA . ALA A 1 338 ? 1.039 -1.479 -1.403 1.00 75.06 338 ALA A CA 1
ATOM 2583 C C . ALA A 1 338 ? 0.059 -2.337 -0.597 1.00 75.06 338 ALA A C 1
ATOM 2585 O O . ALA A 1 338 ? -0.942 -2.810 -1.131 1.00 75.06 338 ALA A O 1
ATOM 2586 N N . GLN A 1 339 ? 0.313 -2.493 0.704 1.00 68.94 339 GLN A N 1
ATOM 2587 C CA . GLN A 1 339 ? -0.621 -3.103 1.644 1.00 68.94 339 GLN A CA 1
ATOM 2588 C C . GLN A 1 339 ? -1.661 -2.107 2.150 1.00 68.94 339 GLN A C 1
ATOM 2590 O O . GLN A 1 339 ? -2.509 -2.522 2.944 1.00 68.94 339 GLN A O 1
ATOM 2595 N N . ALA A 1 340 ? -1.612 -0.837 1.695 1.00 56.59 340 ALA A N 1
ATOM 2596 C CA . ALA A 1 340 ? -2.526 0.226 2.101 1.00 56.59 340 ALA A CA 1
ATOM 2597 C C . ALA A 1 340 ? -3.921 -0.369 2.204 1.00 56.59 340 ALA A C 1
ATOM 2599 O O . ALA A 1 340 ? -4.456 -0.869 1.205 1.00 56.59 340 ALA A O 1
ATOM 2600 N N . PRO A 1 341 ? -4.466 -0.406 3.423 1.00 51.44 341 PRO A N 1
ATOM 2601 C CA . PRO A 1 341 ? -5.377 -1.453 3.804 1.00 51.44 341 PRO A CA 1
ATOM 2602 C C . PRO A 1 341 ? -6.531 -1.458 2.804 1.00 51.44 341 PRO A C 1
ATOM 2604 O O . PRO A 1 341 ? -7.253 -0.465 2.649 1.00 51.44 341 PRO A O 1
ATOM 2607 N N . ARG A 1 342 ? -6.732 -2.595 2.121 1.00 57.53 342 ARG A N 1
ATOM 2608 C CA . ARG A 1 342 ? -8.095 -3.048 1.817 1.00 57.53 342 ARG A CA 1
ATOM 2609 C C . ARG A 1 342 ? -8.717 -3.237 3.186 1.00 57.53 342 ARG A C 1
ATOM 2611 O O . ARG A 1 342 ? -8.641 -4.318 3.760 1.00 57.53 342 ARG A O 1
ATOM 2618 N N . SER A 1 343 ? -9.071 -2.115 3.799 1.00 56.56 343 SER A N 1
ATOM 2619 C CA . SER A 1 343 ? -9.229 -2.002 5.231 1.00 56.56 343 SER A CA 1
ATOM 2620 C C . SER A 1 343 ? -10.392 -2.879 5.565 1.00 56.56 343 SER A C 1
ATOM 2622 O O . SER A 1 343 ? -11.516 -2.465 5.342 1.00 56.56 343 SER A O 1
ATOM 2624 N N . ARG A 1 344 ? -10.117 -4.092 6.064 1.00 63.84 344 ARG A N 1
ATOM 2625 C CA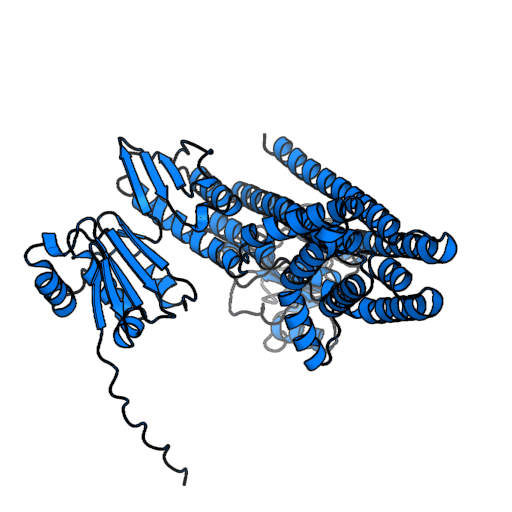 . ARG A 1 344 ? -11.160 -5.001 6.529 1.00 63.84 344 ARG A CA 1
ATOM 2626 C C . ARG A 1 344 ? -12.108 -4.261 7.450 1.00 63.84 344 ARG A C 1
ATOM 2628 O O . ARG A 1 344 ? -13.284 -4.537 7.413 1.00 63.84 344 ARG A O 1
ATOM 2635 N N . ALA A 1 345 ? -11.596 -3.302 8.217 1.00 63.03 345 ALA A N 1
ATOM 2636 C CA . ALA A 1 345 ? -12.366 -2.432 9.085 1.00 63.03 345 ALA A CA 1
ATOM 2637 C C . ALA A 1 345 ? -13.204 -1.374 8.346 1.00 63.03 345 ALA A C 1
ATOM 2639 O O . ALA A 1 345 ? -14.282 -1.050 8.814 1.00 63.03 345 ALA A O 1
ATOM 2640 N N . ALA A 1 346 ? -12.752 -0.822 7.221 1.00 64.56 346 ALA A N 1
ATOM 2641 C CA . ALA A 1 346 ? -13.551 0.114 6.434 1.00 64.56 346 ALA A CA 1
ATOM 2642 C C . ALA A 1 346 ? -14.531 -0.607 5.506 1.00 64.56 346 ALA A C 1
ATOM 2644 O O . ALA A 1 346 ? -15.651 -0.140 5.370 1.00 64.56 346 ALA A O 1
ATOM 2645 N N . THR A 1 347 ? -14.155 -1.756 4.934 1.00 69.56 347 THR A N 1
ATOM 2646 C CA . THR A 1 347 ? -15.119 -2.670 4.316 1.00 69.56 347 THR A CA 1
ATOM 2647 C C . THR A 1 347 ? -16.090 -3.180 5.366 1.00 69.56 347 THR A C 1
ATOM 2649 O O . THR A 1 347 ? -17.268 -3.129 5.110 1.00 69.56 347 THR A O 1
ATOM 2652 N N . ALA A 1 348 ? -15.660 -3.540 6.580 1.00 75.88 348 ALA A N 1
ATOM 2653 C CA . ALA A 1 348 ? -16.576 -3.959 7.644 1.00 75.88 348 ALA A CA 1
ATOM 2654 C C . ALA A 1 348 ? -17.469 -2.816 8.121 1.00 75.88 348 ALA A C 1
ATOM 2656 O O . ALA A 1 348 ? -18.636 -3.047 8.392 1.00 75.88 348 ALA A O 1
ATOM 2657 N N . PHE A 1 349 ? -16.954 -1.587 8.213 1.00 74.88 349 PHE A N 1
ATOM 2658 C CA . PHE A 1 349 ? -17.782 -0.416 8.488 1.00 74.88 349 PHE A CA 1
ATOM 2659 C C . PHE A 1 349 ? -18.802 -0.211 7.366 1.00 74.88 349 PHE A C 1
ATOM 2661 O O . PHE A 1 349 ? -19.977 0.001 7.644 1.00 74.88 349 PHE A O 1
ATOM 2668 N N . ALA A 1 350 ? -18.378 -0.350 6.109 1.00 74.19 350 ALA A N 1
ATOM 2669 C CA . ALA A 1 350 ? -19.266 -0.218 4.969 1.00 74.19 350 ALA A CA 1
ATOM 2670 C C . ALA A 1 350 ? -20.309 -1.334 4.882 1.00 74.19 350 ALA A C 1
ATOM 2672 O O . ALA A 1 350 ? -21.492 -1.050 4.720 1.00 74.19 350 ALA A O 1
ATOM 2673 N N . ASP A 1 351 ? -19.905 -2.578 5.103 1.00 77.12 351 ASP A N 1
ATOM 2674 C CA . ASP A 1 351 ? -20.763 -3.752 5.216 1.00 77.12 351 ASP A CA 1
ATOM 2675 C C . ASP A 1 351 ? -21.741 -3.588 6.389 1.00 77.12 351 ASP A C 1
ATOM 2677 O O . ASP A 1 351 ? -22.922 -3.880 6.246 1.00 77.12 351 ASP A O 1
ATOM 2681 N N . ALA A 1 352 ? -21.294 -3.054 7.532 1.00 79.50 352 ALA A N 1
ATOM 2682 C CA . ALA A 1 352 ? -22.146 -2.798 8.694 1.00 79.50 352 ALA A CA 1
ATOM 2683 C C . ALA A 1 352 ? -23.155 -1.665 8.449 1.00 79.50 352 ALA A C 1
ATOM 2685 O O . ALA A 1 352 ? -24.279 -1.724 8.942 1.00 79.50 352 ALA A O 1
ATOM 2686 N N . SER A 1 353 ? -22.785 -0.640 7.676 1.00 76.69 353 SER A N 1
ATOM 2687 C CA . SER A 1 353 ? -23.686 0.456 7.295 1.00 76.69 353 SER A CA 1
ATOM 2688 C C . SER A 1 353 ? -24.600 0.113 6.113 1.00 76.69 353 SER A C 1
ATOM 2690 O O . SER A 1 353 ? -25.635 0.755 5.941 1.00 76.69 353 SER A O 1
ATOM 2692 N N . THR A 1 354 ? -24.261 -0.897 5.308 1.00 80.88 354 THR A N 1
ATOM 2693 C CA . THR A 1 354 ? -25.002 -1.265 4.090 1.00 80.88 354 THR A CA 1
ATOM 2694 C C . THR A 1 354 ? -26.466 -1.642 4.363 1.00 80.88 354 THR A C 1
ATOM 2696 O O . THR A 1 354 ? -27.331 -1.108 3.668 1.00 80.88 354 THR A O 1
ATOM 2699 N N . PRO A 1 355 ? -26.809 -2.475 5.372 1.00 79.69 355 PRO A N 1
ATOM 2700 C CA . PRO A 1 355 ? -28.201 -2.765 5.711 1.00 79.69 355 PRO A CA 1
ATOM 2701 C C . PRO A 1 355 ? -28.996 -1.510 6.060 1.00 79.69 355 PRO A C 1
ATOM 2703 O O . PRO A 1 355 ? -30.104 -1.336 5.562 1.00 79.69 355 PRO A O 1
ATOM 2706 N N . LEU A 1 356 ? -28.416 -0.607 6.859 1.00 80.19 356 LEU A N 1
ATOM 2707 C CA . LEU A 1 356 ? -29.071 0.649 7.214 1.00 80.19 356 LEU A CA 1
ATOM 2708 C C . LEU A 1 356 ? -29.309 1.497 5.962 1.00 80.19 356 LEU A C 1
ATOM 2710 O O . LEU A 1 356 ? -30.429 1.951 5.752 1.00 80.19 356 LEU A O 1
ATOM 2714 N N . MET A 1 357 ? -28.300 1.659 5.099 1.00 82.94 357 MET A N 1
ATOM 2715 C CA . MET A 1 357 ? -28.461 2.388 3.838 1.00 82.94 357 MET A CA 1
ATOM 2716 C C . MET A 1 357 ? -29.572 1.786 2.979 1.00 82.94 357 MET A C 1
ATOM 2718 O O . MET A 1 357 ? -30.421 2.525 2.495 1.00 82.94 357 MET A O 1
ATOM 2722 N N . LEU A 1 358 ? -29.617 0.460 2.828 1.00 83.25 358 LEU A N 1
ATOM 2723 C CA . LEU A 1 358 ? -30.663 -0.220 2.064 1.00 83.25 358 LEU A CA 1
ATOM 2724 C C . LEU A 1 358 ? -32.051 -0.028 2.674 1.00 83.25 358 LEU A C 1
ATOM 2726 O O . LEU A 1 358 ? -32.992 0.221 1.927 1.00 83.25 358 LEU A O 1
ATOM 2730 N N . CYS A 1 359 ? -32.184 -0.086 4.001 1.00 82.75 359 CYS A N 1
ATOM 2731 C CA . CYS A 1 359 ? -33.444 0.198 4.684 1.00 82.75 359 CYS A CA 1
ATOM 2732 C C . CYS A 1 359 ? -33.898 1.638 4.432 1.00 82.75 359 CYS A C 1
ATOM 2734 O O . CYS A 1 359 ? -35.040 1.858 4.042 1.00 82.75 359 CYS A O 1
ATOM 2736 N N . VAL A 1 360 ? -33.005 2.618 4.594 1.00 81.50 360 VAL A N 1
AT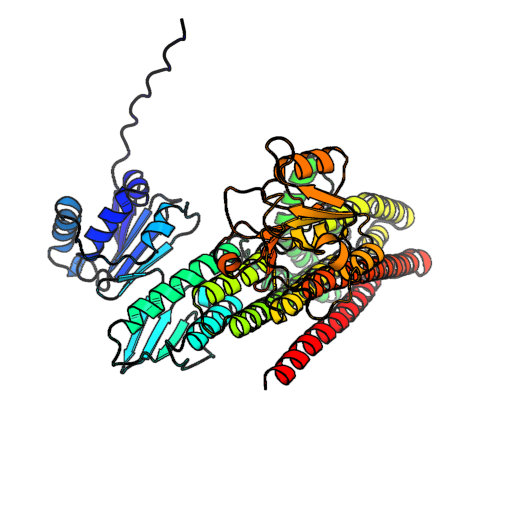OM 2737 C CA . VAL A 1 360 ? -33.334 4.029 4.349 1.00 81.50 360 VAL A CA 1
ATOM 2738 C C . VAL A 1 360 ? -33.667 4.253 2.865 1.00 81.50 360 VAL A C 1
ATOM 2740 O O . VAL A 1 360 ? -34.640 4.932 2.550 1.00 81.50 360 VAL A O 1
ATOM 2743 N N . GLY A 1 361 ? -32.920 3.636 1.948 1.00 83.12 361 GLY A N 1
ATOM 2744 C CA . GLY A 1 361 ? -33.177 3.687 0.510 1.00 83.12 361 GLY A CA 1
ATOM 2745 C C . GLY A 1 361 ? -34.505 3.048 0.108 1.00 83.12 361 GLY A C 1
ATOM 2746 O O . GLY A 1 361 ? -35.222 3.608 -0.716 1.00 83.12 361 GLY A O 1
ATOM 2747 N N . ALA A 1 362 ? -34.867 1.916 0.715 1.00 83.19 362 ALA A N 1
ATOM 2748 C CA . ALA A 1 362 ? -36.162 1.274 0.517 1.00 83.19 362 ALA A CA 1
ATOM 2749 C C . ALA A 1 362 ? -37.300 2.153 1.052 1.00 83.19 362 ALA A C 1
ATOM 2751 O O . ALA A 1 362 ? -38.267 2.389 0.335 1.00 83.19 362 ALA A O 1
ATOM 2752 N N . SER A 1 363 ? -37.167 2.712 2.257 1.00 78.19 363 SER A N 1
ATOM 2753 C CA . SER A 1 363 ? -38.147 3.659 2.804 1.00 78.19 363 SER A CA 1
ATOM 2754 C C . SER A 1 363 ? -38.320 4.880 1.899 1.00 78.19 363 SER A C 1
ATOM 2756 O O . SER A 1 363 ? -39.439 5.273 1.593 1.00 78.19 363 SER A O 1
ATOM 2758 N N . ALA A 1 364 ? -37.220 5.445 1.401 1.00 79.75 364 ALA A N 1
ATOM 2759 C CA . ALA A 1 364 ? -37.242 6.549 0.449 1.00 79.75 364 ALA A CA 1
ATOM 2760 C C . ALA A 1 364 ? -37.904 6.165 -0.889 1.00 79.75 364 ALA A C 1
ATOM 2762 O O . ALA A 1 364 ? -38.648 6.969 -1.449 1.00 79.75 364 ALA A O 1
ATOM 2763 N N . LEU A 1 365 ? -37.692 4.932 -1.368 1.00 82.69 365 LEU A N 1
ATOM 2764 C CA . LEU A 1 365 ? -38.354 4.390 -2.558 1.00 82.69 365 LEU A CA 1
ATOM 2765 C C . LEU A 1 365 ? -39.870 4.308 -2.374 1.00 82.69 365 LEU A C 1
ATOM 2767 O O . LEU A 1 365 ? -40.606 4.690 -3.281 1.00 82.69 365 LEU A O 1
ATOM 2771 N N . PHE A 1 366 ? -40.332 3.843 -1.213 1.00 80.44 366 PHE A N 1
ATOM 2772 C CA . PHE A 1 366 ? -41.760 3.754 -0.907 1.00 80.44 366 PHE A CA 1
ATOM 2773 C C . PHE A 1 366 ? -42.408 5.129 -0.700 1.00 80.44 366 PHE A C 1
ATOM 2775 O O . PHE A 1 366 ? -43.528 5.334 -1.156 1.00 80.44 366 PHE A O 1
ATOM 2782 N N . SER A 1 367 ? -41.715 6.073 -0.057 1.00 80.06 367 SER A N 1
ATOM 2783 C CA . SER A 1 367 ? -42.291 7.383 0.281 1.00 80.06 367 SER A CA 1
ATOM 2784 C C . SER A 1 367 ? -42.238 8.405 -0.856 1.00 80.06 367 SER A C 1
ATOM 2786 O O . SER A 1 367 ? -43.146 9.218 -0.985 1.00 80.06 367 SER A O 1
ATOM 2788 N N . GLY A 1 368 ? -41.174 8.406 -1.662 1.00 76.12 368 GLY A N 1
ATOM 2789 C CA . GLY A 1 368 ? -40.934 9.437 -2.684 1.00 76.12 368 GLY A CA 1
ATOM 2790 C C . GLY A 1 368 ? -40.443 8.888 -4.018 1.00 76.12 368 GLY A C 1
ATOM 2791 O O . GLY A 1 368 ? -39.884 9.628 -4.828 1.00 76.12 368 GLY A O 1
ATOM 2792 N N . GLY A 1 369 ? -40.625 7.587 -4.247 1.00 83.81 369 GLY A N 1
ATOM 2793 C CA . GLY A 1 369 ? -40.242 6.929 -5.484 1.00 83.81 369 GLY A CA 1
ATOM 2794 C C . GLY A 1 369 ? -38.732 6.804 -5.672 1.00 83.81 369 GLY A C 1
ATOM 2795 O O . GLY A 1 369 ? -37.901 7.107 -4.811 1.00 83.81 369 GLY A O 1
ATOM 2796 N N . ALA A 1 370 ? -38.362 6.324 -6.854 1.00 79.25 370 ALA A N 1
ATOM 2797 C CA . ALA A 1 370 ? -36.974 6.050 -7.189 1.00 79.25 370 ALA A CA 1
ATOM 2798 C C . ALA A 1 370 ? -36.051 7.295 -7.162 1.00 79.25 370 ALA A C 1
ATOM 2800 O O . ALA A 1 370 ? -34.897 7.131 -6.760 1.00 79.25 370 ALA A O 1
ATOM 2801 N N . PRO A 1 371 ? -36.500 8.524 -7.500 1.00 74.75 371 PRO A N 1
ATOM 2802 C CA . PRO A 1 371 ? -35.671 9.724 -7.351 1.00 74.75 371 PRO A CA 1
ATOM 2803 C C . PRO A 1 371 ? -35.262 10.007 -5.897 1.00 74.75 371 PRO A C 1
ATOM 2805 O O . PRO A 1 371 ? -34.090 10.288 -5.636 1.00 74.75 371 PRO A O 1
ATOM 2808 N N . LEU A 1 372 ? -36.188 9.871 -4.936 1.00 75.12 372 LEU A N 1
ATOM 2809 C CA . LEU A 1 372 ? -35.882 10.061 -3.514 1.00 75.12 372 LEU A CA 1
ATOM 2810 C C . LEU A 1 372 ? -34.979 8.936 -2.989 1.00 75.12 372 LEU A C 1
ATOM 2812 O O . LEU A 1 372 ? -34.003 9.208 -2.290 1.00 75.12 372 LEU A O 1
ATOM 2816 N N . ALA A 1 373 ? -35.240 7.684 -3.379 1.00 80.50 373 ALA A N 1
ATOM 2817 C CA . ALA A 1 373 ? -34.373 6.551 -3.044 1.00 80.50 373 ALA A CA 1
ATOM 2818 C C . ALA A 1 373 ? -32.928 6.782 -3.493 1.00 80.50 373 ALA A C 1
ATOM 2820 O O . ALA A 1 373 ? -31.986 6.581 -2.726 1.00 80.50 373 ALA A O 1
ATOM 2821 N N . GLN A 1 374 ? -32.752 7.258 -4.727 1.00 76.62 374 GLN A N 1
ATOM 2822 C CA . GLN A 1 374 ? -31.443 7.620 -5.244 1.00 76.62 374 GLN A CA 1
ATOM 2823 C C . GLN A 1 374 ? -30.811 8.755 -4.441 1.00 76.62 374 GLN A C 1
ATOM 2825 O O . GLN A 1 374 ? -29.653 8.636 -4.054 1.00 76.62 374 GLN A O 1
ATOM 2830 N N . ALA A 1 375 ? -31.548 9.840 -4.193 1.00 72.81 375 ALA A N 1
ATOM 2831 C CA . ALA A 1 375 ? -31.071 10.991 -3.430 1.00 72.81 375 ALA A CA 1
ATOM 2832 C C . ALA A 1 375 ? -30.529 10.577 -2.052 1.00 72.81 375 ALA A C 1
ATOM 2834 O O . ALA A 1 375 ? -29.464 11.027 -1.647 1.00 72.81 375 ALA A O 1
ATOM 2835 N N . VAL A 1 376 ? -31.204 9.650 -1.375 1.00 77.56 376 VAL A N 1
ATOM 2836 C CA . VAL A 1 376 ? -30.858 9.221 -0.016 1.00 77.56 376 VAL A CA 1
ATOM 2837 C C . VAL A 1 376 ? -29.736 8.174 0.032 1.00 77.56 376 VAL A C 1
ATOM 2839 O O . VAL A 1 376 ? -28.966 8.137 0.988 1.00 77.56 376 VAL A O 1
ATOM 2842 N N . LEU A 1 377 ? -29.596 7.349 -1.007 1.00 77.44 377 LEU A N 1
ATOM 2843 C CA . LEU A 1 377 ? -28.535 6.338 -1.114 1.00 77.44 377 LEU A CA 1
ATOM 2844 C C . LEU A 1 377 ? -27.203 6.888 -1.662 1.00 77.44 377 LEU A C 1
ATOM 2846 O O . LEU A 1 377 ? -26.182 6.208 -1.583 1.00 77.44 377 LEU A O 1
ATOM 2850 N N . ARG A 1 378 ? -27.212 8.095 -2.240 1.00 70.56 378 ARG A N 1
ATOM 2851 C CA . ARG A 1 378 ? -26.054 8.749 -2.879 1.00 70.56 378 ARG A CA 1
ATOM 2852 C C . ARG A 1 378 ? -24.984 9.351 -1.961 1.00 70.56 378 ARG A C 1
ATOM 2854 O O . ARG A 1 378 ? -23.859 9.452 -2.453 1.00 70.56 378 ARG A O 1
ATOM 2861 N N . PRO A 1 379 ? -25.261 9.815 -0.725 1.00 69.44 379 PRO A N 1
ATOM 2862 C CA . PRO A 1 379 ? -24.216 10.367 0.125 1.00 69.44 379 PRO A CA 1
ATOM 2863 C C . PRO A 1 379 ? -23.094 9.347 0.317 1.00 69.44 379 PRO A C 1
ATOM 2865 O O . PRO A 1 379 ? -23.336 8.170 0.582 1.00 69.44 379 PRO A O 1
ATOM 2868 N N . ASP A 1 380 ? -21.854 9.795 0.152 1.00 69.75 380 ASP A N 1
ATOM 2869 C CA . ASP A 1 380 ? -20.692 8.932 0.297 1.00 69.75 380 ASP A CA 1
ATOM 2870 C C . ASP A 1 380 ? -20.327 8.809 1.779 1.00 69.75 380 ASP A C 1
ATOM 2872 O O . ASP A 1 380 ? -19.706 9.691 2.373 1.00 69.75 380 ASP A O 1
ATOM 2876 N N . PHE A 1 381 ? -20.752 7.714 2.405 1.00 69.50 381 PHE A N 1
ATOM 2877 C CA . PHE A 1 381 ? -20.463 7.433 3.814 1.00 69.50 381 PHE A CA 1
ATOM 2878 C C . PHE A 1 381 ? -19.040 6.921 4.050 1.00 69.50 381 PHE A C 1
ATOM 2880 O O . PHE A 1 381 ? -18.592 6.863 5.196 1.00 69.50 381 PHE A O 1
ATOM 2887 N N . PHE A 1 382 ? -18.323 6.522 2.995 1.00 73.62 382 PHE A N 1
ATOM 2888 C CA . PHE A 1 382 ? -17.175 5.630 3.140 1.00 73.62 382 PHE A CA 1
ATOM 2889 C C . PHE A 1 382 ? -15.878 6.238 2.642 1.00 73.62 382 PHE A C 1
ATOM 2891 O O . PHE A 1 382 ? -14.851 6.088 3.311 1.00 73.62 382 PHE A O 1
ATOM 2898 N N . SER A 1 383 ? -15.895 6.932 1.502 1.00 73.94 383 SER A N 1
ATOM 2899 C CA . SER A 1 383 ? -14.662 7.468 0.929 1.00 73.94 383 SER A CA 1
ATOM 2900 C C . SER A 1 383 ? -13.962 8.452 1.861 1.00 73.94 383 SER A C 1
ATOM 2902 O O . SER A 1 383 ? -12.758 8.280 2.034 1.00 73.94 383 SER A O 1
ATOM 2904 N N . PRO A 1 384 ? -14.631 9.408 2.544 1.00 76.00 384 PRO A N 1
ATOM 2905 C CA . PRO A 1 384 ? -13.936 10.321 3.453 1.00 76.00 384 PRO A CA 1
ATOM 2906 C C . PRO A 1 384 ? -13.176 9.586 4.566 1.00 76.00 384 PRO A C 1
ATOM 2908 O O . PRO A 1 384 ? -12.006 9.873 4.814 1.00 76.00 384 PRO A O 1
ATOM 2911 N N . VAL A 1 385 ? -13.798 8.573 5.179 1.00 81.38 385 VAL A N 1
ATOM 2912 C CA . VAL A 1 385 ? -13.198 7.768 6.258 1.00 81.38 385 VAL A CA 1
ATOM 2913 C C . VAL A 1 385 ? -12.040 6.914 5.732 1.00 81.38 385 VAL A C 1
ATOM 2915 O O . VAL A 1 385 ? -10.983 6.835 6.359 1.00 81.38 385 VAL A O 1
ATOM 2918 N N . LEU A 1 386 ? -12.212 6.292 4.563 1.00 77.69 386 LEU A N 1
ATOM 2919 C CA . LEU A 1 386 ? -11.178 5.499 3.892 1.00 77.69 386 LEU A CA 1
ATOM 2920 C C . LEU A 1 386 ? -9.956 6.342 3.528 1.00 77.69 386 LEU A C 1
ATOM 2922 O O . LEU A 1 386 ? -8.818 5.938 3.782 1.00 77.69 386 LEU A O 1
ATOM 2926 N N . VAL A 1 387 ? -10.199 7.501 2.921 1.00 76.25 387 VAL A N 1
ATOM 2927 C CA . VAL A 1 387 ? -9.167 8.445 2.499 1.00 76.25 387 VAL A CA 1
ATOM 2928 C C . VAL A 1 387 ? -8.448 8.997 3.718 1.00 76.25 387 VAL A C 1
ATOM 2930 O O . VAL A 1 387 ? -7.223 8.913 3.767 1.00 76.25 387 VAL A O 1
ATOM 2933 N N . HIS A 1 388 ? -9.186 9.450 4.736 1.00 82.81 388 HIS A N 1
ATOM 2934 C CA . HIS A 1 388 ? -8.603 9.915 5.989 1.00 82.81 388 HIS A CA 1
ATOM 2935 C C . HIS A 1 388 ? -7.712 8.848 6.619 1.00 82.81 388 HIS A C 1
ATOM 2937 O O . HIS A 1 388 ? -6.558 9.126 6.910 1.00 82.81 388 HIS A O 1
ATOM 2943 N N . ARG A 1 389 ? -8.190 7.607 6.757 1.00 82.44 389 ARG A N 1
ATOM 2944 C CA . ARG A 1 389 ? -7.398 6.535 7.371 1.00 82.44 389 ARG A CA 1
ATOM 2945 C C . ARG A 1 389 ? -6.105 6.258 6.614 1.00 82.44 389 ARG A C 1
ATOM 2947 O O . ARG A 1 389 ? -5.089 5.992 7.242 1.00 82.44 389 ARG A O 1
ATOM 2954 N N . ARG A 1 390 ? -6.127 6.304 5.280 1.00 78.75 390 ARG A N 1
ATOM 2955 C CA . ARG A 1 390 ? -4.922 6.116 4.459 1.00 78.75 390 ARG A CA 1
ATOM 2956 C C . ARG A 1 390 ? -3.961 7.300 4.562 1.00 78.75 390 ARG A C 1
ATOM 2958 O O . ARG A 1 390 ? -2.756 7.084 4.555 1.00 78.75 390 ARG A O 1
ATOM 2965 N N . ILE A 1 391 ? -4.479 8.522 4.666 1.00 79.00 391 ILE A N 1
ATOM 2966 C CA . ILE A 1 391 ? -3.663 9.723 4.874 1.00 79.00 391 ILE A CA 1
ATOM 2967 C C . ILE A 1 391 ? -3.059 9.710 6.280 1.00 79.00 391 ILE A C 1
ATOM 2969 O O . ILE A 1 391 ? -1.847 9.788 6.398 1.00 79.00 391 ILE A O 1
ATOM 2973 N N . ALA A 1 392 ? -3.859 9.491 7.322 1.00 82.69 392 ALA A N 1
ATOM 2974 C CA . ALA A 1 392 ? -3.387 9.359 8.698 1.00 82.69 392 ALA A CA 1
ATOM 2975 C C . ALA A 1 392 ? -2.354 8.230 8.827 1.00 82.69 392 ALA A C 1
ATOM 2977 O O . ALA A 1 392 ? -1.334 8.390 9.484 1.00 82.69 392 ALA A O 1
ATOM 2978 N N . ALA A 1 393 ? -2.564 7.103 8.140 1.00 82.12 393 ALA A N 1
ATOM 2979 C CA . ALA A 1 393 ? -1.585 6.022 8.079 1.00 82.12 393 ALA A CA 1
ATOM 2980 C C . ALA A 1 393 ? -0.236 6.477 7.522 1.00 82.12 393 ALA A C 1
ATOM 2982 O O . ALA A 1 393 ? 0.818 6.171 8.078 1.00 82.12 393 ALA A O 1
ATOM 2983 N N . ALA A 1 394 ? -0.294 7.214 6.417 1.00 79.69 394 ALA A N 1
ATOM 2984 C CA . ALA A 1 394 ? 0.865 7.776 5.762 1.00 79.69 394 ALA A CA 1
ATOM 2985 C C . ALA A 1 394 ? 1.575 8.807 6.651 1.00 79.69 394 ALA A C 1
ATOM 2987 O O . ALA A 1 394 ? 2.798 8.793 6.728 1.00 79.69 394 ALA A O 1
ATOM 2988 N N . GLU A 1 395 ? 0.819 9.656 7.348 1.00 82.38 395 GLU A N 1
ATOM 2989 C CA . GLU A 1 395 ? 1.332 10.648 8.297 1.00 82.38 395 GLU A CA 1
ATOM 2990 C C . GLU A 1 395 ? 2.026 9.986 9.489 1.00 82.38 395 GLU A C 1
ATOM 2992 O O . GLU A 1 395 ? 3.151 10.357 9.812 1.00 82.38 395 GLU A O 1
ATOM 2997 N N . ILE A 1 396 ? 1.414 8.959 10.090 1.00 86.75 396 ILE A N 1
ATOM 2998 C CA . ILE A 1 396 ? 2.032 8.184 11.173 1.00 86.75 396 ILE A CA 1
ATOM 2999 C C . ILE A 1 396 ? 3.328 7.549 10.678 1.00 86.75 396 ILE A C 1
ATOM 3001 O O . ILE A 1 396 ? 4.368 7.721 11.303 1.00 86.75 396 ILE A O 1
ATOM 3005 N N . ALA A 1 397 ? 3.296 6.852 9.540 1.00 84.38 397 ALA A N 1
ATOM 3006 C CA . ALA A 1 397 ? 4.490 6.221 8.986 1.00 84.38 397 ALA A CA 1
ATOM 3007 C C . ALA A 1 397 ? 5.604 7.241 8.711 1.00 84.38 397 ALA A C 1
ATOM 3009 O O . ALA A 1 397 ? 6.770 6.965 8.973 1.00 84.38 397 ALA A O 1
ATOM 3010 N N . LEU A 1 398 ? 5.245 8.429 8.224 1.00 80.62 398 LEU A N 1
ATOM 3011 C CA . LEU A 1 398 ? 6.170 9.519 7.942 1.00 80.62 398 LEU A CA 1
ATOM 3012 C C . LEU A 1 398 ? 6.778 10.124 9.218 1.00 80.62 398 LEU A C 1
ATOM 3014 O O . LEU A 1 398 ? 7.970 10.428 9.236 1.00 80.62 398 LEU A O 1
ATOM 3018 N N . HIS A 1 399 ? 5.982 10.280 10.276 1.00 84.88 399 HIS A N 1
ATOM 3019 C CA . HIS A 1 399 ? 6.424 10.768 11.589 1.00 84.88 399 HIS A CA 1
ATOM 3020 C C . HIS A 1 399 ? 7.310 9.744 12.305 1.00 84.88 399 HIS A C 1
ATOM 3022 O O . HIS A 1 399 ? 8.350 10.089 12.857 1.00 84.88 399 HIS A O 1
ATOM 3028 N N . LEU A 1 400 ? 6.943 8.462 12.248 1.00 87.19 400 LEU A N 1
ATOM 3029 C CA . LEU A 1 400 ? 7.738 7.363 12.800 1.00 87.19 400 LEU A CA 1
ATOM 3030 C C . LEU A 1 400 ? 9.066 7.200 12.052 1.00 87.19 400 LEU A C 1
ATOM 3032 O O . LEU A 1 400 ? 10.118 7.066 12.679 1.00 87.19 400 LEU A O 1
ATOM 3036 N N . ALA A 1 401 ? 9.041 7.337 10.726 1.00 83.44 401 ALA A N 1
ATOM 3037 C CA . ALA A 1 401 ? 10.235 7.326 9.892 1.00 83.44 401 ALA A CA 1
ATOM 3038 C C . ALA A 1 401 ? 11.266 8.390 10.297 1.00 83.44 401 ALA A C 1
ATOM 3040 O O . ALA A 1 401 ? 12.464 8.112 10.282 1.00 83.44 401 ALA A O 1
ATOM 3041 N N . GLN A 1 402 ? 10.822 9.587 10.700 1.00 81.81 402 GLN A N 1
ATOM 3042 C CA . GLN A 1 402 ? 11.720 10.649 11.183 1.00 81.81 402 GLN A CA 1
ATOM 3043 C C . GLN A 1 402 ? 12.477 10.270 12.455 1.00 81.81 402 GLN A C 1
ATOM 3045 O O . GLN A 1 402 ? 13.526 10.844 12.726 1.00 81.81 402 GLN A O 1
ATOM 3050 N N . ARG A 1 403 ? 11.970 9.300 13.219 1.00 84.94 403 ARG A N 1
ATOM 3051 C CA . ARG A 1 403 ? 12.604 8.809 14.447 1.00 84.94 403 ARG A CA 1
ATOM 3052 C C . ARG A 1 403 ? 13.379 7.514 14.268 1.00 84.94 403 ARG A C 1
ATOM 3054 O O . ARG A 1 403 ? 13.778 6.912 15.258 1.00 84.94 403 ARG A O 1
ATOM 3061 N N . GLY A 1 404 ? 13.576 7.064 13.028 1.00 83.06 404 GLY A N 1
ATOM 3062 C CA . GLY A 1 404 ? 14.231 5.783 12.757 1.00 83.06 404 GLY A CA 1
ATOM 3063 C C . GLY A 1 404 ? 13.349 4.568 13.067 1.00 83.06 404 GLY A C 1
ATOM 3064 O O . GLY A 1 404 ? 13.858 3.452 13.178 1.00 83.06 404 GLY A O 1
ATOM 3065 N N . ILE A 1 405 ? 12.033 4.767 13.195 1.00 87.69 405 ILE A N 1
ATOM 3066 C CA . ILE A 1 405 ? 11.055 3.687 13.326 1.00 87.69 405 ILE A CA 1
ATOM 3067 C C . ILE A 1 405 ? 10.496 3.377 11.944 1.00 87.69 405 ILE A C 1
ATOM 3069 O O . ILE A 1 405 ? 10.069 4.254 11.193 1.00 87.69 405 ILE A O 1
ATOM 3073 N N . VAL A 1 406 ? 10.471 2.100 11.608 1.00 87.75 406 VAL A N 1
ATOM 3074 C CA . VAL A 1 406 ? 10.061 1.608 10.304 1.00 87.75 406 VAL A CA 1
ATOM 3075 C C . VAL A 1 406 ? 8.846 0.733 10.468 1.00 87.75 406 VAL A C 1
ATOM 3077 O O . VAL A 1 406 ? 8.853 -0.262 11.184 1.00 87.75 406 VAL A O 1
ATOM 3080 N N . VAL A 1 407 ? 7.803 1.085 9.740 1.00 89.06 407 VAL A N 1
ATOM 3081 C CA . VAL A 1 407 ? 6.569 0.317 9.693 1.00 89.06 407 VAL A CA 1
ATOM 3082 C C . VAL A 1 407 ? 6.542 -0.380 8.347 1.00 89.06 407 VAL A C 1
ATOM 3084 O O . VAL A 1 407 ? 6.621 0.272 7.314 1.00 89.06 407 VAL A O 1
ATOM 3087 N N . ARG A 1 408 ? 6.471 -1.705 8.339 1.00 85.94 408 ARG A N 1
ATOM 3088 C CA . ARG A 1 408 ? 6.291 -2.502 7.123 1.00 85.94 408 ARG A CA 1
ATOM 3089 C C . ARG A 1 408 ? 4.843 -2.897 6.916 1.00 85.94 408 ARG A C 1
ATOM 3091 O O . ARG A 1 408 ? 4.372 -2.841 5.788 1.00 85.94 408 ARG A O 1
ATOM 3098 N N . ASP A 1 409 ? 4.139 -3.247 7.989 1.00 86.44 409 ASP A N 1
ATOM 3099 C CA . ASP A 1 409 ? 2.718 -3.582 7.937 1.00 86.44 409 ASP A CA 1
ATOM 3100 C C . ASP A 1 409 ? 1.915 -2.575 8.762 1.00 86.44 409 ASP A C 1
ATOM 3102 O O . ASP A 1 409 ? 1.966 -2.542 9.993 1.00 86.44 409 ASP A O 1
ATOM 3106 N N . PHE A 1 410 ? 1.126 -1.756 8.069 1.00 83.44 410 PHE A N 1
ATOM 3107 C CA . PHE A 1 410 ? 0.263 -0.774 8.716 1.00 83.44 410 PHE A CA 1
ATOM 3108 C C . PHE A 1 410 ? -0.826 -1.425 9.583 1.00 83.44 410 PHE A C 1
ATOM 3110 O O . PHE A 1 410 ? -1.339 -0.809 10.518 1.00 83.44 410 PHE A O 1
ATOM 3117 N N . ARG A 1 411 ? -1.195 -2.680 9.306 1.00 84.44 411 ARG A N 1
ATOM 3118 C CA . ARG A 1 411 ? -2.129 -3.419 10.150 1.00 84.44 411 ARG A CA 1
ATOM 3119 C C . ARG A 1 411 ? -1.588 -3.573 11.565 1.00 84.44 411 ARG A C 1
ATOM 3121 O O . ARG A 1 411 ? -2.373 -3.429 12.493 1.00 84.44 411 ARG A O 1
ATOM 3128 N N . ALA A 1 412 ? -0.287 -3.789 11.737 1.00 89.31 412 ALA A N 1
ATOM 3129 C CA . ALA A 1 412 ? 0.305 -3.893 13.065 1.00 89.31 412 ALA A CA 1
ATOM 3130 C C . ALA A 1 412 ? 0.084 -2.606 13.876 1.00 89.31 412 ALA A C 1
ATOM 3132 O O . ALA A 1 412 ? -0.362 -2.683 15.015 1.00 89.31 412 ALA A O 1
ATOM 3133 N N . LEU A 1 413 ? 0.239 -1.424 13.264 1.00 88.81 413 LEU A N 1
ATOM 3134 C CA . LEU A 1 413 ? -0.104 -0.154 13.921 1.00 88.81 413 LEU A CA 1
ATOM 3135 C C . LEU A 1 413 ? -1.587 -0.046 14.292 1.00 88.81 413 LEU A C 1
ATOM 3137 O O . LEU A 1 413 ? -1.938 0.564 15.294 1.00 88.81 413 LEU A O 1
ATOM 3141 N N . LEU A 1 414 ? -2.483 -0.615 13.489 1.00 86.12 414 LEU A N 1
ATOM 3142 C CA . LEU A 1 414 ? -3.909 -0.619 13.808 1.00 86.12 414 LEU A CA 1
ATOM 3143 C C . LEU A 1 414 ? -4.239 -1.580 14.953 1.00 86.12 414 LEU A C 1
ATOM 3145 O O . LEU A 1 414 ? -5.129 -1.280 15.739 1.00 86.12 414 LEU A O 1
ATOM 3149 N N . GLU A 1 415 ? -3.539 -2.707 15.057 1.00 90.94 415 GLU A N 1
ATOM 3150 C CA . GLU A 1 415 ? -3.720 -3.675 16.144 1.00 90.94 415 GLU A CA 1
ATOM 3151 C C . GLU A 1 415 ? -3.125 -3.141 17.467 1.00 90.94 415 GLU A C 1
ATOM 3153 O O . GLU A 1 415 ? -3.680 -3.441 18.518 1.00 90.94 415 GLU A O 1
ATOM 3158 N N . ILE A 1 416 ? -2.122 -2.241 17.435 1.00 93.94 416 ILE A N 1
ATOM 3159 C CA . ILE A 1 416 ? -1.629 -1.506 18.630 1.00 93.94 416 ILE A CA 1
ATOM 3160 C C . ILE A 1 416 ? -2.768 -0.767 19.350 1.00 93.94 416 ILE A C 1
ATOM 3162 O O . ILE A 1 416 ? -2.770 -0.675 20.573 1.00 93.94 416 ILE A O 1
ATOM 3166 N N . ARG A 1 417 ? -3.771 -0.266 18.616 1.00 92.31 417 ARG A N 1
ATOM 3167 C CA . ARG A 1 417 ? -4.940 0.424 19.201 1.00 92.31 417 ARG A CA 1
ATOM 3168 C C . ARG A 1 417 ? -5.784 -0.469 20.101 1.00 92.31 417 ARG A C 1
ATOM 3170 O O . ARG A 1 417 ? -6.492 0.027 20.970 1.00 92.31 417 ARG A O 1
ATOM 3177 N N . HIS A 1 418 ? -5.763 -1.766 19.824 1.00 93.88 418 HIS A N 1
ATOM 3178 C CA . HIS A 1 418 ? -6.539 -2.770 20.536 1.00 93.88 418 HIS A CA 1
ATOM 3179 C C . HIS A 1 418 ? -5.689 -3.553 21.527 1.00 93.88 418 HIS A C 1
ATOM 3181 O O . HIS A 1 418 ? -6.239 -4.394 22.229 1.00 93.88 418 HIS A O 1
ATOM 3187 N N . ALA A 1 419 ? -4.382 -3.295 21.565 1.00 96.25 419 ALA A N 1
ATOM 3188 C CA . ALA A 1 419 ? -3.508 -3.907 22.534 1.00 96.25 419 ALA A CA 1
ATOM 3189 C C . ALA A 1 419 ? -3.802 -3.366 23.929 1.00 96.25 419 ALA A C 1
ATOM 3191 O O . ALA A 1 419 ? -3.920 -2.153 24.126 1.00 96.25 419 ALA A O 1
ATOM 3192 N N . ASP A 1 420 ? -3.906 -4.284 24.874 1.00 97.38 420 ASP A N 1
ATOM 3193 C CA . ASP A 1 420 ? -4.069 -4.048 26.303 1.00 97.38 420 ASP A CA 1
ATOM 3194 C C . ASP A 1 420 ? -2.807 -4.430 27.085 1.00 97.38 420 ASP A C 1
ATOM 3196 O O . ASP A 1 420 ? -2.654 -4.046 28.241 1.00 97.38 420 ASP A O 1
ATOM 3200 N N . GLU A 1 421 ? -1.854 -5.103 26.443 1.00 97.50 421 GLU A N 1
ATOM 3201 C CA . GLU A 1 421 ? -0.613 -5.528 27.071 1.00 97.50 421 GLU A CA 1
ATOM 3202 C C . GLU A 1 421 ? 0.616 -5.236 26.197 1.00 97.50 421 GLU A C 1
ATOM 3204 O O . GLU A 1 421 ? 0.586 -5.372 24.967 1.00 97.50 421 GLU A O 1
ATOM 3209 N N . ILE A 1 422 ? 1.725 -4.862 26.845 1.00 97.56 422 ILE A N 1
ATOM 3210 C CA . ILE A 1 422 ? 3.047 -4.787 26.220 1.00 97.56 422 ILE A CA 1
ATOM 3211 C C . ILE A 1 422 ? 4.032 -5.741 26.898 1.00 97.56 422 ILE A C 1
ATOM 3213 O O . ILE A 1 422 ? 4.227 -5.718 28.111 1.00 97.56 422 ILE A O 1
ATOM 3217 N N . LEU A 1 423 ? 4.679 -6.564 26.080 1.00 96.56 423 LEU A N 1
ATOM 3218 C CA . LEU A 1 423 ? 5.668 -7.558 26.461 1.00 96.56 423 LEU A CA 1
ATOM 3219 C C . LEU A 1 423 ? 7.047 -7.124 25.952 1.00 96.56 423 LEU A C 1
ATOM 3221 O O . LEU A 1 423 ? 7.272 -7.070 24.744 1.00 96.56 423 LEU A O 1
ATOM 3225 N N . LEU A 1 424 ? 7.973 -6.848 26.866 1.00 96.12 424 LEU A N 1
ATOM 3226 C CA . LEU A 1 424 ? 9.351 -6.452 26.594 1.00 96.12 424 LEU A CA 1
ATOM 3227 C C . LEU A 1 424 ? 10.309 -7.625 26.807 1.00 96.12 424 LEU A C 1
ATOM 3229 O O . LEU A 1 424 ? 10.255 -8.331 27.817 1.00 96.12 424 LEU A O 1
ATOM 3233 N N . ASP A 1 425 ? 11.223 -7.806 25.864 1.00 92.38 425 ASP A N 1
ATOM 3234 C CA . ASP A 1 425 ? 12.335 -8.740 25.986 1.00 92.38 425 ASP A CA 1
ATOM 3235 C C . ASP A 1 425 ? 13.556 -8.057 26.619 1.00 92.38 425 ASP A C 1
ATOM 3237 O O . ASP A 1 425 ? 14.063 -7.073 26.089 1.00 92.38 425 ASP A O 1
ATOM 3241 N N . ASP A 1 426 ? 14.068 -8.589 27.725 1.00 87.62 426 ASP A N 1
ATOM 3242 C CA . ASP A 1 426 ? 15.305 -8.118 28.374 1.00 87.62 426 ASP A CA 1
ATOM 3243 C C . ASP A 1 426 ? 16.565 -8.507 27.571 1.00 87.62 426 ASP A C 1
ATOM 3245 O O . ASP A 1 426 ? 17.672 -8.077 27.871 1.00 87.62 426 ASP A O 1
ATOM 3249 N N . GLY A 1 427 ? 16.417 -9.304 26.502 1.00 86.75 427 GLY A N 1
ATOM 3250 C CA . GLY A 1 427 ? 17.476 -9.482 25.501 1.00 86.75 427 GLY A CA 1
ATOM 3251 C C . GLY A 1 427 ? 17.793 -8.209 24.700 1.00 86.75 427 GLY A C 1
ATOM 3252 O O . GLY A 1 427 ? 18.727 -8.209 23.900 1.00 86.75 427 GLY A O 1
ATOM 3253 N N . VAL A 1 428 ? 17.009 -7.143 24.878 1.00 89.00 428 VAL A N 1
ATOM 3254 C CA . VAL A 1 428 ? 17.244 -5.812 24.316 1.00 89.00 428 VAL A CA 1
ATOM 3255 C C . VAL A 1 428 ? 17.897 -4.929 25.377 1.00 89.00 428 VAL A C 1
ATOM 3257 O O . VAL A 1 428 ? 17.404 -4.820 26.496 1.00 89.00 428 VAL A O 1
ATOM 3260 N N . GLU A 1 429 ? 18.971 -4.232 25.015 1.00 90.88 429 GLU A N 1
ATOM 3261 C CA . GLU A 1 429 ? 19.596 -3.239 25.893 1.00 90.88 429 GLU A CA 1
ATOM 3262 C C . GLU A 1 429 ? 18.777 -1.942 25.913 1.00 90.88 429 GLU A C 1
ATOM 3264 O O . GLU A 1 429 ? 19.068 -0.997 25.187 1.00 90.88 429 GLU A O 1
ATOM 3269 N N . TRP A 1 430 ? 17.708 -1.917 26.712 1.00 92.88 430 TRP A N 1
ATOM 3270 C CA . TRP A 1 430 ? 16.774 -0.793 26.775 1.00 92.88 430 TRP A CA 1
ATOM 3271 C C . TRP A 1 430 ? 17.443 0.512 27.209 1.00 92.88 430 TRP A C 1
ATOM 3273 O O . TRP A 1 430 ? 17.942 0.652 28.328 1.00 92.88 430 TRP A O 1
ATOM 3283 N N . GLU A 1 431 ? 17.362 1.514 26.342 1.00 92.44 431 GLU A N 1
ATOM 3284 C CA . GLU A 1 431 ? 17.715 2.882 26.666 1.00 92.44 431 GLU A CA 1
ATOM 3285 C C . GLU A 1 431 ? 16.544 3.534 27.417 1.00 92.44 431 GLU A C 1
ATOM 3287 O O . GLU A 1 431 ? 15.464 3.768 26.865 1.00 92.44 431 GLU A O 1
ATOM 3292 N N . THR A 1 432 ? 16.774 3.835 28.697 1.00 89.88 432 THR A N 1
ATOM 3293 C CA . THR A 1 432 ? 15.825 4.565 29.555 1.00 89.88 432 THR A CA 1
ATOM 3294 C C . THR A 1 432 ? 16.277 6.005 29.823 1.00 89.88 432 THR A C 1
ATOM 3296 O O . THR A 1 432 ? 15.770 6.644 30.746 1.00 89.88 432 THR A O 1
ATOM 3299 N N . SER A 1 433 ? 17.281 6.500 29.091 1.00 84.31 433 SER A N 1
ATOM 3300 C CA . SER A 1 433 ? 17.755 7.878 29.216 1.00 84.31 433 SER A CA 1
ATOM 3301 C C . SER A 1 433 ? 16.592 8.817 28.856 1.00 84.31 433 SER A C 1
ATOM 3303 O O . SER A 1 433 ? 15.964 8.698 27.806 1.00 84.31 433 SER A O 1
ATOM 3305 N N . GLY A 1 434 ? 16.222 9.699 29.784 1.00 84.50 434 GLY A N 1
ATOM 3306 C CA . GLY A 1 434 ? 15.085 10.612 29.610 1.00 84.50 434 GLY A CA 1
ATOM 3307 C C . GLY A 1 434 ? 13.739 10.127 30.157 1.00 84.50 434 GLY A C 1
ATOM 3308 O O . GLY A 1 434 ? 12.765 10.862 30.025 1.00 84.50 434 GLY A O 1
ATOM 3309 N N . LEU A 1 435 ? 13.672 8.956 30.799 1.00 89.38 435 LEU A N 1
ATOM 3310 C CA . LEU A 1 435 ? 12.503 8.535 31.578 1.00 89.38 435 LEU A CA 1
ATOM 3311 C C . LEU A 1 435 ? 12.868 8.420 33.059 1.00 89.38 435 LEU A C 1
ATOM 3313 O O . LEU A 1 435 ? 13.892 7.828 33.412 1.00 89.38 435 LEU A O 1
ATOM 3317 N N . ALA A 1 436 ? 12.022 8.966 33.931 1.00 95.31 436 ALA A N 1
ATOM 3318 C CA . ALA A 1 436 ? 12.140 8.730 35.364 1.00 95.31 436 ALA A CA 1
ATOM 3319 C C . ALA A 1 436 ? 11.847 7.247 35.693 1.00 95.31 436 ALA A C 1
ATOM 3321 O O . ALA A 1 436 ? 11.122 6.581 34.945 1.00 95.31 436 ALA A O 1
ATOM 3322 N N . PRO A 1 437 ? 12.370 6.702 36.808 1.00 95.56 437 PRO A N 1
ATOM 3323 C CA . PRO A 1 437 ? 12.044 5.343 37.233 1.00 95.56 437 PRO A CA 1
ATOM 3324 C C . PRO A 1 437 ? 10.527 5.121 37.329 1.00 95.56 437 PRO A C 1
ATOM 3326 O O . PRO A 1 437 ? 9.814 5.896 37.963 1.00 95.56 437 PRO A O 1
ATOM 3329 N N . GLY A 1 438 ? 10.034 4.077 36.667 1.00 95.75 438 GLY A N 1
ATOM 3330 C CA . GLY A 1 438 ? 8.617 3.726 36.587 1.00 95.75 438 GLY A CA 1
ATOM 3331 C C . GLY A 1 438 ? 7.795 4.563 35.600 1.00 95.75 438 GLY A C 1
ATOM 3332 O O . GLY A 1 438 ? 6.625 4.253 35.373 1.00 95.75 438 GLY A O 1
ATOM 3333 N N . GLU A 1 439 ? 8.372 5.603 34.985 1.00 96.75 439 GLU A N 1
ATOM 3334 C CA . GLU A 1 439 ? 7.630 6.504 34.097 1.00 96.75 439 GLU A CA 1
ATOM 3335 C C . GLU A 1 439 ? 7.094 5.779 32.863 1.00 96.75 439 GLU A C 1
ATOM 3337 O O . GLU A 1 439 ? 5.965 6.049 32.456 1.00 96.75 439 GLU A O 1
ATOM 3342 N N . PHE A 1 440 ? 7.863 4.845 32.293 1.00 97.00 440 PHE A N 1
ATOM 3343 C CA . PHE A 1 440 ? 7.419 4.066 31.136 1.00 97.00 440 PHE A CA 1
ATOM 3344 C C . PHE A 1 440 ? 6.128 3.298 31.443 1.00 97.00 440 PHE A C 1
ATOM 3346 O O . PHE A 1 440 ? 5.124 3.505 30.767 1.00 97.00 440 PHE A O 1
ATOM 3353 N N . GLY A 1 441 ? 6.120 2.470 32.492 1.00 97.12 441 GLY A N 1
ATOM 3354 C CA . GLY A 1 441 ? 4.950 1.692 32.900 1.00 97.12 441 GLY A CA 1
ATOM 3355 C C . GLY A 1 441 ? 3.750 2.576 33.238 1.00 97.12 441 GLY A C 1
ATOM 3356 O O . GLY A 1 441 ? 2.632 2.282 32.818 1.00 97.12 441 GLY A O 1
ATOM 3357 N N . ARG A 1 442 ? 3.980 3.718 33.905 1.00 97.62 442 ARG A N 1
ATOM 3358 C CA . ARG A 1 442 ? 2.923 4.707 34.170 1.00 97.62 442 ARG A CA 1
ATOM 3359 C C . ARG A 1 442 ? 2.331 5.268 32.875 1.00 97.62 442 ARG A C 1
ATOM 3361 O O . ARG A 1 442 ? 1.113 5.288 32.736 1.00 97.62 442 ARG A O 1
ATOM 3368 N N . ARG A 1 443 ? 3.167 5.679 31.914 1.00 97.25 443 ARG A N 1
ATOM 3369 C CA . ARG A 1 443 ? 2.700 6.176 30.609 1.00 97.25 443 ARG A CA 1
ATOM 3370 C C . ARG A 1 443 ? 1.957 5.103 29.821 1.00 97.25 443 ARG A C 1
ATOM 3372 O O . ARG A 1 443 ? 0.930 5.402 29.230 1.00 97.25 443 ARG A O 1
ATOM 3379 N N . MET A 1 444 ? 2.429 3.856 29.830 1.00 97.25 444 MET A N 1
ATOM 3380 C CA . MET A 1 444 ? 1.722 2.735 29.198 1.00 97.25 444 MET A CA 1
ATOM 3381 C C . MET A 1 444 ? 0.322 2.545 29.805 1.00 97.25 444 MET A C 1
ATOM 3383 O O . MET A 1 444 ? -0.643 2.365 29.062 1.00 97.25 444 MET A O 1
ATOM 3387 N N . ALA A 1 445 ? 0.190 2.672 31.129 1.00 97.19 445 ALA A N 1
ATOM 3388 C CA . ALA A 1 445 ? -1.096 2.613 31.823 1.00 97.19 445 ALA A CA 1
ATOM 3389 C C . ALA A 1 445 ? -2.017 3.807 31.508 1.00 97.19 445 ALA A C 1
ATOM 3391 O O . ALA A 1 445 ? -3.203 3.609 31.250 1.00 97.19 445 ALA A O 1
ATOM 3392 N N . GLU A 1 446 ? -1.488 5.035 31.460 1.00 96.81 446 GLU A N 1
ATOM 3393 C CA . GLU A 1 446 ? -2.224 6.234 31.009 1.00 96.81 446 GLU A CA 1
ATOM 3394 C C . GLU A 1 446 ? -2.693 6.091 29.558 1.00 96.81 446 GLU A C 1
ATOM 3396 O O . GLU A 1 446 ? -3.801 6.487 29.190 1.00 96.81 446 GLU A O 1
ATOM 3401 N N . LEU A 1 447 ? -1.864 5.444 28.744 1.00 95.56 447 LEU A N 1
ATOM 3402 C CA . LEU A 1 447 ? -2.195 5.040 27.396 1.00 95.56 447 LEU A CA 1
ATOM 3403 C C . LEU A 1 447 ? -3.084 3.812 27.365 1.00 95.56 447 LEU A C 1
ATOM 3405 O O . LEU A 1 447 ? -3.272 3.324 26.276 1.00 95.56 447 LEU A O 1
ATOM 3409 N N . GLY A 1 448 ? -3.660 3.316 28.459 1.00 95.50 448 GLY A N 1
ATOM 3410 C CA . GLY A 1 448 ? -4.653 2.241 28.463 1.00 95.50 448 GLY A CA 1
ATOM 3411 C C . GLY A 1 448 ? -4.114 0.850 28.127 1.00 95.50 448 GLY A C 1
ATOM 3412 O O . GLY A 1 448 ? -4.852 0.057 27.539 1.00 95.50 448 GLY A O 1
ATOM 3413 N N . LEU A 1 449 ? -2.850 0.567 28.447 1.00 96.88 449 LEU A N 1
ATOM 3414 C CA . LEU A 1 449 ? -2.345 -0.797 28.602 1.00 96.88 449 LEU A CA 1
ATOM 3415 C C . LEU A 1 449 ? -2.487 -1.214 30.068 1.00 96.88 449 LEU A C 1
ATOM 3417 O O . LEU A 1 449 ? -1.986 -0.536 30.961 1.00 96.88 449 LEU A O 1
ATOM 3421 N N . SER A 1 450 ? -3.165 -2.327 30.329 1.00 96.38 450 SER A N 1
ATOM 3422 C CA . SER A 1 450 ? -3.345 -2.853 31.682 1.00 96.38 450 SER A CA 1
ATOM 3423 C C . SER A 1 450 ? -2.069 -3.462 32.253 1.00 96.38 450 SER A C 1
ATOM 3425 O O . SER A 1 450 ? -1.885 -3.457 33.469 1.00 96.38 450 SER A O 1
ATOM 3427 N N . GLU A 1 451 ? -1.191 -3.998 31.400 1.00 96.69 451 GLU A N 1
ATOM 3428 C CA . GLU A 1 451 ? 0.007 -4.709 31.843 1.00 96.69 451 GLU A CA 1
ATOM 3429 C C . GLU A 1 451 ? 1.255 -4.338 31.027 1.00 96.69 451 GLU A C 1
ATOM 3431 O O . GLU A 1 451 ? 1.215 -4.183 29.805 1.00 96.69 451 GLU A O 1
ATOM 3436 N N . THR A 1 452 ? 2.382 -4.200 31.735 1.00 97.31 452 THR A N 1
ATOM 3437 C CA . THR A 1 452 ? 3.731 -4.066 31.170 1.00 97.31 452 THR A CA 1
ATOM 3438 C C . THR A 1 452 ? 4.571 -5.221 31.693 1.00 97.31 452 THR A C 1
ATOM 3440 O O . THR A 1 452 ? 4.876 -5.286 32.886 1.00 97.31 452 THR A O 1
ATOM 3443 N N . VAL A 1 453 ? 4.932 -6.141 30.808 1.00 97.06 453 VAL A N 1
ATOM 3444 C CA . VAL A 1 453 ? 5.550 -7.418 31.163 1.00 97.06 453 VAL A CA 1
ATOM 3445 C C . VAL A 1 453 ? 6.983 -7.471 30.659 1.00 97.06 453 VAL A C 1
ATOM 3447 O O . VAL A 1 453 ? 7.234 -7.181 29.497 1.00 97.06 453 VAL A O 1
ATOM 3450 N N . LEU A 1 454 ? 7.931 -7.868 31.509 1.00 95.50 454 LEU A N 1
ATOM 3451 C CA . LEU A 1 454 ? 9.348 -8.011 31.145 1.00 95.50 454 LEU A CA 1
ATOM 3452 C C . LEU A 1 454 ? 9.798 -9.479 31.222 1.00 95.50 454 LEU A C 1
ATOM 3454 O O . LEU A 1 454 ? 9.648 -10.116 32.263 1.00 95.50 454 LEU A O 1
ATOM 3458 N N . PHE A 1 455 ? 10.393 -10.018 30.155 1.00 93.19 455 PHE A N 1
ATOM 3459 C CA . PHE A 1 455 ? 10.979 -11.369 30.141 1.00 93.19 455 PHE A CA 1
ATOM 3460 C C . PHE A 1 455 ? 12.506 -11.336 30.179 1.00 93.19 455 PHE A C 1
ATOM 3462 O O . PHE A 1 455 ? 13.132 -10.871 29.232 1.00 93.19 455 PHE A O 1
ATOM 3469 N N . ARG A 1 456 ? 13.100 -11.920 31.226 1.00 90.25 456 ARG A N 1
ATOM 3470 C CA . ARG A 1 456 ? 14.550 -11.946 31.477 1.00 90.25 456 ARG A CA 1
ATOM 3471 C C . ARG A 1 456 ? 15.215 -13.239 30.997 1.00 90.25 456 ARG A C 1
ATOM 3473 O O . ARG A 1 456 ? 14.668 -14.306 31.270 1.00 90.25 456 ARG A O 1
ATOM 3480 N N . PRO A 1 457 ? 16.377 -13.203 30.319 1.00 85.06 457 PRO A N 1
ATOM 3481 C CA . PRO A 1 457 ? 17.034 -14.404 29.808 1.00 85.06 457 PRO A CA 1
ATOM 3482 C C . PRO A 1 457 ? 17.689 -15.281 30.884 1.00 85.06 457 PRO A C 1
ATOM 3484 O O . PRO A 1 457 ? 17.744 -16.490 30.681 1.00 85.06 457 PRO A O 1
ATOM 3487 N N . ASN A 1 458 ? 18.155 -14.721 32.009 1.00 81.44 458 ASN A N 1
ATOM 3488 C CA . ASN A 1 458 ? 18.803 -15.485 33.082 1.00 81.44 458 ASN A CA 1
ATOM 3489 C C . ASN A 1 458 ? 18.613 -14.831 34.466 1.00 81.44 458 ASN A C 1
ATOM 3491 O O . ASN A 1 458 ? 18.350 -13.631 34.549 1.00 81.44 458 ASN A O 1
ATOM 3495 N N . ARG A 1 459 ? 18.724 -15.620 35.545 1.00 67.19 459 ARG A N 1
ATOM 3496 C CA . ARG A 1 459 ? 18.444 -15.188 36.930 1.00 67.19 459 ARG A CA 1
ATOM 3497 C C . ARG A 1 459 ? 19.604 -14.432 37.595 1.00 67.19 459 ARG A C 1
ATOM 3499 O O . ARG A 1 459 ? 19.329 -13.573 38.427 1.00 67.19 459 ARG A O 1
ATOM 3506 N N . ASP A 1 460 ? 20.851 -14.702 37.198 1.00 68.44 460 ASP A N 1
ATOM 3507 C CA . ASP A 1 460 ? 22.015 -14.424 38.060 1.00 68.44 460 ASP A CA 1
ATOM 3508 C C . ASP A 1 460 ? 23.008 -13.357 37.547 1.00 68.44 460 ASP A C 1
ATOM 3510 O O . ASP A 1 460 ? 23.865 -12.923 38.310 1.00 68.44 460 ASP A O 1
ATOM 3514 N N . ASP A 1 461 ? 22.889 -12.861 36.308 1.00 60.62 461 ASP A N 1
ATOM 3515 C CA . ASP A 1 461 ? 23.996 -12.099 35.687 1.00 60.62 461 ASP A CA 1
ATOM 3516 C C . ASP A 1 461 ? 23.888 -10.561 35.756 1.00 60.62 461 ASP A C 1
ATOM 3518 O O . ASP A 1 461 ? 24.848 -9.865 35.427 1.00 60.62 461 ASP A O 1
ATOM 3522 N N . ARG A 1 462 ? 22.753 -9.990 36.192 1.00 65.50 462 ARG A N 1
ATOM 3523 C CA . ARG A 1 462 ? 22.611 -8.529 36.376 1.00 65.50 462 ARG A CA 1
ATOM 3524 C C . ARG A 1 462 ? 21.768 -8.189 37.616 1.00 65.50 462 ARG A C 1
ATOM 3526 O O . ARG A 1 462 ? 20.574 -8.522 37.618 1.00 65.50 462 ARG A O 1
ATOM 3533 N N . PRO A 1 463 ? 22.325 -7.494 38.633 1.00 58.94 463 PRO A N 1
ATOM 3534 C CA . PRO A 1 463 ? 21.584 -6.956 39.780 1.00 58.94 463 PRO A CA 1
ATOM 3535 C C . PRO A 1 463 ? 20.762 -5.714 39.384 1.00 58.94 463 PRO A C 1
ATOM 3537 O O . PRO A 1 463 ? 20.806 -4.682 40.044 1.00 58.94 463 PRO A O 1
ATOM 3540 N N . ASP A 1 464 ? 20.043 -5.795 38.264 1.00 65.75 464 ASP A N 1
ATOM 3541 C CA . ASP A 1 464 ? 19.391 -4.641 37.665 1.00 65.75 464 ASP A CA 1
ATOM 3542 C C . ASP A 1 464 ? 17.977 -4.445 38.209 1.00 65.75 464 ASP A C 1
ATOM 3544 O O . ASP A 1 464 ? 17.074 -5.257 37.978 1.00 65.75 464 ASP A O 1
ATOM 3548 N N . ASP A 1 465 ? 17.766 -3.265 38.792 1.00 88.06 465 ASP A N 1
ATOM 3549 C CA . ASP A 1 465 ? 16.471 -2.636 39.072 1.00 88.06 465 ASP A CA 1
ATOM 3550 C C . ASP A 1 465 ? 15.657 -2.351 37.792 1.00 88.06 465 ASP A C 1
ATOM 3552 O O . ASP A 1 465 ? 14.764 -1.509 37.796 1.00 88.06 465 ASP A O 1
ATOM 3556 N N . LEU A 1 466 ? 15.938 -3.007 36.658 1.00 90.19 466 LEU A N 1
ATOM 3557 C CA . LEU A 1 466 ? 15.275 -2.741 35.382 1.00 90.19 466 LEU A CA 1
ATOM 3558 C C . LEU A 1 466 ? 13.744 -2.889 35.455 1.00 90.19 466 LEU A C 1
ATOM 3560 O O . LEU A 1 466 ? 13.068 -1.980 34.970 1.00 90.19 466 LEU A O 1
ATOM 3564 N N . PRO A 1 467 ? 13.159 -3.931 36.094 1.00 93.75 467 PRO A N 1
ATOM 3565 C CA . PRO A 1 467 ? 11.709 -3.993 36.281 1.00 93.75 467 PRO A CA 1
ATOM 3566 C C . PRO A 1 467 ? 11.159 -2.754 37.001 1.00 93.75 467 PRO A C 1
ATOM 3568 O O . PRO A 1 467 ? 10.136 -2.215 36.591 1.00 93.75 467 PRO A O 1
ATOM 3571 N N . VAL A 1 468 ? 11.861 -2.261 38.027 1.00 93.88 468 VAL A N 1
ATOM 3572 C CA . VAL A 1 468 ? 11.466 -1.074 38.805 1.00 93.88 468 VAL A CA 1
ATOM 3573 C C . VAL A 1 468 ? 11.649 0.205 37.983 1.00 93.88 468 VAL A C 1
ATOM 3575 O O . VAL A 1 468 ? 10.754 1.044 37.933 1.00 93.88 468 VAL A O 1
ATOM 3578 N N . ARG A 1 469 ? 12.773 0.337 37.273 1.00 93.69 469 ARG A N 1
ATOM 3579 C CA . ARG A 1 469 ? 13.097 1.483 36.411 1.00 93.69 469 ARG A CA 1
ATOM 3580 C C . ARG A 1 469 ? 12.131 1.627 35.244 1.00 93.69 469 ARG A C 1
ATOM 3582 O O . ARG A 1 469 ? 11.763 2.746 34.911 1.00 93.69 469 ARG A O 1
ATOM 3589 N N . ILE A 1 470 ? 11.717 0.522 34.634 1.00 95.25 470 ILE A N 1
ATOM 3590 C CA . ILE A 1 470 ? 10.710 0.527 33.569 1.00 95.25 470 ILE A CA 1
ATOM 3591 C C . ILE A 1 470 ? 9.301 0.666 34.168 1.00 95.25 470 ILE A C 1
ATOM 3593 O O . ILE A 1 470 ? 8.416 1.219 33.525 1.00 95.25 470 ILE A O 1
ATOM 3597 N N . GLY A 1 471 ? 9.080 0.217 35.405 1.00 96.31 471 GLY A N 1
ATOM 3598 C CA . GLY A 1 471 ? 7.743 0.130 35.996 1.00 96.31 471 GLY A CA 1
ATOM 3599 C C . GLY A 1 471 ? 6.959 -1.062 35.452 1.00 96.31 471 GLY A C 1
ATOM 3600 O O . GLY A 1 471 ? 5.768 -0.947 35.173 1.00 96.31 471 GLY A O 1
ATOM 3601 N N . ALA A 1 472 ? 7.632 -2.196 35.246 1.00 96.44 472 ALA A N 1
ATOM 3602 C CA . ALA A 1 472 ? 6.998 -3.430 34.804 1.00 96.44 472 ALA A CA 1
ATOM 3603 C C . ALA A 1 472 ? 6.033 -3.947 35.883 1.00 96.44 472 ALA A C 1
ATOM 3605 O O . ALA A 1 472 ? 6.420 -4.142 37.036 1.00 96.44 472 ALA A O 1
ATOM 3606 N N . THR A 1 473 ? 4.782 -4.203 35.502 1.00 97.12 473 THR A N 1
ATOM 3607 C CA . THR A 1 473 ? 3.755 -4.745 36.403 1.00 97.12 473 THR A CA 1
ATOM 3608 C C . THR A 1 473 ? 3.992 -6.222 36.696 1.00 97.12 473 THR A C 1
ATOM 3610 O O . THR A 1 473 ? 3.678 -6.701 37.785 1.00 97.12 473 THR A O 1
ATOM 3613 N N . ARG A 1 474 ? 4.568 -6.951 35.732 1.00 95.88 474 ARG A N 1
ATOM 3614 C CA . ARG A 1 474 ? 4.998 -8.344 35.879 1.00 95.88 474 ARG A CA 1
ATOM 3615 C C . ARG A 1 474 ? 6.370 -8.531 35.255 1.00 95.88 474 ARG A C 1
ATOM 3617 O O . ARG A 1 474 ? 6.705 -7.913 34.248 1.00 95.88 474 ARG A O 1
ATOM 3624 N N . HIS A 1 475 ? 7.162 -9.426 35.825 1.00 94.00 475 HIS A N 1
ATOM 3625 C CA . HIS A 1 475 ? 8.401 -9.860 35.202 1.00 94.00 475 HIS A CA 1
ATOM 3626 C C . HIS A 1 475 ? 8.565 -11.367 35.364 1.00 94.00 475 HIS A C 1
ATOM 3628 O O . HIS A 1 475 ? 8.233 -11.937 36.402 1.00 94.00 475 HIS A O 1
ATOM 3634 N N . PHE A 1 476 ? 9.073 -12.007 34.319 1.00 93.50 476 PHE A N 1
ATOM 3635 C CA . PHE A 1 476 ? 9.300 -13.443 34.271 1.00 93.50 476 PHE A CA 1
ATOM 3636 C C . PHE A 1 476 ? 10.767 -13.709 33.969 1.00 93.50 476 PHE A C 1
ATOM 3638 O O . PHE A 1 476 ? 11.373 -13.040 33.134 1.00 93.50 476 PHE A O 1
ATOM 3645 N N . VAL A 1 477 ? 11.337 -14.718 34.619 1.00 90.75 477 VAL A N 1
ATOM 3646 C CA . VAL A 1 477 ? 12.638 -15.268 34.231 1.00 90.75 477 VAL A CA 1
ATOM 3647 C C . VAL A 1 477 ? 12.377 -16.419 33.267 1.00 90.75 477 VAL A C 1
ATOM 3649 O O . VAL A 1 477 ? 11.565 -17.304 33.559 1.00 90.75 477 VAL A O 1
ATOM 3652 N N . ARG A 1 478 ? 13.035 -16.401 32.103 1.00 87.50 478 ARG A N 1
ATOM 3653 C CA . ARG A 1 478 ? 12.902 -17.455 31.097 1.00 87.50 478 ARG A CA 1
ATOM 3654 C C . ARG A 1 478 ? 13.257 -18.797 31.723 1.00 87.50 478 ARG A C 1
ATOM 3656 O O . ARG A 1 478 ? 14.312 -18.975 32.319 1.00 87.50 478 ARG A O 1
ATOM 3663 N N . SER A 1 479 ? 12.351 -19.749 31.562 1.00 87.50 479 SER A N 1
ATOM 3664 C CA . SER A 1 479 ? 12.540 -21.143 31.958 1.00 87.50 479 SER A CA 1
ATOM 3665 C C . SER A 1 479 ? 12.014 -22.049 30.852 1.00 87.50 479 SER A C 1
ATOM 3667 O O . SER A 1 479 ? 11.322 -21.587 29.945 1.00 87.50 479 SER A O 1
ATOM 3669 N N . ALA A 1 480 ? 12.295 -23.351 30.932 1.00 84.50 480 ALA A N 1
ATOM 3670 C CA . ALA A 1 480 ? 11.771 -24.318 29.966 1.00 84.50 480 ALA A CA 1
ATOM 3671 C C . ALA A 1 480 ? 10.230 -24.278 29.854 1.00 84.50 480 ALA A C 1
ATOM 3673 O O . ALA A 1 480 ? 9.688 -24.516 28.778 1.00 84.50 480 ALA A O 1
ATOM 3674 N N . ALA A 1 481 ? 9.529 -23.935 30.943 1.00 86.00 481 ALA A N 1
ATOM 3675 C CA . ALA A 1 481 ? 8.072 -23.796 30.969 1.00 86.00 481 ALA A CA 1
ATOM 3676 C C . ALA A 1 481 ? 7.583 -22.378 30.600 1.00 86.00 481 ALA A C 1
ATOM 3678 O O . ALA A 1 481 ? 6.536 -22.219 29.968 1.00 86.00 481 ALA A O 1
ATOM 3679 N N . HIS A 1 482 ? 8.348 -21.342 30.959 1.00 87.44 482 HIS A N 1
ATOM 3680 C CA . HIS A 1 482 ? 7.969 -19.940 30.769 1.00 87.44 482 HIS A CA 1
ATOM 3681 C C . HIS A 1 482 ? 8.836 -19.313 29.685 1.00 87.44 482 HIS A C 1
ATOM 3683 O O . HIS A 1 482 ? 9.896 -18.741 29.947 1.00 87.44 482 HIS A O 1
ATOM 3689 N N . THR A 1 483 ? 8.365 -19.433 28.449 1.00 91.19 483 THR A N 1
ATOM 3690 C CA . THR A 1 483 ? 8.962 -18.787 27.281 1.00 91.19 483 THR A CA 1
ATOM 3691 C C . THR A 1 483 ? 8.050 -17.649 26.821 1.00 91.19 483 THR A C 1
ATOM 3693 O O . THR A 1 483 ? 6.833 -17.749 26.998 1.00 91.19 483 THR A O 1
ATOM 3696 N N . PRO A 1 484 ? 8.577 -16.600 26.163 1.00 91.75 484 PRO A N 1
ATOM 3697 C CA . PRO A 1 484 ? 7.727 -15.582 25.545 1.00 91.75 484 PRO A CA 1
ATOM 3698 C C . PRO A 1 484 ? 6.670 -16.198 24.614 1.00 91.75 484 PRO A C 1
ATOM 3700 O O . PRO A 1 484 ? 5.520 -15.778 24.601 1.00 91.75 484 PRO A O 1
ATOM 3703 N N . ALA A 1 485 ? 7.018 -17.267 23.889 1.00 91.50 485 ALA A N 1
ATOM 3704 C CA . ALA A 1 485 ? 6.104 -17.946 22.974 1.00 91.50 485 ALA A CA 1
ATOM 3705 C C . ALA A 1 485 ? 4.960 -18.712 23.668 1.00 91.50 485 ALA A C 1
ATOM 3707 O O . ALA A 1 485 ? 3.875 -18.807 23.086 1.00 91.50 485 ALA A O 1
ATOM 3708 N N . SER A 1 486 ? 5.185 -19.290 24.858 1.00 91.94 486 SER A N 1
ATOM 3709 C CA . SER A 1 486 ? 4.120 -19.929 25.649 1.00 91.94 486 SER A CA 1
ATOM 3710 C C . SER A 1 486 ? 3.229 -18.884 26.316 1.00 91.94 486 SER A C 1
ATOM 3712 O O . SER A 1 486 ? 2.009 -19.021 26.281 1.00 91.94 486 SER A O 1
ATOM 3714 N N . TYR A 1 487 ? 3.824 -17.798 26.805 1.00 93.94 487 TYR A N 1
ATOM 3715 C CA . TYR A 1 487 ? 3.105 -16.669 27.384 1.00 93.94 487 TYR A CA 1
ATOM 3716 C C . TYR A 1 487 ? 2.186 -15.968 26.372 1.00 93.94 487 TYR A C 1
ATOM 3718 O O . TYR A 1 487 ? 0.989 -15.837 26.614 1.00 93.94 487 TYR A O 1
ATOM 3726 N N . LEU A 1 488 ? 2.709 -15.621 25.189 1.00 94.19 488 LEU A N 1
ATOM 3727 C CA . LEU A 1 488 ? 1.918 -15.039 24.099 1.00 94.19 488 LEU A CA 1
ATOM 3728 C C . LEU A 1 488 ? 0.753 -15.951 23.690 1.00 94.19 488 LEU A C 1
ATOM 3730 O O . LEU A 1 488 ? -0.348 -15.474 23.433 1.00 94.19 488 LEU A O 1
ATOM 3734 N N . ALA A 1 489 ? 0.972 -17.270 23.641 1.00 93.19 489 ALA A N 1
ATOM 3735 C CA . ALA A 1 489 ? -0.090 -18.220 23.314 1.00 93.19 489 ALA A CA 1
ATOM 3736 C C . ALA A 1 489 ? -1.179 -18.270 24.400 1.00 93.19 489 ALA A C 1
ATOM 3738 O O . ALA A 1 489 ? -2.364 -18.289 24.070 1.00 93.19 489 ALA A O 1
ATOM 3739 N N . GLN A 1 490 ? -0.786 -18.259 25.676 1.00 94.81 490 GLN A N 1
ATOM 3740 C CA . GLN A 1 490 ? -1.709 -18.254 26.810 1.00 94.81 490 GLN A CA 1
ATOM 3741 C C . GLN A 1 490 ? -2.543 -16.971 26.857 1.00 94.81 490 GLN A C 1
ATOM 3743 O O . GLN A 1 490 ? -3.764 -17.038 26.956 1.00 94.81 490 GLN A O 1
ATOM 3748 N N . GLN A 1 491 ? -1.910 -15.808 26.740 1.00 95.69 491 GLN A N 1
ATOM 3749 C CA . GLN A 1 491 ? -2.615 -14.531 26.822 1.00 95.69 491 GLN A CA 1
ATOM 3750 C C . GLN A 1 491 ? -3.575 -14.319 25.646 1.00 95.69 491 GLN A C 1
ATOM 3752 O O . GLN A 1 491 ? -4.706 -13.875 25.835 1.00 95.69 491 GLN A O 1
ATOM 3757 N N . ARG A 1 492 ? -3.202 -14.758 24.438 1.00 93.81 492 ARG A N 1
ATOM 3758 C CA . ARG A 1 492 ? -4.127 -14.751 23.293 1.00 93.81 492 ARG A CA 1
ATOM 3759 C C . ARG A 1 492 ? -5.300 -15.705 23.479 1.00 93.81 492 ARG A C 1
ATOM 3761 O O . ARG A 1 492 ? -6.405 -15.384 23.049 1.00 93.81 492 ARG A O 1
ATOM 3768 N N . PHE A 1 493 ? -5.091 -16.854 24.127 1.00 95.06 493 PHE A N 1
ATOM 3769 C CA . PHE A 1 493 ? -6.188 -17.753 24.503 1.00 95.06 493 PHE A CA 1
ATOM 3770 C C . PHE A 1 493 ? -7.166 -17.080 25.479 1.00 95.06 493 PHE A C 1
ATOM 3772 O O . PHE A 1 493 ? -8.370 -17.301 25.380 1.00 95.06 493 PHE A O 1
ATOM 3779 N N . LEU A 1 494 ? -6.667 -16.209 26.358 1.00 96.44 494 LEU A N 1
ATOM 3780 C CA . LEU A 1 494 ? -7.477 -15.389 27.265 1.00 96.44 494 LEU A CA 1
ATOM 3781 C C . LEU A 1 494 ? -8.106 -14.153 26.592 1.00 96.44 494 LEU A C 1
ATOM 3783 O O . LEU A 1 494 ? -8.890 -13.450 27.220 1.00 96.44 494 LEU A O 1
ATOM 3787 N N . GLY A 1 495 ? -7.817 -13.907 25.311 1.00 95.88 495 GLY A N 1
ATOM 3788 C CA . GLY A 1 495 ? -8.380 -12.798 24.538 1.00 95.88 495 GLY A CA 1
ATOM 3789 C C . GLY A 1 495 ? -7.592 -11.488 24.615 1.00 95.88 495 GLY A C 1
ATOM 3790 O O . GLY A 1 495 ? -8.016 -10.514 23.990 1.00 95.88 495 GLY A O 1
ATOM 3791 N N . HIS A 1 496 ? -6.453 -11.467 25.312 1.00 96.12 496 HIS A N 1
ATOM 3792 C CA . HIS A 1 496 ? -5.558 -10.311 25.351 1.00 96.12 496 HIS A CA 1
ATOM 3793 C C . HIS A 1 496 ? -4.880 -10.082 23.996 1.00 96.12 496 HIS A C 1
ATOM 3795 O O . HIS A 1 496 ? -4.659 -11.012 23.209 1.00 96.12 496 HIS A O 1
ATOM 3801 N N . ARG A 1 497 ? -4.546 -8.821 23.724 1.00 96.06 497 ARG A N 1
ATOM 3802 C CA . ARG A 1 497 ? -3.883 -8.358 22.505 1.00 96.06 497 ARG A CA 1
ATOM 3803 C C . ARG A 1 497 ? -2.549 -7.742 22.878 1.00 96.06 497 ARG A C 1
ATOM 3805 O O . ARG A 1 497 ? -2.482 -6.719 23.552 1.00 96.06 497 ARG A O 1
ATOM 3812 N N . ILE A 1 498 ? -1.478 -8.363 22.402 1.00 96.19 498 ILE A N 1
ATOM 3813 C CA . ILE A 1 498 ? -0.154 -8.118 22.974 1.00 96.19 498 ILE A CA 1
ATOM 3814 C C . ILE A 1 498 ? 0.765 -7.481 21.940 1.00 96.19 498 ILE A C 1
ATOM 3816 O O . ILE A 1 498 ? 0.943 -8.000 20.828 1.00 96.19 498 ILE A O 1
ATOM 3820 N N . ILE A 1 499 ? 1.393 -6.378 22.344 1.00 96.69 499 ILE A N 1
ATOM 3821 C CA . ILE A 1 499 ? 2.550 -5.806 21.659 1.00 96.69 499 ILE A CA 1
ATOM 3822 C C . ILE A 1 499 ? 3.784 -6.527 22.180 1.00 96.69 499 ILE A C 1
ATOM 3824 O O . ILE A 1 499 ? 4.103 -6.422 23.358 1.00 96.69 499 ILE A O 1
ATOM 3828 N N . TYR A 1 500 ? 4.487 -7.254 21.318 1.00 95.81 500 TYR A N 1
ATOM 3829 C CA . TYR A 1 500 ? 5.718 -7.937 21.700 1.00 95.81 500 TYR A CA 1
ATOM 3830 C C . TYR A 1 500 ? 6.926 -7.214 21.125 1.00 95.81 500 TYR A C 1
ATOM 3832 O O . TYR A 1 500 ? 7.112 -7.194 19.908 1.00 95.81 500 TYR A O 1
ATOM 3840 N N . VAL A 1 501 ? 7.751 -6.645 21.998 1.00 95.06 501 VAL A N 1
ATOM 3841 C CA . VAL A 1 501 ? 8.950 -5.899 21.630 1.00 95.06 501 VAL A CA 1
ATOM 3842 C C . VAL A 1 501 ? 10.185 -6.721 21.972 1.00 95.06 501 VAL A C 1
ATOM 3844 O O . VAL A 1 501 ? 10.378 -7.099 23.128 1.00 95.06 501 VAL A O 1
ATOM 3847 N N . HIS A 1 502 ? 11.024 -7.019 20.980 1.00 91.94 502 HIS A N 1
ATOM 3848 C CA . HIS A 1 502 ? 12.133 -7.949 21.184 1.00 91.94 502 HIS A CA 1
ATOM 3849 C C . HIS A 1 502 ? 13.357 -7.681 20.311 1.00 91.94 502 HIS A C 1
ATOM 3851 O O . HIS A 1 502 ? 13.297 -6.995 19.289 1.00 91.94 502 HIS A O 1
ATOM 3857 N N . ALA A 1 503 ? 14.481 -8.277 20.714 1.00 88.00 503 ALA A N 1
ATOM 3858 C CA . ALA A 1 503 ? 15.724 -8.239 19.962 1.00 88.00 503 ALA A CA 1
ATOM 3859 C C . ALA A 1 503 ? 15.660 -9.207 18.776 1.00 88.00 503 ALA A C 1
ATOM 3861 O O . ALA A 1 503 ? 15.083 -10.294 18.861 1.00 88.00 503 ALA A O 1
ATOM 3862 N N . MET A 1 504 ? 16.320 -8.850 17.677 1.00 79.56 504 MET A N 1
ATOM 3863 C CA . MET A 1 504 ? 16.419 -9.699 16.485 1.00 79.56 504 MET A CA 1
ATOM 3864 C C . MET A 1 504 ? 17.455 -10.818 16.649 1.00 79.56 504 MET A C 1
ATOM 3866 O O . MET A 1 504 ? 18.484 -10.808 15.982 1.00 79.56 504 MET A O 1
ATOM 3870 N N . HIS A 1 505 ? 17.213 -11.767 17.559 1.00 73.06 505 HIS A N 1
ATOM 3871 C CA . HIS A 1 505 ? 18.098 -12.914 17.792 1.00 73.06 505 HIS A CA 1
ATOM 3872 C C . HIS A 1 505 ? 17.278 -14.207 17.983 1.00 73.06 505 HIS A C 1
ATOM 3874 O O . HIS A 1 505 ? 16.565 -14.347 18.973 1.00 73.06 505 HIS A O 1
ATOM 3880 N N . GLY A 1 506 ? 17.409 -15.177 17.064 1.00 62.62 506 GLY A N 1
ATOM 3881 C CA . GLY A 1 506 ? 16.882 -16.546 17.228 1.00 62.62 506 GLY A CA 1
ATOM 3882 C C . GLY A 1 506 ? 15.605 -16.906 16.448 1.00 62.62 506 GLY A C 1
ATOM 3883 O O . GLY A 1 506 ? 15.071 -16.109 15.681 1.00 62.62 506 GLY A O 1
ATOM 3884 N N . ALA A 1 507 ? 15.166 -18.166 16.603 1.00 54.44 507 ALA A N 1
ATOM 3885 C CA . ALA A 1 507 ? 13.976 -18.736 15.959 1.00 54.44 507 ALA A CA 1
ATOM 3886 C C . ALA A 1 507 ? 12.688 -18.046 16.432 1.00 54.44 507 ALA A C 1
ATOM 3888 O O . ALA A 1 507 ? 12.587 -17.662 17.588 1.00 54.44 507 ALA A O 1
ATOM 3889 N N . ASP A 1 508 ? 11.724 -17.934 15.520 1.00 62.28 508 ASP A N 1
ATOM 3890 C CA . ASP A 1 508 ? 10.818 -16.798 15.361 1.00 62.28 508 ASP A CA 1
ATOM 3891 C C . ASP A 1 508 ? 9.524 -16.819 16.235 1.00 62.28 508 ASP A C 1
ATOM 3893 O O . ASP A 1 508 ? 8.524 -17.439 15.851 1.00 62.28 508 ASP A O 1
ATOM 3897 N N . PRO A 1 509 ? 9.472 -16.117 17.389 1.00 60.47 509 PRO A N 1
ATOM 3898 C CA . PRO A 1 509 ? 8.232 -15.858 18.128 1.00 60.47 509 PRO A CA 1
ATOM 3899 C C . PRO A 1 509 ? 7.282 -14.851 17.444 1.00 60.47 509 PRO A C 1
ATOM 3901 O O . PRO A 1 509 ? 6.142 -14.717 17.900 1.00 60.47 509 PRO A O 1
ATOM 3904 N N . HIS A 1 510 ? 7.681 -14.168 16.358 1.00 64.31 510 HIS A N 1
ATOM 3905 C CA . HIS A 1 510 ? 6.854 -13.169 15.663 1.00 64.31 510 HIS A CA 1
ATOM 3906 C C . HIS A 1 510 ? 5.526 -13.760 15.188 1.00 64.31 510 HIS A C 1
ATOM 3908 O O . HIS A 1 510 ? 4.504 -13.078 15.219 1.00 64.31 510 HIS A O 1
ATOM 3914 N N . ALA A 1 511 ? 5.506 -15.042 14.805 1.00 61.66 511 ALA A N 1
ATOM 3915 C CA . ALA A 1 511 ? 4.298 -15.711 14.323 1.00 61.66 511 ALA A CA 1
ATOM 3916 C C . ALA A 1 511 ? 3.156 -15.749 15.360 1.00 61.66 511 ALA A C 1
ATOM 3918 O O . ALA A 1 511 ? 2.005 -16.015 15.002 1.00 61.66 511 ALA A O 1
ATOM 3919 N N . ARG A 1 512 ? 3.455 -15.510 16.646 1.00 77.50 512 ARG A N 1
ATOM 3920 C CA . ARG A 1 512 ? 2.493 -15.637 17.748 1.00 77.50 512 ARG A CA 1
ATOM 3921 C C . ARG A 1 512 ? 2.106 -14.328 18.424 1.00 77.50 512 ARG A C 1
ATOM 3923 O O . ARG A 1 512 ? 1.135 -14.367 19.169 1.00 77.50 512 ARG A O 1
ATOM 3930 N N . ALA A 1 513 ? 2.777 -13.208 18.171 1.00 85.62 513 ALA A N 1
ATOM 3931 C CA . ALA A 1 513 ? 2.341 -11.907 18.686 1.00 85.62 513 ALA A CA 1
ATOM 3932 C C . ALA A 1 513 ? 1.232 -11.303 17.804 1.00 85.62 513 ALA A C 1
ATOM 3934 O O . ALA A 1 513 ? 1.160 -11.594 16.609 1.00 85.62 513 ALA A O 1
ATOM 3935 N N . ASP A 1 514 ? 0.369 -10.457 18.374 1.00 91.00 514 ASP A N 1
ATOM 3936 C CA . ASP A 1 514 ? -0.561 -9.648 17.571 1.00 91.00 514 ASP A CA 1
ATOM 3937 C C . ASP A 1 514 ? 0.178 -8.492 16.888 1.00 91.00 514 ASP A C 1
ATOM 3939 O O . ASP A 1 514 ? -0.075 -8.203 15.718 1.00 91.00 514 ASP A O 1
ATOM 3943 N N . VAL A 1 515 ? 1.130 -7.879 17.605 1.00 93.06 515 VAL A N 1
ATOM 3944 C CA . VAL A 1 515 ? 1.988 -6.802 17.096 1.00 93.06 515 VAL A CA 1
ATOM 3945 C C . VAL A 1 515 ? 3.450 -7.062 17.481 1.00 93.06 515 VAL A C 1
ATOM 3947 O O . VAL A 1 515 ? 3.889 -6.642 18.551 1.00 93.06 515 VAL A O 1
ATOM 3950 N N . PRO A 1 516 ? 4.235 -7.740 16.628 1.00 93.56 516 PRO A N 1
ATOM 3951 C CA . PRO A 1 516 ? 5.678 -7.828 16.809 1.00 93.56 516 PRO A CA 1
ATOM 3952 C C . PRO A 1 516 ? 6.369 -6.498 16.469 1.00 93.56 516 PRO A C 1
ATOM 3954 O O . PRO A 1 516 ? 6.191 -5.959 15.374 1.00 93.56 516 PRO A O 1
ATOM 3957 N N . ILE A 1 517 ? 7.201 -6.006 17.386 1.00 94.00 517 ILE A N 1
ATOM 3958 C CA . ILE A 1 517 ? 8.097 -4.863 17.200 1.00 94.00 517 ILE A CA 1
ATOM 3959 C C . ILE A 1 517 ? 9.541 -5.349 17.367 1.00 94.00 517 ILE A C 1
ATOM 3961 O O . ILE A 1 517 ? 9.949 -5.794 18.439 1.00 94.00 517 ILE A O 1
ATOM 3965 N N . ALA A 1 518 ? 10.321 -5.260 16.294 1.00 92.94 518 ALA A N 1
ATOM 3966 C CA . ALA A 1 518 ? 11.722 -5.659 16.281 1.00 92.94 518 ALA A CA 1
ATOM 3967 C C . ALA A 1 518 ? 12.650 -4.502 16.652 1.00 92.94 518 ALA A C 1
ATOM 3969 O O . ALA A 1 518 ? 12.576 -3.430 16.058 1.00 92.94 518 ALA A O 1
ATOM 3970 N N . ILE A 1 519 ? 13.590 -4.743 17.558 1.00 92.56 519 ILE A N 1
ATOM 3971 C CA . ILE A 1 519 ? 14.593 -3.757 17.959 1.00 92.56 519 ILE A CA 1
ATOM 3972 C C . ILE A 1 519 ? 15.982 -4.164 17.457 1.00 92.56 519 ILE A C 1
ATOM 3974 O O . ILE A 1 519 ? 16.381 -5.330 17.557 1.00 92.56 519 ILE A O 1
ATOM 3978 N N . GLY A 1 520 ? 16.727 -3.183 16.944 1.00 88.00 520 GLY A N 1
ATOM 3979 C CA . GLY A 1 520 ? 18.148 -3.292 16.609 1.00 88.00 520 GLY A CA 1
ATOM 3980 C C . GLY A 1 520 ? 18.454 -3.175 15.111 1.00 88.00 520 GLY A C 1
ATOM 3981 O O . GLY A 1 520 ? 17.586 -3.396 14.272 1.00 88.00 520 GLY A O 1
ATOM 3982 N N . PRO A 1 521 ? 19.707 -2.879 14.728 1.00 78.81 521 PRO A N 1
ATOM 3983 C CA . PRO A 1 521 ? 20.080 -2.433 13.375 1.00 78.81 521 PRO A CA 1
ATOM 3984 C C . PRO A 1 521 ? 19.693 -3.414 12.257 1.00 78.81 521 PRO A C 1
ATOM 3986 O O . PRO A 1 521 ? 19.381 -3.014 11.135 1.00 78.81 521 PRO A O 1
ATOM 3989 N N . SER A 1 522 ? 19.645 -4.708 12.572 1.00 79.94 522 SER A N 1
ATOM 3990 C CA . SER A 1 522 ? 19.287 -5.773 11.635 1.00 79.94 522 SER A CA 1
ATOM 3991 C C . SER A 1 522 ? 17.803 -5.796 11.255 1.00 79.94 522 SER A C 1
ATOM 3993 O O . SER A 1 522 ? 17.436 -6.514 10.320 1.00 79.94 522 SER A O 1
ATOM 3995 N N . PHE A 1 523 ? 16.928 -5.031 11.924 1.00 79.44 523 PHE A N 1
ATOM 3996 C CA . PHE A 1 523 ? 15.494 -5.071 11.627 1.00 79.44 523 PHE A CA 1
ATOM 3997 C C . PHE A 1 523 ? 15.214 -4.659 10.171 1.00 79.44 523 PHE A C 1
ATOM 3999 O O . PHE A 1 523 ? 14.333 -5.244 9.544 1.00 79.44 523 PHE A O 1
ATOM 4006 N N . LEU A 1 524 ? 15.989 -3.721 9.597 1.00 72.00 524 LEU A N 1
ATOM 4007 C CA . LEU A 1 524 ? 15.859 -3.272 8.198 1.00 72.00 524 LEU A CA 1
ATOM 4008 C C . LEU A 1 524 ? 16.119 -4.397 7.191 1.00 72.00 524 LEU A C 1
ATOM 4010 O O . LEU A 1 524 ? 15.568 -4.376 6.091 1.00 72.00 524 LEU A O 1
ATOM 4014 N N . ILE A 1 525 ? 16.898 -5.398 7.597 1.00 72.62 525 ILE A N 1
ATOM 4015 C CA . ILE A 1 525 ? 17.306 -6.542 6.780 1.00 72.62 525 ILE A CA 1
ATOM 4016 C C . ILE A 1 525 ? 16.290 -7.681 6.887 1.00 72.62 525 ILE A C 1
ATOM 4018 O O . ILE A 1 525 ? 16.089 -8.425 5.930 1.00 72.62 525 ILE A O 1
ATOM 4022 N N . TYR A 1 526 ? 15.637 -7.824 8.040 1.00 76.56 526 TYR A N 1
ATOM 4023 C CA . TYR A 1 526 ? 14.751 -8.949 8.307 1.00 76.56 526 TYR A CA 1
ATOM 4024 C C . TYR A 1 526 ? 13.291 -8.615 7.986 1.00 76.56 526 TYR A C 1
ATOM 4026 O O . TYR A 1 526 ? 12.683 -7.849 8.729 1.00 76.56 526 TYR A O 1
ATOM 4034 N N . PRO A 1 527 ? 12.677 -9.197 6.944 1.00 70.12 527 PRO A N 1
ATOM 4035 C CA . PRO A 1 527 ? 11.353 -8.796 6.464 1.00 70.12 527 PRO A CA 1
ATOM 4036 C C . PRO A 1 527 ? 10.183 -9.217 7.370 1.00 70.12 527 PRO A C 1
ATOM 4038 O O . PRO A 1 527 ? 9.068 -8.755 7.148 1.00 70.12 527 PRO A O 1
ATOM 4041 N N . GLY A 1 528 ? 10.400 -10.090 8.362 1.00 79.62 528 GLY A N 1
ATOM 4042 C CA . GLY A 1 528 ? 9.315 -10.700 9.143 1.00 79.62 528 GLY A CA 1
ATOM 4043 C C . GLY A 1 528 ? 8.682 -9.803 10.211 1.00 79.62 528 GLY A C 1
ATOM 4044 O O . GLY A 1 528 ? 7.537 -10.036 10.588 1.00 79.62 528 GLY A O 1
ATOM 4045 N N . ALA A 1 529 ? 9.375 -8.755 10.667 1.00 85.88 529 ALA A N 1
ATOM 4046 C CA . ALA A 1 529 ? 8.830 -7.842 11.667 1.00 85.88 529 ALA A CA 1
ATOM 4047 C C . ALA A 1 529 ? 8.005 -6.718 11.003 1.00 85.88 529 ALA A C 1
ATOM 4049 O O . ALA A 1 529 ? 8.541 -5.995 10.148 1.00 85.88 529 ALA A O 1
ATOM 4050 N N . PRO A 1 530 ? 6.724 -6.543 11.383 1.00 89.69 530 PRO A N 1
ATOM 4051 C CA . PRO A 1 530 ? 5.846 -5.538 10.797 1.00 89.69 530 PRO A CA 1
ATOM 4052 C C . PRO A 1 530 ? 6.155 -4.119 11.273 1.00 89.69 530 PRO A C 1
ATOM 4054 O O . PRO A 1 530 ? 5.846 -3.168 10.559 1.00 89.69 530 PRO A O 1
ATOM 4057 N N . VAL A 1 531 ? 6.775 -3.965 12.443 1.00 91.94 531 VAL A N 1
ATOM 4058 C CA . VAL A 1 531 ? 7.328 -2.703 12.942 1.00 91.94 531 VAL A CA 1
ATOM 4059 C C . VAL A 1 531 ? 8.747 -2.978 13.427 1.00 91.94 531 VAL A C 1
ATOM 4061 O O . VAL A 1 531 ? 9.006 -4.019 14.030 1.00 91.94 531 VAL A O 1
ATOM 4064 N N . GLY A 1 532 ? 9.672 -2.069 13.150 1.00 91.12 532 GLY A N 1
ATOM 4065 C CA . GLY A 1 532 ? 11.040 -2.147 13.634 1.00 91.12 532 GLY A CA 1
ATOM 4066 C C . GLY A 1 532 ? 11.581 -0.790 14.064 1.00 91.12 532 GLY A C 1
ATOM 4067 O O . GLY A 1 532 ? 11.150 0.242 13.556 1.00 91.12 532 GLY A O 1
ATOM 4068 N N . GLN A 1 533 ? 12.512 -0.791 15.007 1.00 90.81 533 GLN A N 1
ATOM 4069 C CA . GLN A 1 533 ? 13.127 0.405 15.574 1.00 90.81 533 GLN A CA 1
ATOM 4070 C C . GLN A 1 533 ? 14.639 0.195 15.662 1.00 90.81 533 GLN A C 1
ATOM 4072 O O . GLN A 1 533 ? 15.107 -0.857 16.106 1.00 90.81 533 GLN A O 1
ATOM 4077 N N . SER A 1 534 ? 15.420 1.184 15.219 1.00 86.50 534 SER A N 1
ATOM 4078 C CA . SER A 1 534 ? 16.885 1.057 15.195 1.00 86.50 534 SER A CA 1
ATOM 4079 C C . SER A 1 534 ? 17.482 1.082 16.593 1.00 86.50 534 SER A C 1
ATOM 4081 O O . SER A 1 534 ? 18.408 0.325 16.875 1.00 86.50 534 SER A O 1
ATOM 4083 N N . ASN A 1 535 ? 16.916 1.926 17.457 1.00 88.69 535 ASN A N 1
ATOM 4084 C CA . ASN A 1 535 ? 17.426 2.201 18.790 1.00 88.69 535 ASN A CA 1
ATOM 4085 C C . ASN A 1 535 ? 16.468 1.611 19.831 1.00 88.69 535 ASN A C 1
ATOM 4087 O O . ASN A 1 535 ? 15.262 1.777 19.690 1.00 88.69 535 ASN A O 1
ATOM 4091 N N . PRO A 1 536 ? 16.955 0.962 20.893 1.00 92.00 536 PRO A N 1
ATOM 4092 C CA . PRO A 1 536 ? 16.124 0.384 21.950 1.00 92.00 536 PRO A CA 1
ATOM 4093 C C . PRO A 1 536 ? 15.556 1.441 22.917 1.00 92.00 536 PRO A C 1
ATOM 4095 O O . PRO A 1 536 ? 15.636 1.290 24.131 1.00 92.00 536 PRO A O 1
ATOM 4098 N N . ASN A 1 537 ? 15.003 2.537 22.399 1.00 94.62 537 ASN A N 1
ATOM 4099 C CA . ASN A 1 537 ? 14.581 3.681 23.199 1.00 94.62 537 ASN A CA 1
ATOM 4100 C C . ASN A 1 537 ? 13.113 3.549 23.634 1.00 94.62 537 ASN A C 1
ATOM 4102 O O . ASN A 1 537 ? 12.202 3.554 22.799 1.00 94.62 537 ASN A O 1
ATOM 4106 N N . LEU A 1 538 ? 12.881 3.461 24.947 1.00 95.19 538 LEU A N 1
ATOM 4107 C CA . LEU A 1 538 ? 11.539 3.295 25.516 1.00 95.19 538 LEU A CA 1
ATOM 4108 C C . LEU A 1 538 ? 10.645 4.533 25.340 1.00 95.19 538 LEU A C 1
ATOM 4110 O O . LEU A 1 538 ? 9.434 4.389 25.176 1.00 95.19 538 LEU A O 1
ATOM 4114 N N . ALA A 1 539 ? 11.211 5.743 25.319 1.00 94.06 539 ALA A N 1
ATOM 4115 C CA . ALA A 1 539 ? 10.434 6.965 25.102 1.00 94.06 539 ALA A CA 1
ATOM 4116 C C . ALA A 1 539 ? 9.857 7.016 23.678 1.00 94.06 539 ALA A C 1
ATOM 4118 O O . ALA A 1 539 ? 8.711 7.415 23.477 1.00 94.06 539 ALA A O 1
ATOM 4119 N N . GLN A 1 540 ? 10.613 6.528 22.691 1.00 92.50 540 GLN A N 1
ATOM 4120 C CA . GLN A 1 540 ? 10.122 6.373 21.322 1.00 92.50 540 GLN A CA 1
ATOM 4121 C C . GLN A 1 540 ? 8.971 5.355 21.225 1.00 92.50 540 GLN A C 1
ATOM 4123 O O . GLN A 1 540 ? 8.037 5.582 20.457 1.00 92.50 540 GLN A O 1
ATOM 4128 N N . LEU A 1 541 ? 8.984 4.272 22.016 1.00 94.44 541 LEU A N 1
ATOM 4129 C CA . LEU A 1 541 ? 7.856 3.332 22.084 1.00 94.44 541 LEU A CA 1
ATOM 4130 C C . LEU A 1 541 ? 6.598 3.994 22.664 1.00 94.44 541 LEU A C 1
ATOM 4132 O O . LEU A 1 541 ? 5.523 3.830 22.087 1.00 94.44 541 LEU A O 1
ATOM 4136 N N . CYS A 1 542 ? 6.726 4.776 23.746 1.00 95.06 542 CYS A N 1
ATOM 4137 C CA . CYS A 1 542 ? 5.617 5.587 24.273 1.00 95.06 542 CYS A CA 1
ATOM 4138 C C . CYS A 1 542 ? 5.010 6.456 23.180 1.00 95.06 542 CYS A C 1
ATOM 4140 O O . CYS A 1 542 ? 3.796 6.462 22.989 1.00 95.06 542 CYS A O 1
ATOM 4142 N N . GLU A 1 543 ? 5.861 7.123 22.408 1.00 91.50 543 GLU A N 1
ATOM 4143 C CA . GLU A 1 543 ? 5.397 8.001 21.351 1.00 91.50 543 GLU A CA 1
ATOM 4144 C C . GLU A 1 543 ? 4.676 7.260 20.212 1.00 91.50 543 GLU A C 1
ATOM 4146 O O . GLU A 1 543 ? 3.680 7.767 19.690 1.00 91.50 543 GLU A O 1
ATOM 4151 N N . ILE A 1 544 ? 5.124 6.053 19.833 1.00 93.38 544 ILE A N 1
ATOM 4152 C CA . ILE A 1 544 ? 4.389 5.225 18.860 1.00 93.38 544 ILE A CA 1
ATOM 4153 C C . ILE A 1 544 ? 2.956 5.009 19.350 1.00 93.38 544 ILE A C 1
ATOM 4155 O O . ILE A 1 544 ? 2.009 5.218 18.587 1.00 93.38 544 ILE A O 1
ATOM 4159 N N . LEU A 1 545 ? 2.789 4.600 20.612 1.00 95.19 545 LEU A N 1
ATOM 4160 C CA . LEU A 1 545 ? 1.471 4.336 21.182 1.00 95.19 545 LEU A CA 1
ATOM 4161 C C . LEU A 1 545 ? 0.631 5.611 21.312 1.00 95.19 545 LEU A C 1
ATOM 4163 O O . LEU A 1 545 ? -0.533 5.599 20.908 1.00 95.19 545 LEU A O 1
ATOM 4167 N N . GLU A 1 546 ? 1.211 6.705 21.812 1.00 94.56 546 GLU A N 1
ATOM 4168 C CA . GLU A 1 546 ? 0.564 8.021 21.911 1.00 94.56 546 GLU A CA 1
ATOM 4169 C C . GLU A 1 546 ? 0.020 8.459 20.548 1.00 94.56 546 GLU A C 1
ATOM 4171 O O . GLU A 1 546 ? -1.161 8.791 20.412 1.00 94.56 546 GLU A O 1
ATOM 4176 N N . LEU A 1 547 ? 0.854 8.395 19.510 1.00 92.69 547 LEU A N 1
ATOM 4177 C CA . LEU A 1 547 ? 0.482 8.797 18.161 1.00 92.69 547 LEU A CA 1
ATOM 4178 C C . LEU A 1 547 ? -0.611 7.894 17.577 1.00 92.69 547 LEU A C 1
ATOM 4180 O O . LEU A 1 547 ? -1.615 8.381 17.048 1.00 92.69 547 LEU A O 1
ATOM 4184 N N . VAL A 1 548 ? -0.451 6.573 17.691 1.00 92.56 548 VAL A N 1
ATOM 4185 C CA . VAL A 1 548 ? -1.432 5.609 17.182 1.00 92.56 548 VAL A CA 1
ATOM 4186 C C . VAL A 1 548 ? -2.786 5.775 17.878 1.00 92.56 548 VAL A C 1
ATOM 4188 O O . VAL A 1 548 ? -3.816 5.764 17.194 1.00 92.56 548 VAL A O 1
ATOM 4191 N N . ARG A 1 549 ? -2.815 5.978 19.201 1.00 92.94 549 ARG A N 1
ATOM 4192 C CA . ARG A 1 549 ? -4.060 6.182 19.959 1.00 92.94 549 ARG A CA 1
ATOM 4193 C C . ARG A 1 549 ? -4.677 7.554 19.695 1.00 92.94 549 ARG A C 1
ATOM 4195 O O . ARG A 1 549 ? -5.889 7.639 19.502 1.00 92.94 549 ARG A O 1
ATOM 4202 N N . LYS A 1 550 ? -3.874 8.611 19.542 1.00 91.94 550 LYS A N 1
ATOM 4203 C CA . LYS A 1 550 ? -4.367 9.936 19.128 1.00 91.94 550 LYS A CA 1
ATOM 4204 C C . LYS A 1 550 ? -5.119 9.869 17.796 1.00 91.94 550 LYS A C 1
ATOM 4206 O O . LYS A 1 550 ? -6.234 10.379 17.687 1.00 91.94 550 LYS A O 1
ATOM 4211 N N . THR A 1 551 ? -4.573 9.159 16.805 1.00 88.62 551 THR A N 1
ATOM 4212 C CA . THR A 1 551 ? -5.245 9.010 15.498 1.00 88.62 551 THR A CA 1
ATOM 4213 C C . THR A 1 551 ? -6.553 8.214 15.555 1.00 88.62 551 THR A C 1
ATOM 4215 O O . THR A 1 551 ? -7.400 8.367 14.677 1.00 88.62 551 THR A O 1
ATOM 4218 N N . GLN A 1 552 ? -6.768 7.381 16.579 1.00 87.94 552 GLN A N 1
ATOM 4219 C CA . GLN A 1 552 ? -8.051 6.700 16.786 1.00 87.94 552 GLN A CA 1
ATOM 4220 C C . GLN A 1 552 ? -9.152 7.678 17.215 1.00 87.94 552 GLN A C 1
ATOM 4222 O O . GLN A 1 552 ? -10.289 7.562 16.746 1.00 87.94 552 GLN A O 1
ATOM 4227 N N . GLY A 1 553 ? -8.818 8.649 18.071 1.00 87.56 553 GLY A N 1
ATOM 4228 C CA . GLY A 1 553 ? -9.732 9.729 18.446 1.00 87.56 553 GLY A CA 1
ATOM 4229 C C . GLY A 1 553 ? -10.149 10.554 17.227 1.00 87.56 553 GLY A C 1
ATOM 4230 O O . GLY A 1 553 ? -11.339 10.776 17.006 1.00 87.56 553 GLY A O 1
ATOM 4231 N N . GLU A 1 554 ? -9.184 10.909 16.374 1.00 88.75 554 GLU A N 1
ATOM 4232 C CA . GLU A 1 554 ? -9.440 11.637 15.124 1.00 88.75 554 GLU A CA 1
ATOM 4233 C C . GLU A 1 554 ? -10.296 10.831 14.134 1.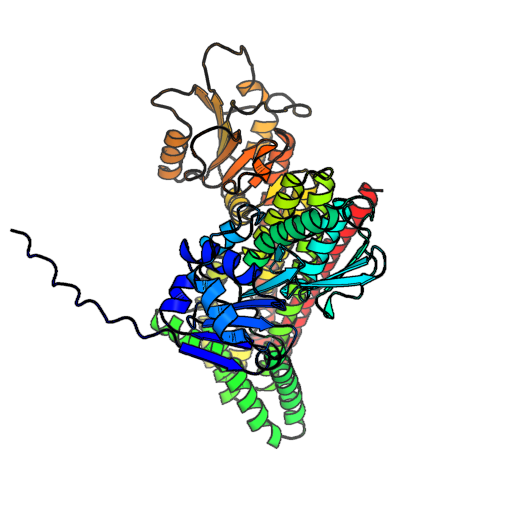00 88.75 554 GLU A C 1
ATOM 4235 O O . GLU A 1 554 ? -11.259 11.362 13.579 1.00 88.75 554 GLU A O 1
ATOM 4240 N N . GLU A 1 555 ? -10.018 9.532 13.961 1.00 85.94 555 GLU A N 1
ATOM 4241 C CA . GLU A 1 555 ? -10.828 8.659 13.100 1.00 85.94 555 GLU A CA 1
ATOM 4242 C C . GLU A 1 555 ? -12.279 8.576 13.598 1.00 85.94 555 GLU A C 1
ATOM 4244 O O . GLU A 1 555 ? -13.212 8.590 12.794 1.00 85.94 555 GLU A O 1
ATOM 4249 N N . THR A 1 556 ? -12.482 8.508 14.916 1.00 87.25 556 THR A N 1
ATOM 4250 C CA . THR A 1 556 ? -13.821 8.471 15.523 1.00 87.25 556 THR A CA 1
ATOM 4251 C C . THR A 1 556 ? -14.551 9.795 15.313 1.00 87.25 556 THR A C 1
ATOM 4253 O O . THR A 1 556 ? -15.706 9.789 14.893 1.00 87.25 556 THR A O 1
ATOM 4256 N N . ALA A 1 557 ? -13.871 10.928 15.506 1.00 87.56 557 ALA A N 1
ATOM 4257 C CA . ALA A 1 557 ? -14.434 12.249 15.239 1.00 87.56 557 ALA A CA 1
ATOM 4258 C C . ALA A 1 557 ? -14.844 12.408 13.765 1.00 87.56 557 ALA A C 1
ATOM 4260 O O . ALA A 1 557 ? -15.951 12.857 13.477 1.00 87.56 557 ALA A O 1
ATOM 4261 N N . ILE A 1 558 ? -14.000 11.977 12.823 1.00 85.25 558 ILE A N 1
ATOM 4262 C CA . ILE A 1 558 ? -14.293 12.064 11.384 1.00 85.25 558 ILE A CA 1
ATOM 4263 C C . ILE A 1 558 ? -15.440 11.141 10.983 1.00 85.25 558 ILE A C 1
ATOM 4265 O O . ILE A 1 558 ? -16.283 11.545 10.180 1.00 85.25 558 ILE A O 1
ATOM 4269 N N . LYS A 1 559 ? -15.528 9.935 11.559 1.00 85.69 559 LYS A N 1
ATOM 4270 C CA . LYS A 1 559 ? -16.699 9.063 11.382 1.00 85.69 559 LYS A CA 1
ATOM 4271 C C . LYS A 1 559 ? -17.970 9.757 11.861 1.00 85.69 559 LYS A C 1
ATOM 4273 O O . LYS A 1 559 ? -18.930 9.821 11.100 1.00 85.69 559 LYS A O 1
ATOM 4278 N N . SER A 1 560 ? -17.958 10.331 13.064 1.00 85.56 560 SER A N 1
ATOM 4279 C CA . SER A 1 560 ? -19.110 11.048 13.619 1.0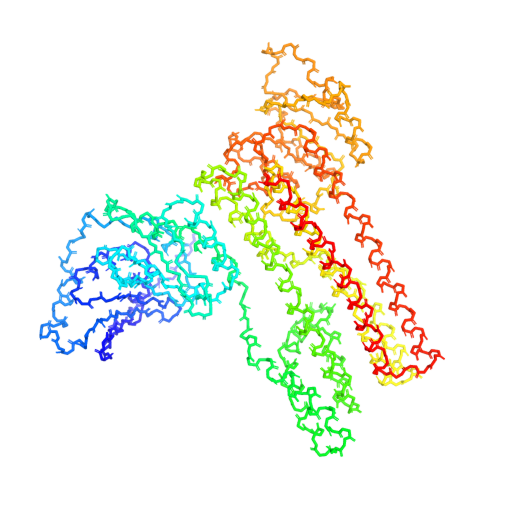0 85.56 560 SER A CA 1
ATOM 4280 C C . SER A 1 560 ? -19.516 12.247 12.762 1.00 85.56 560 SER A C 1
ATOM 4282 O O . SER A 1 560 ? -20.695 12.397 12.457 1.00 85.56 560 SER A O 1
ATOM 4284 N N . ILE A 1 561 ? -18.556 13.056 12.301 1.00 85.94 561 ILE A N 1
ATOM 4285 C CA . ILE A 1 561 ? -18.814 14.197 11.408 1.00 85.94 561 ILE A CA 1
ATOM 4286 C C . ILE A 1 561 ? -19.404 13.724 10.075 1.00 85.94 561 ILE A C 1
ATOM 4288 O O . ILE A 1 561 ? -20.382 14.297 9.606 1.00 85.94 561 ILE A O 1
ATOM 4292 N N . THR A 1 562 ? -18.849 12.663 9.482 1.00 83.19 562 THR A N 1
ATOM 4293 C CA . THR A 1 562 ? -19.333 12.107 8.205 1.00 83.19 562 THR A CA 1
ATOM 4294 C C . THR A 1 562 ? -20.766 11.588 8.342 1.00 83.19 562 THR A C 1
ATOM 4296 O O . THR A 1 562 ? -21.613 11.882 7.501 1.00 83.19 562 THR A O 1
ATOM 4299 N N . ILE A 1 563 ? -21.063 10.863 9.426 1.00 85.19 563 ILE A N 1
ATOM 4300 C CA . ILE A 1 563 ? -22.413 10.365 9.721 1.00 85.19 563 ILE A CA 1
ATOM 4301 C C . ILE A 1 563 ? -23.381 11.533 9.934 1.00 85.19 563 ILE A C 1
ATOM 4303 O O . ILE A 1 563 ? -24.447 11.546 9.323 1.00 85.19 563 ILE A O 1
ATOM 4307 N N . ALA A 1 564 ? -23.010 12.521 10.753 1.00 85.94 564 ALA A N 1
ATOM 4308 C CA . ALA A 1 564 ? -23.854 13.676 11.052 1.00 85.94 564 ALA A CA 1
ATOM 4309 C C . ALA A 1 564 ? -24.170 14.490 9.791 1.00 85.94 564 ALA A C 1
ATOM 4311 O O . ALA A 1 564 ? -25.327 14.797 9.520 1.00 85.94 564 ALA A O 1
ATOM 4312 N N . LEU A 1 565 ? -23.154 14.780 8.980 1.00 82.94 565 LEU A N 1
ATOM 4313 C CA . LEU A 1 565 ? -23.306 15.494 7.720 1.00 82.94 565 LEU A CA 1
ATOM 4314 C C . LEU A 1 565 ? -24.228 14.743 6.753 1.00 82.94 565 LEU A C 1
ATOM 4316 O O . LEU A 1 565 ? -25.148 15.338 6.198 1.00 82.94 565 LEU A O 1
ATOM 4320 N N . ASN A 1 566 ? -24.017 13.439 6.566 1.00 81.94 566 ASN A N 1
ATOM 4321 C CA . ASN A 1 566 ? -24.863 12.658 5.671 1.00 81.94 566 ASN A CA 1
ATOM 4322 C C . ASN A 1 566 ? -26.298 12.545 6.203 1.00 81.94 566 ASN A C 1
ATOM 4324 O O . ASN A 1 566 ? -27.235 12.603 5.412 1.00 81.94 566 ASN A O 1
ATOM 4328 N N . ALA A 1 567 ? -26.492 12.455 7.522 1.00 84.38 567 ALA A N 1
ATOM 4329 C CA . ALA A 1 567 ? -27.818 12.496 8.133 1.00 84.38 567 ALA A CA 1
ATOM 4330 C C . ALA A 1 567 ? -28.523 13.839 7.880 1.00 84.38 567 ALA A C 1
ATOM 4332 O O . ALA A 1 567 ? -29.700 13.847 7.523 1.00 84.38 567 ALA A O 1
ATOM 4333 N N . VAL A 1 568 ? -27.805 14.965 7.984 1.00 84.75 568 VAL A N 1
ATOM 4334 C CA . VAL A 1 568 ? -28.326 16.302 7.646 1.00 84.75 568 VAL A CA 1
ATOM 4335 C C . VAL A 1 568 ? -28.702 16.386 6.169 1.00 84.75 568 VAL A C 1
ATOM 4337 O O . VAL A 1 568 ? -29.788 16.863 5.845 1.00 84.75 568 VAL A O 1
ATOM 4340 N N . VAL A 1 569 ? -27.847 15.889 5.270 1.00 81.50 569 VAL A N 1
ATOM 4341 C CA . VAL A 1 569 ? -28.127 15.872 3.828 1.00 81.50 569 VAL A CA 1
ATOM 4342 C C . VAL A 1 569 ? -29.372 15.037 3.537 1.00 81.50 569 VAL A C 1
ATOM 4344 O O . VAL A 1 569 ? -30.268 15.524 2.856 1.00 81.50 569 VAL A O 1
ATOM 4347 N N . ILE A 1 570 ? -29.481 13.829 4.095 1.00 80.31 570 ILE A N 1
ATOM 4348 C CA . ILE A 1 570 ? -30.664 12.967 3.941 1.00 80.31 570 ILE A CA 1
ATOM 4349 C C . ILE A 1 570 ? -31.916 13.649 4.493 1.00 80.31 570 ILE A C 1
ATOM 4351 O O . ILE A 1 570 ? -32.945 13.665 3.820 1.00 80.31 570 ILE A O 1
ATOM 4355 N N . GLY A 1 571 ? -31.829 14.255 5.679 1.00 80.50 571 GLY A N 1
ATOM 4356 C CA . GLY A 1 571 ? -32.922 15.024 6.265 1.00 80.50 571 GLY A CA 1
ATOM 4357 C C . GLY A 1 571 ? -33.374 16.157 5.345 1.00 80.50 571 GLY A C 1
ATOM 4358 O O . GLY A 1 571 ? -34.562 16.288 5.073 1.00 80.50 571 GLY A O 1
ATOM 4359 N N . ALA A 1 572 ? -32.440 16.918 4.775 1.00 80.44 572 ALA A N 1
ATOM 4360 C CA . ALA A 1 572 ? -32.760 17.963 3.810 1.00 80.44 572 ALA A CA 1
ATOM 4361 C C . ALA A 1 572 ? -33.404 17.400 2.527 1.00 80.44 572 ALA A C 1
ATOM 4363 O O . ALA A 1 572 ? -34.320 18.015 1.988 1.00 80.44 572 ALA A O 1
ATOM 4364 N N . CYS A 1 573 ? -33.004 16.213 2.054 1.00 77.81 573 CYS A N 1
ATOM 4365 C CA . CYS A 1 573 ? -33.672 15.556 0.919 1.00 77.81 573 CYS A CA 1
ATOM 4366 C C . CYS A 1 573 ? -35.135 15.260 1.232 1.00 77.81 573 CYS A C 1
ATOM 4368 O O . CYS A 1 573 ? -36.019 15.595 0.450 1.00 77.81 573 CYS A O 1
ATOM 4370 N N . VAL A 1 574 ? -35.369 14.615 2.376 1.00 76.81 574 VAL A N 1
ATOM 4371 C CA . VAL A 1 574 ? -36.687 14.108 2.763 1.00 76.81 574 VAL A CA 1
ATOM 4372 C C . VAL A 1 574 ? -37.629 15.252 3.128 1.00 76.81 574 VAL A C 1
ATOM 4374 O O . VAL A 1 574 ? -38.776 15.248 2.697 1.00 76.81 574 VAL A O 1
ATOM 4377 N N . TYR A 1 575 ? -37.151 16.237 3.890 1.00 80.94 575 TYR A N 1
ATOM 4378 C CA . TYR A 1 575 ? -38.001 17.286 4.456 1.00 80.94 575 TYR A CA 1
ATOM 4379 C C . TYR A 1 575 ? -37.991 18.593 3.661 1.00 80.94 575 TYR A C 1
ATOM 4381 O O . TYR A 1 575 ? -39.004 19.284 3.638 1.00 80.94 575 TYR A O 1
ATOM 4389 N N . ALA A 1 576 ? -36.881 18.942 3.004 1.00 79.31 576 ALA A N 1
ATOM 4390 C CA . ALA A 1 576 ? -36.768 20.182 2.227 1.00 79.31 576 ALA A CA 1
ATOM 4391 C C . ALA A 1 576 ? -36.915 19.964 0.710 1.00 79.31 576 ALA A C 1
ATOM 4393 O O . ALA A 1 576 ? -36.766 20.911 -0.060 1.00 79.31 576 ALA A O 1
ATOM 4394 N N . GLY A 1 577 ? -37.189 18.730 0.268 1.00 79.75 577 GLY A N 1
ATOM 4395 C CA . GLY A 1 577 ? -37.374 18.406 -1.149 1.00 79.75 577 GLY A CA 1
ATOM 4396 C C . GLY A 1 577 ? -36.111 18.612 -1.987 1.00 79.75 577 GLY A C 1
ATOM 4397 O O . GLY A 1 577 ? -36.197 18.929 -3.174 1.00 79.75 577 GLY A O 1
ATOM 4398 N N . LEU A 1 578 ? -34.928 18.478 -1.376 1.00 79.62 578 LEU A N 1
ATOM 4399 C CA . LEU A 1 578 ? -33.663 18.669 -2.079 1.00 79.62 578 LEU A CA 1
ATOM 4400 C C . LEU A 1 578 ? -33.550 17.662 -3.236 1.00 79.62 578 LEU A C 1
ATOM 4402 O O . LEU A 1 578 ? -33.652 16.452 -3.034 1.00 79.62 578 LEU A O 1
ATOM 4406 N N . SER A 1 579 ? -33.318 18.155 -4.455 1.00 79.75 579 SER A N 1
ATOM 4407 C CA . SER A 1 579 ? -33.171 17.289 -5.629 1.00 79.75 579 SER A CA 1
ATOM 4408 C C . SER A 1 579 ? -31.941 16.384 -5.505 1.00 79.75 579 SER A C 1
ATOM 4410 O O . SER A 1 579 ? -30.954 16.752 -4.864 1.00 79.75 579 SER A O 1
ATOM 4412 N N . ALA A 1 580 ? -31.942 15.230 -6.185 1.00 71.62 580 ALA A N 1
ATOM 4413 C CA . ALA A 1 580 ? -30.803 14.303 -6.198 1.00 71.62 580 ALA A CA 1
ATOM 4414 C C . ALA A 1 580 ? -29.473 14.982 -6.598 1.00 71.62 580 ALA A C 1
ATOM 4416 O O . ALA A 1 580 ? -28.410 14.614 -6.098 1.00 71.62 580 ALA A O 1
ATOM 4417 N N . LEU A 1 581 ? -29.527 16.000 -7.465 1.00 76.25 581 LEU A N 1
ATOM 4418 C CA . LEU A 1 581 ? -28.368 16.816 -7.833 1.00 76.25 581 LEU A CA 1
ATOM 4419 C C . LEU A 1 581 ? -27.872 17.680 -6.665 1.00 76.25 581 LEU A C 1
ATOM 4421 O O . LEU A 1 581 ? -26.663 17.763 -6.441 1.00 76.25 581 LEU A O 1
ATOM 4425 N N . GLY A 1 582 ? -28.785 18.290 -5.906 1.00 75.69 582 GLY A N 1
ATOM 4426 C CA . GLY A 1 582 ? -28.448 19.049 -4.703 1.00 75.69 582 GLY A CA 1
ATOM 4427 C C . GLY A 1 582 ? -27.714 18.185 -3.677 1.00 75.69 582 GLY A C 1
ATOM 4428 O O . GLY A 1 582 ? -26.678 18.600 -3.164 1.00 75.69 582 GLY A O 1
ATOM 4429 N N . VAL A 1 583 ? -28.170 16.945 -3.463 1.00 75.06 583 VAL A N 1
ATOM 4430 C CA . VAL A 1 583 ? -27.536 15.990 -2.533 1.00 75.06 583 VAL A CA 1
ATOM 4431 C C . VAL A 1 583 ? -26.097 15.708 -2.922 1.00 75.06 583 VAL A C 1
ATOM 4433 O O . VAL A 1 583 ? -25.187 15.827 -2.102 1.00 75.06 583 VAL A O 1
ATOM 4436 N N . VAL A 1 584 ? -25.891 15.342 -4.190 1.00 74.88 584 VAL A N 1
ATOM 4437 C CA . VAL A 1 584 ? -24.563 15.018 -4.714 1.00 74.88 584 VAL A CA 1
ATOM 4438 C C . VAL A 1 584 ? -23.654 16.236 -4.606 1.00 74.88 584 VAL A C 1
ATOM 4440 O O . VAL A 1 584 ? -22.500 16.094 -4.220 1.00 74.88 584 VAL A O 1
ATOM 4443 N N . THR A 1 585 ? -24.174 17.431 -4.889 1.00 77.94 585 THR A N 1
ATOM 4444 C CA . THR A 1 585 ? -23.403 18.677 -4.821 1.00 77.94 585 THR A CA 1
ATOM 4445 C C . THR A 1 585 ? -22.977 19.000 -3.388 1.00 77.94 585 THR A C 1
ATOM 4447 O O . THR A 1 585 ? -21.793 19.230 -3.147 1.00 77.94 585 THR A O 1
ATOM 4450 N N . VAL A 1 586 ? -23.899 18.959 -2.420 1.00 80.06 586 VAL A N 1
ATOM 4451 C CA . VAL A 1 586 ? -23.592 19.225 -1.002 1.00 80.06 586 VAL A CA 1
ATOM 4452 C C . VAL A 1 586 ? -22.635 18.171 -0.443 1.00 80.06 586 VAL A C 1
ATOM 4454 O O . VAL A 1 586 ? -21.629 18.520 0.175 1.00 80.06 586 VAL A O 1
ATOM 4457 N N . GLY A 1 587 ? -22.887 16.888 -0.720 1.00 76.00 587 GLY A N 1
ATOM 4458 C CA . GLY A 1 587 ? -22.006 15.795 -0.308 1.00 76.00 587 GLY A CA 1
ATOM 4459 C C . GLY A 1 587 ? -20.601 15.907 -0.911 1.00 76.00 587 GLY A C 1
ATOM 4460 O O . GLY A 1 587 ? -19.606 15.711 -0.210 1.00 76.00 587 GLY A O 1
ATOM 4461 N N . ALA A 1 588 ? -20.496 16.284 -2.189 1.00 77.69 588 ALA A N 1
ATOM 4462 C CA . ALA A 1 588 ? -19.217 16.494 -2.863 1.00 77.69 588 ALA A CA 1
ATOM 4463 C C . ALA A 1 588 ? -18.445 17.688 -2.295 1.00 77.69 588 ALA A C 1
ATOM 4465 O O . ALA A 1 588 ? -17.241 17.572 -2.074 1.00 77.69 588 ALA A O 1
ATOM 4466 N N . LEU A 1 589 ? -19.117 18.813 -2.029 1.00 82.00 589 LEU A N 1
ATOM 4467 C CA . LEU A 1 589 ? -18.496 19.997 -1.431 1.00 82.00 589 LEU A CA 1
ATOM 4468 C C . LEU A 1 589 ? -17.966 19.705 -0.030 1.00 82.00 589 LEU A C 1
ATOM 4470 O O . LEU A 1 589 ? -16.840 20.078 0.291 1.00 82.00 589 LEU A O 1
ATOM 4474 N N . ALA A 1 590 ? -18.743 18.996 0.782 1.00 79.12 590 ALA A N 1
ATOM 4475 C CA . ALA A 1 590 ? -18.338 18.651 2.133 1.00 79.12 590 ALA A CA 1
ATOM 4476 C C . ALA A 1 590 ? -17.225 17.585 2.169 1.00 79.12 590 ALA A C 1
ATOM 4478 O O . ALA A 1 590 ? -16.294 17.675 2.966 1.00 79.12 590 ALA A O 1
ATOM 4479 N N . THR A 1 591 ? -17.246 16.617 1.247 1.00 75.94 591 THR A N 1
ATOM 4480 C CA . THR A 1 591 ? -16.118 15.688 1.056 1.00 75.94 591 THR A CA 1
ATOM 4481 C C . THR A 1 591 ? -14.868 16.432 0.581 1.00 75.94 591 THR A C 1
ATOM 4483 O O . THR A 1 591 ? -13.762 16.179 1.061 1.00 75.94 591 THR A O 1
ATOM 4486 N N . GLY A 1 592 ? -15.037 17.390 -0.333 1.00 81.12 592 GLY A N 1
ATOM 4487 C CA . GLY A 1 592 ? -13.960 18.227 -0.844 1.00 81.12 592 GLY A CA 1
ATOM 4488 C C . GLY A 1 592 ? -13.337 19.121 0.223 1.00 81.12 592 GLY A C 1
ATOM 4489 O O . GLY A 1 592 ? -12.114 19.212 0.282 1.00 81.12 592 GLY A O 1
ATOM 4490 N N . SER A 1 593 ? -14.133 19.732 1.103 1.00 81.25 593 SER A N 1
ATOM 4491 C CA . SER A 1 593 ? -13.617 20.565 2.195 1.00 81.25 593 SER A CA 1
ATOM 4492 C C . SER A 1 593 ? -12.829 19.743 3.217 1.00 81.25 593 SER A C 1
ATOM 4494 O O . SER A 1 593 ? -11.728 20.146 3.601 1.00 81.25 593 SER A O 1
ATOM 4496 N N . LEU A 1 594 ? -13.321 18.550 3.578 1.00 79.44 594 LEU A N 1
ATOM 4497 C CA . LEU A 1 594 ? -12.579 17.590 4.400 1.00 79.44 594 LEU A CA 1
ATOM 4498 C C . LEU A 1 594 ? -11.247 17.212 3.741 1.00 79.44 594 LEU A C 1
ATOM 4500 O O . LEU A 1 594 ? -10.206 17.219 4.399 1.00 79.44 594 LEU A O 1
ATOM 4504 N N . TRP A 1 595 ? -11.256 16.936 2.434 1.00 80.25 595 TRP A N 1
ATOM 4505 C CA . TRP A 1 595 ? -10.040 16.611 1.691 1.00 80.25 595 TRP A CA 1
ATOM 4506 C C . TRP A 1 595 ? -9.035 17.770 1.672 1.00 80.25 595 TRP A C 1
ATOM 4508 O O . TRP A 1 595 ? -7.855 17.545 1.928 1.00 80.25 595 TRP A O 1
ATOM 4518 N N . ILE A 1 596 ? -9.483 19.006 1.425 1.00 83.81 596 ILE A N 1
ATOM 4519 C CA . ILE A 1 596 ? -8.621 20.200 1.437 1.00 83.81 596 ILE A CA 1
ATOM 4520 C C . ILE A 1 596 ? -7.980 20.388 2.819 1.00 83.81 596 ILE A C 1
ATOM 4522 O O . ILE A 1 596 ? -6.787 20.678 2.901 1.00 83.81 596 ILE A O 1
ATOM 4526 N N . GLY A 1 597 ? -8.739 20.175 3.899 1.00 84.00 597 GLY A N 1
ATOM 4527 C CA . GLY A 1 597 ? -8.215 20.232 5.265 1.00 84.00 597 GLY A CA 1
ATOM 4528 C C . GLY A 1 597 ? -7.120 19.192 5.526 1.00 84.00 597 GLY A C 1
ATOM 4529 O O . GLY A 1 597 ? -6.067 19.528 6.070 1.00 84.00 597 GLY A O 1
ATOM 4530 N N . LEU A 1 598 ? -7.330 17.946 5.088 1.00 77.38 598 LEU A N 1
ATOM 4531 C CA . LEU A 1 598 ? -6.334 16.872 5.204 1.00 77.38 598 LEU A CA 1
ATOM 4532 C C . LEU A 1 598 ? -5.081 17.159 4.371 1.00 77.38 598 LEU A C 1
ATOM 4534 O O . LEU A 1 598 ? -3.958 17.005 4.841 1.00 77.38 598 LEU A O 1
ATOM 4538 N N . GLU A 1 599 ? -5.262 17.632 3.144 1.00 79.25 599 GLU A N 1
ATOM 4539 C CA . GLU A 1 599 ? -4.173 18.010 2.250 1.00 79.25 599 GLU A CA 1
ATOM 4540 C C . GLU A 1 599 ? -3.338 19.174 2.817 1.00 79.25 599 GLU A C 1
ATOM 4542 O O . GLU A 1 599 ? -2.113 19.179 2.681 1.00 79.25 599 GLU A O 1
ATOM 4547 N N . GLY A 1 600 ? -3.979 20.137 3.487 1.00 84.00 600 GLY A N 1
ATOM 4548 C CA . GLY A 1 600 ? -3.307 21.224 4.200 1.00 84.00 600 GLY A CA 1
ATOM 4549 C C . GLY A 1 600 ? -2.401 20.718 5.325 1.00 84.00 600 GLY A C 1
ATOM 4550 O O . GLY A 1 600 ? -1.231 21.100 5.375 1.00 84.00 600 GLY A O 1
ATOM 4551 N N . ARG A 1 601 ? -2.901 19.798 6.165 1.00 80.69 601 ARG A N 1
ATOM 4552 C CA . ARG A 1 601 ? -2.105 19.145 7.226 1.00 80.69 601 ARG A CA 1
ATOM 4553 C C . ARG A 1 601 ? -0.921 18.369 6.659 1.00 80.69 601 ARG A C 1
ATOM 4555 O O . ARG A 1 601 ? 0.199 18.467 7.161 1.00 80.69 601 ARG A O 1
ATOM 4562 N N . PHE A 1 602 ? -1.145 17.653 5.561 1.00 73.56 602 PHE A N 1
ATOM 4563 C CA . PHE A 1 602 ? -0.086 16.900 4.907 1.00 73.56 602 PHE A CA 1
ATOM 4564 C C . PHE A 1 602 ? 1.044 17.818 4.415 1.00 73.56 602 PHE A C 1
ATOM 4566 O O . PHE A 1 602 ? 2.228 17.525 4.590 1.00 73.56 602 PHE A O 1
ATOM 4573 N N . ARG A 1 603 ? 0.694 18.974 3.837 1.00 79.31 603 ARG A N 1
ATOM 4574 C CA . ARG A 1 603 ? 1.678 19.975 3.401 1.00 79.31 603 ARG A CA 1
ATOM 4575 C C . ARG A 1 603 ? 2.421 20.615 4.565 1.00 79.31 603 ARG A C 1
ATOM 4577 O O . ARG A 1 603 ? 3.624 20.811 4.438 1.00 79.31 603 ARG A O 1
ATOM 4584 N N . SER A 1 604 ? 1.758 20.902 5.687 1.00 82.81 604 SER A N 1
ATOM 4585 C CA . SER A 1 604 ? 2.452 21.441 6.864 1.00 82.81 604 SER A CA 1
ATOM 4586 C C . SER A 1 604 ? 3.445 20.436 7.444 1.00 82.81 604 SER A C 1
ATOM 4588 O O . SER A 1 604 ? 4.568 20.811 7.760 1.00 82.81 604 SER A O 1
ATOM 4590 N N . LEU A 1 605 ? 3.084 19.149 7.496 1.00 73.62 605 LEU A N 1
ATOM 4591 C CA . LEU A 1 605 ? 4.001 18.087 7.928 1.00 73.62 605 LEU A CA 1
ATOM 4592 C C . LEU A 1 605 ? 5.180 17.913 6.964 1.00 73.62 605 LEU A C 1
ATOM 4594 O O . LEU A 1 605 ? 6.292 17.588 7.388 1.00 73.62 605 LEU A O 1
ATOM 4598 N N . ALA A 1 606 ? 4.961 18.118 5.663 1.00 71.38 606 ALA A N 1
ATOM 4599 C CA . ALA A 1 606 ? 6.034 18.151 4.677 1.00 71.38 606 ALA A CA 1
ATOM 4600 C C . ALA A 1 606 ? 6.964 19.362 4.890 1.00 71.38 606 ALA A C 1
ATOM 4602 O O . ALA A 1 606 ? 8.180 19.185 4.921 1.00 71.38 606 ALA A O 1
ATOM 4603 N N . ALA A 1 607 ? 6.411 20.557 5.113 1.00 80.00 607 ALA A N 1
ATOM 4604 C CA . ALA A 1 607 ? 7.176 21.793 5.302 1.00 80.00 607 ALA A CA 1
ATOM 4605 C C . ALA A 1 607 ? 8.005 21.804 6.600 1.00 80.00 607 ALA A C 1
ATOM 4607 O O . ALA A 1 607 ? 9.190 22.125 6.571 1.00 80.00 607 ALA A O 1
ATOM 4608 N N . GLN A 1 608 ? 7.436 21.351 7.721 1.00 79.38 608 GLN A N 1
ATOM 4609 C CA . GLN A 1 608 ? 8.160 21.257 8.999 1.00 79.38 608 GLN A CA 1
ATOM 4610 C C . GLN A 1 608 ? 9.398 20.352 8.908 1.00 79.38 608 GLN A C 1
ATOM 4612 O O . GLN A 1 608 ? 10.377 20.546 9.620 1.00 79.38 608 GLN A O 1
ATOM 4617 N N . SER A 1 609 ? 9.386 19.366 8.006 1.00 66.06 609 SER A N 1
ATOM 4618 C CA . SER A 1 609 ? 10.541 18.484 7.823 1.00 66.06 609 SER A CA 1
ATOM 4619 C C . SER A 1 609 ? 11.681 19.098 7.026 1.00 66.06 609 SER A C 1
ATOM 4621 O O . SER A 1 609 ? 12.823 18.699 7.222 1.00 66.06 609 SER A O 1
ATOM 4623 N N . THR A 1 610 ? 11.387 20.037 6.124 1.00 71.38 610 THR A N 1
ATOM 4624 C CA . THR A 1 610 ? 12.436 20.712 5.354 1.00 71.38 610 THR A CA 1
ATOM 4625 C C . THR A 1 610 ? 13.189 21.726 6.204 1.00 71.38 610 THR A C 1
ATOM 4627 O O . THR A 1 610 ? 14.380 21.905 5.989 1.00 71.38 610 THR A O 1
ATOM 4630 N N . GLU A 1 611 ? 12.530 22.330 7.195 1.00 79.06 611 GLU A N 1
ATOM 4631 C CA . GLU A 1 611 ? 13.159 23.296 8.105 1.00 79.06 611 GLU A CA 1
ATOM 4632 C C . GLU A 1 611 ? 14.046 22.631 9.164 1.00 79.06 611 GLU A C 1
ATOM 4634 O O . GLU A 1 611 ? 15.055 23.206 9.541 1.00 79.06 611 GLU A O 1
ATOM 4639 N N . GLY A 1 612 ? 13.724 21.414 9.618 1.00 67.19 612 GLY A N 1
ATOM 4640 C CA . GLY A 1 612 ? 14.547 20.701 10.607 1.00 67.19 612 GLY A CA 1
ATOM 4641 C C . GLY A 1 612 ? 15.777 19.975 10.042 1.00 67.19 612 GLY A C 1
ATOM 4642 O O . GLY A 1 612 ? 16.536 19.396 10.813 1.00 67.19 612 GLY A O 1
ATOM 4643 N N . ALA A 1 613 ? 15.939 19.932 8.716 1.00 54.06 613 ALA A N 1
ATOM 4644 C CA . ALA A 1 613 ? 17.038 19.231 8.041 1.00 54.06 613 ALA A CA 1
ATOM 4645 C C . ALA A 1 613 ? 18.083 20.170 7.412 1.00 54.06 613 ALA A C 1
ATOM 4647 O O . ALA A 1 613 ? 19.118 19.685 6.951 1.00 54.06 613 ALA A O 1
ATOM 4648 N N . ALA A 1 614 ? 17.786 21.471 7.350 1.00 53.19 614 ALA A N 1
ATOM 4649 C CA . ALA A 1 614 ? 18.723 22.529 6.982 1.00 53.19 614 ALA A CA 1
ATOM 4650 C C . ALA A 1 614 ? 19.383 23.075 8.251 1.00 53.19 614 ALA A C 1
ATOM 4652 O O . ALA A 1 614 ? 20.591 23.389 8.174 1.00 53.19 614 ALA A O 1
#

pLDDT: mean 83.16, std 10.99, range [41.31, 97.62]

Sequence (614 aa):
MPSAPPGRQASIAAPLSVRVAGSSLVLSGAVAGRLGREPALSDFLHRCLRLDGLEGVRFDLAEARIELLFSRPIAALGDGLRGLARILRDGAPRDNLRSTAFIRDVSQRVWEEPVTLWRSGQLLSTWRLYPIGGNRVRLRHAILRDPTAHAIITSFLRRRGAATLVDGRSGRSGFVDLQCNPHDPHCLLRLLSEAESIEAVLRRRAVIPLANPEGGALLINANLALALGASAFPALMPVSAAILAVASWPAARQAWRQLRQRRVDVTVVLTILSALALVNGDHIPAALMLWLFRIWDLLTRRSLRRAEVGVFERLAAASNGDWAALRGAAEAAVTIFAQAPRSRAATAFADASTPLMLCVGASALFSGGAPLAQAVLRPDFFSPVLVHRRIAAAEIALHLAQRGIVVRDFRALLEIRHADEILLDDGVEWETSGLAPGEFGRRMAELGLSETVLFRPNRDDRPDDLPVRIGATRHFVRSAAHTPASYLAQQRFLGHRIIYVHAMHGADPHARADVPIAIGPSFLIYPGAPVGQSNPNLAQLCEILELVRKTQGEETAIKSITIALNAVVIGACVYAGLSALGVVTVGALATGSLWIGLEGRFRSLAAQSTEGAA